Protein 9H8M (pdb70)

InterPro domains:
  IPR002938 FAD-binding domain [PF01494] (10-384)
  IPR036188 FAD/NAD(P)-binding domain superfamily [G3DSA:3.50.50.60] (10-416)
  IPR036188 FAD/NAD(P)-binding domain superfamily [SSF51905] (9-403)
  IPR051104 FAD-dependent monooxygenase-like [PTHR46720] (3-436)

Radius of gyration: 22.07 Å; Cα contacts (8 Å, |Δi|>4): 951; chains: 1; bounding box: 54×58×54 Å

Secondary structure (DSSP, 8-state):
---EEEE--SHHHHHHHHHHHTTT--EEEE-SSSS------EEEE-HHHHHHHHHH-HHHHHHHHTT-B--SSSEEEEEEEEEEES-SSTTT-EEEEEEEEE-TT--EEEEHHHHHHHHHTTS-GGGEESS--EEEEEE-TTT--EEEEETTS-EEEESEEEE---TT-HHHHHHH--STTSS--EEEEEEEEEEEEEHHHHHHHH-TGGGSSEEEEE-TTEEEEEEEEGGGTEEEEEEEEE--SPPPP---S-HHHHHEEEE-THHHHHHTTTS-HHHHHHHHTS-SSEEEEEEEESSSS--S-SEETTEEE-THHHH---SBTB-THHHHHHHHHHHHHHHHHHHHSS---HHHHHHHHHHHHHHHHHHHHHHHHHHHHHHHHHTTSSS-GGG-HHHHHHHHHHHHHHHHT--HHHHHHHHHHHHHH-

Nearest PDB structures (foldseek):
  7lo1-assembly2_B  TM=9.304E-01  e=8.313E-50  Aspergillus nidulans FGSC A4
  6neu-assembly3_B  TM=9.050E-01  e=9.933E-49  Talaromyces stipitatus ATCC 10500
  6nes-assembly2_A  TM=8.946E-01  e=5.266E-49  Talaromyces stipitatus ATCC 10500
  6net-assembly2_A  TM=8.976E-01  e=7.027E-49  Talaromyces stipitatus ATCC 10500
  6nev-assembly2_A  TM=8.951E-01  e=1.325E-48  Talaromyces stipitatus ATCC 10500

Structure (mmCIF, N/CA/C/O backbone):
data_9H8M
#
_entry.id   9H8M
#
_cell.length_a   45.817
_cell.length_b   92.831
_cell.length_c   98.164
_cell.angle_alpha   90.00
_cell.angle_beta   90.00
_cell.angle_gamma   90.00
#
_symmetry.space_group_name_H-M   'P 21 21 21'
#
loop_
_entity.id
_entity.type
_entity.pdbx_description
1 polymer 'FAD-dependent monooxygenase sorC'
2 non-polymer 'FLAVIN-ADENINE DINUCLEOTIDE'
3 non-polymer DI(HYDROXYETHYL)ETHER
4 water water
#
loop_
_atom_site.group_PDB
_atom_site.id
_atom_site.type_symbol
_atom_site.label_atom_id
_atom_site.label_alt_id
_atom_site.label_comp_id
_atom_site.label_asym_id
_atom_site.label_entity_id
_atom_site.label_seq_id
_atom_site.pdbx_PDB_ins_code
_atom_site.Cartn_x
_atom_site.Cartn_y
_atom_site.Cartn_z
_atom_site.occupancy
_atom_site.B_iso_or_equiv
_atom_site.auth_seq_id
_atom_site.auth_comp_id
_atom_site.auth_asym_id
_atom_site.auth_atom_id
_atom_site.pdbx_PDB_model_num
ATOM 1 N N . PRO A 1 8 ? -30.348 9.604 -11.067 1.00 39.53 8 PRO A N 1
ATOM 2 C CA . PRO A 1 8 ? -29.208 8.704 -10.877 1.00 35.22 8 PRO A CA 1
ATOM 3 C C . PRO A 1 8 ? -29.491 7.859 -9.635 1.00 32.30 8 PRO A C 1
ATOM 4 O O . PRO A 1 8 ? -30.249 8.305 -8.774 1.00 43.57 8 PRO A O 1
ATOM 8 N N . PHE A 1 9 ? -28.960 6.638 -9.563 1.00 27.51 9 PHE A N 1
ATOM 9 C CA . PHE A 1 9 ? -29.128 5.806 -8.368 1.00 24.47 9 PHE A CA 1
ATOM 10 C C . PHE A 1 9 ? -27.874 5.946 -7.512 1.00 23.71 9 PHE A C 1
ATOM 11 O O . PHE A 1 9 ? -26.792 5.647 -7.999 1.00 26.08 9 PHE A O 1
ATOM 19 N N . GLU A 1 10 ? -28.030 6.425 -6.259 1.00 23.39 10 GLU A N 1
ATOM 20 C CA . GLU A 1 10 ? -26.902 6.767 -5.420 1.00 21.71 10 GLU A CA 1
ATOM 21 C C . GLU A 1 10 ? -26.951 5.968 -4.108 1.00 19.48 10 GLU A C 1
ATOM 22 O O . GLU A 1 10 ? -27.993 5.923 -3.439 1.00 22.25 10 GLU A O 1
ATOM 28 N N . VAL A 1 11 ? -25.838 5.293 -3.787 1.00 17.96 11 VAL A N 1
ATOM 29 C CA . VAL A 1 11 ? -25.665 4.560 -2.546 1.00 17.66 11 VAL A CA 1
ATOM 30 C C . VAL A 1 11 ? -24.843 5.383 -1.583 1.00 16.97 11 VAL A C 1
ATOM 31 O O . VAL A 1 11 ? -23.711 5.741 -1.902 1.00 18.67 11 VAL A O 1
ATOM 35 N N . ALA A 1 12 ? -25.393 5.655 -0.382 1.00 16.28 12 ALA A N 1
ATOM 36 C CA . ALA A 1 12 ? -24.598 6.260 0.658 1.00 15.42 12 ALA A CA 1
ATOM 37 C C . ALA A 1 12 ? -24.113 5.161 1.608 1.00 16.32 12 ALA A C 1
ATOM 38 O O . ALA A 1 12 ? -24.954 4.502 2.196 1.00 18.27 12 ALA A O 1
ATOM 40 N N . ILE A 1 13 ? -22.807 5.053 1.775 1.00 16.78 13 ILE A N 1
ATOM 41 C CA . ILE A 1 13 ? -22.212 4.134 2.735 1.00 15.82 13 ILE A CA 1
ATOM 42 C C . ILE A 1 13 ? -21.793 4.992 3.920 1.00 17.94 13 ILE A C 1
ATOM 43 O O . ILE A 1 13 ? -20.947 5.868 3.768 1.00 17.68 13 ILE A O 1
ATOM 48 N N . VAL A 1 14 ? -22.380 4.708 5.076 1.00 15.12 14 VAL A N 1
ATOM 49 C CA . VAL A 1 14 ? -22.003 5.452 6.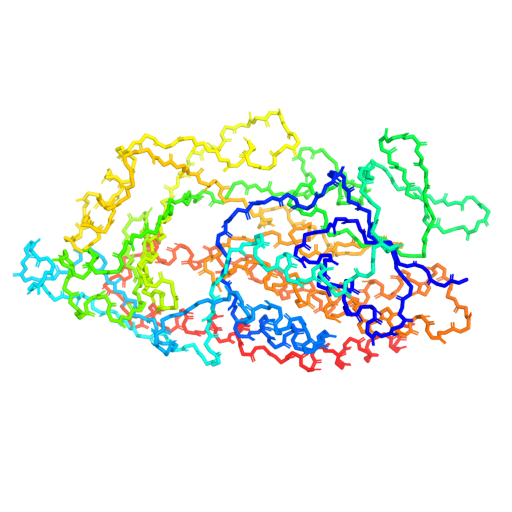309 1.00 16.03 14 VAL A CA 1
ATOM 50 C C . VAL A 1 14 ? -20.968 4.619 7.072 1.00 15.25 14 VAL A C 1
ATOM 51 O O . VAL A 1 14 ? -21.320 3.574 7.594 1.00 16.61 14 VAL A O 1
ATOM 55 N N . GLY A 1 15 ? -19.739 5.098 7.088 1.00 15.60 15 GLY A N 1
ATOM 56 C CA . GLY A 1 15 ? -18.668 4.394 7.801 1.00 15.35 15 GLY A CA 1
ATOM 57 C C . GLY A 1 15 ? -17.696 3.693 6.881 1.00 17.77 15 GLY A C 1
ATOM 58 O O . GLY A 1 15 ? -18.120 2.833 6.113 1.00 18.54 15 GLY A O 1
ATOM 59 N N . GLY A 1 16 ? -16.427 4.024 7.027 1.00 17.45 16 GLY A N 1
ATOM 60 C CA . GLY A 1 16 ? -15.378 3.386 6.220 1.00 17.93 16 GLY A CA 1
ATOM 61 C C . GLY A 1 16 ? -14.556 2.383 6.987 1.00 18.83 16 GLY A C 1
ATOM 62 O O . GLY A 1 16 ? -13.337 2.479 6.961 1.00 19.03 16 GLY A O 1
ATOM 63 N N . GLY A 1 17 ? -15.216 1.489 7.703 1.00 17.20 17 GLY A N 1
ATOM 64 C CA . GLY A 1 17 ? -14.486 0.380 8.314 1.00 17.26 17 GLY A CA 1
ATOM 65 C C . GLY A 1 17 ? -14.336 -0.749 7.309 1.00 16.12 17 GLY A C 1
ATOM 66 O O . GLY A 1 17 ? -14.519 -0.518 6.122 1.00 17.37 17 GLY A O 1
ATOM 67 N N . ILE A 1 18 ? -14.016 -1.937 7.793 1.00 15.57 18 ILE A N 1
ATOM 68 C CA . ILE A 1 18 ? -13.819 -3.040 6.892 1.00 15.48 18 ILE A CA 1
ATOM 69 C C . ILE A 1 18 ? -15.078 -3.290 6.080 1.00 14.87 18 ILE A C 1
ATOM 70 O O . ILE A 1 18 ? -15.009 -3.479 4.881 1.00 16.15 18 ILE A O 1
ATOM 75 N N . THR A 1 19 ? -16.270 -3.267 6.699 1.00 14.65 19 THR A N 1
ATOM 76 C CA . THR A 1 19 ? -17.476 -3.567 5.999 1.00 14.79 19 THR A CA 1
ATOM 77 C C . THR A 1 19 ? -17.716 -2.541 4.888 1.00 15.94 19 THR A C 1
ATOM 78 O O . THR A 1 19 ? -18.031 -2.891 3.761 1.00 15.13 19 THR A O 1
ATOM 82 N N . GLY A 1 20 ? -17.686 -1.257 5.250 1.00 15.63 20 GLY A N 1
ATOM 83 C CA . GLY A 1 20 ? -17.992 -0.219 4.281 1.00 15.15 20 GLY A CA 1
ATOM 84 C C . GLY A 1 20 ? -16.979 -0.154 3.126 1.00 13.69 20 GLY A C 1
ATOM 85 O O . GLY A 1 20 ? -17.385 0.107 2.007 1.00 15.51 20 GLY A O 1
ATOM 86 N N . LEU A 1 21 ? -15.716 -0.340 3.455 1.00 15.03 21 LEU A N 1
ATOM 87 C CA . LEU A 1 21 ? -14.694 -0.312 2.420 1.00 15.68 21 LEU A CA 1
ATOM 88 C C . LEU A 1 21 ? -14.803 -1.496 1.480 1.00 15.45 21 LEU A C 1
ATOM 89 O O . LEU A 1 21 ? -14.654 -1.328 0.262 1.00 16.49 21 LEU A O 1
ATOM 94 N N . ALA A 1 22 ? -15.071 -2.681 2.048 1.00 15.36 22 ALA A N 1
ATOM 95 C CA . ALA A 1 22 ? -15.255 -3.839 1.193 1.00 15.06 22 ALA A CA 1
ATOM 96 C C . ALA A 1 22 ? -16.427 -3.626 0.238 1.00 16.11 22 ALA A C 1
ATOM 97 O O . ALA A 1 22 ? -16.378 -3.973 -0.947 1.00 16.08 22 ALA A O 1
ATOM 99 N N . LEU A 1 23 ? -17.580 -3.163 0.771 1.00 14.53 23 LEU A N 1
ATOM 100 C CA . LEU A 1 23 ? -18.753 -2.872 -0.039 1.00 14.80 23 LEU A CA 1
ATOM 101 C C . LEU A 1 23 ? -18.427 -1.864 -1.137 1.00 14.70 23 LEU A C 1
ATOM 102 O O . LEU A 1 23 ? -18.843 -2.078 -2.250 1.00 16.75 23 LEU A O 1
ATOM 107 N N . ALA A 1 24 ? -17.712 -0.796 -0.757 1.00 15.43 24 ALA A N 1
ATOM 108 C CA . ALA A 1 24 ? -17.358 0.239 -1.730 1.00 16.08 24 ALA A CA 1
ATOM 109 C C . ALA A 1 24 ? -16.596 -0.364 -2.905 1.00 16.47 24 ALA A C 1
ATOM 110 O O . ALA A 1 24 ? -16.935 -0.054 -4.048 1.00 16.45 24 ALA A O 1
ATOM 112 N N . VAL A 1 25 ? -15.611 -1.235 -2.632 1.00 15.50 25 VAL A N 1
ATOM 113 C CA . VAL A 1 25 ? -14.912 -1.839 -3.758 1.00 16.51 25 VAL A CA 1
ATOM 114 C C . VAL A 1 25 ? -15.863 -2.702 -4.586 1.00 16.40 25 VAL A C 1
ATOM 115 O O . VAL A 1 25 ? -15.797 -2.704 -5.809 1.00 17.66 25 VAL A O 1
ATOM 119 N N . GLY A 1 26 ? -16.760 -3.470 -3.941 1.00 17.05 26 GLY A N 1
ATOM 120 C CA . GLY A 1 26 ? -17.716 -4.293 -4.672 1.00 17.39 26 GLY A CA 1
ATOM 121 C C . GLY A 1 26 ? -18.610 -3.470 -5.595 1.00 16.22 26 GLY A C 1
ATOM 122 O O . GLY A 1 26 ? -18.918 -3.850 -6.729 1.00 16.71 26 GLY A O 1
ATOM 123 N N . LEU A 1 27 ? -19.020 -2.285 -5.106 1.00 16.69 27 LEU A N 1
ATOM 124 C CA . LEU A 1 27 ? -19.835 -1.383 -5.902 1.00 17.02 27 LEU A CA 1
ATOM 125 C C . LEU A 1 27 ? -19.041 -0.753 -7.042 1.00 16.92 27 LEU A C 1
ATOM 126 O O . LEU A 1 27 ? -19.580 -0.701 -8.154 1.00 17.57 27 LEU A O 1
ATOM 131 N N . LEU A 1 28 ? -17.829 -0.293 -6.745 1.00 17.92 28 LEU A N 1
ATOM 132 C CA . LEU A 1 28 ? -16.936 0.259 -7.766 1.00 19.26 28 LEU A CA 1
ATOM 133 C C . LEU A 1 28 ? -16.795 -0.709 -8.931 1.00 19.09 28 LEU A C 1
ATOM 134 O O . LEU A 1 28 ? -16.959 -0.352 -10.099 1.00 20.94 28 LEU A O 1
ATOM 139 N N . LYS A 1 29 ? -16.564 -1.974 -8.612 1.00 18.37 29 LYS A N 1
ATOM 140 C CA . LYS A 1 29 ? -16.308 -2.980 -9.671 1.00 19.41 29 LYS A CA 1
ATOM 141 C C . LYS A 1 29 ? -17.587 -3.401 -10.387 1.00 19.77 29 LYS A C 1
ATOM 142 O O . LYS A 1 29 ? -17.454 -4.078 -11.401 1.00 22.99 29 LYS A O 1
ATOM 148 N N . ARG A 1 30 ? -18.750 -2.991 -9.887 1.00 18.03 30 ARG A N 1
ATOM 149 C CA . ARG A 1 30 ? -20.060 -3.303 -10.512 1.00 17.31 30 ARG A CA 1
ATOM 150 C C . ARG A 1 30 ? -20.646 -2.013 -11.110 1.00 16.30 30 ARG A C 1
ATOM 151 O O . ARG A 1 30 ? -21.789 -2.027 -11.542 1.00 18.62 30 ARG A O 1
ATOM 159 N N . ASN A 1 31 ? -19.868 -0.948 -11.080 1.00 18.19 31 ASN A N 1
ATOM 160 C CA . ASN A 1 31 ? -20.293 0.341 -11.706 1.00 19.28 31 ASN A CA 1
ATOM 161 C C . ASN A 1 31 ? -21.537 0.904 -11.024 1.00 19.12 31 ASN A C 1
ATOM 162 O O . ASN A 1 31 ? -22.402 1.444 -11.713 1.00 21.40 31 ASN A O 1
ATOM 167 N N . VAL A 1 32 ? -21.610 0.760 -9.712 1.00 18.20 32 VAL A N 1
ATOM 168 C CA . VAL A 1 32 ? -22.675 1.391 -8.944 1.00 18.58 32 VAL A CA 1
ATOM 169 C C . VAL A 1 32 ? -22.119 2.660 -8.295 1.00 16.67 32 VAL A C 1
ATOM 170 O O . VAL A 1 32 ? -21.091 2.628 -7.654 1.00 19.06 32 VAL A O 1
ATOM 174 N N . SER A 1 33 ? -22.864 3.772 -8.391 1.00 17.19 33 SER A N 1
ATOM 175 C CA . SER A 1 33 ? -22.482 5.023 -7.792 1.00 18.17 33 SER A CA 1
ATOM 176 C C . SER A 1 33 ? -22.651 4.951 -6.282 1.00 17.84 33 SER A C 1
ATOM 177 O O . SER A 1 33 ? -23.749 4.621 -5.836 1.00 19.19 33 SER A O 1
ATOM 180 N N . PHE A 1 34 ? -21.625 5.398 -5.602 1.00 17.34 34 PHE A N 1
ATOM 181 C CA . PHE A 1 34 ? -21.688 5.458 -4.148 1.00 18.21 34 PHE A CA 1
ATOM 182 C C . PHE A 1 34 ? -20.796 6.583 -3.654 1.00 17.46 34 PHE A C 1
ATOM 183 O O . PHE A 1 34 ? -19.903 7.051 -4.374 1.00 17.71 34 PHE A O 1
ATOM 191 N N . THR A 1 35 ? -21.042 6.954 -2.388 1.00 16.78 35 THR A N 1
ATOM 192 C CA . THR A 1 35 ? -20.215 7.865 -1.608 1.00 19.21 35 THR A CA 1
ATOM 193 C C . THR A 1 35 ? -20.057 7.221 -0.228 1.00 17.69 35 THR A C 1
ATOM 194 O O . THR A 1 35 ? -21.068 6.749 0.315 1.00 18.39 35 THR A O 1
ATOM 198 N N . ILE A 1 36 ? -18.834 7.262 0.298 1.00 17.77 36 ILE A N 1
ATOM 199 C CA . ILE A 1 36 ? -18.584 6.836 1.700 1.00 18.24 36 ILE A CA 1
ATOM 200 C C . ILE A 1 36 ? -18.563 8.107 2.555 1.00 18.67 36 ILE A C 1
ATOM 201 O O . ILE A 1 36 ? -17.837 9.036 2.202 1.00 19.26 36 ILE A O 1
ATOM 206 N N . TYR A 1 37 ? -19.365 8.132 3.604 1.00 16.85 37 TYR A N 1
ATOM 207 C CA . TYR A 1 37 ? -19.341 9.265 4.568 1.00 18.37 37 TYR A CA 1
ATOM 208 C C . TYR A 1 37 ? -18.685 8.757 5.839 1.00 16.70 37 TYR A C 1
ATOM 209 O O . TYR A 1 37 ? -19.238 7.856 6.459 1.00 17.89 37 TYR A O 1
ATOM 218 N N . GLU A 1 38 ? -17.527 9.305 6.170 1.00 18.68 38 GLU A N 1
ATOM 219 C CA . GLU A 1 38 ? -16.761 8.857 7.351 1.00 18.15 38 GLU A CA 1
ATOM 220 C C . GLU A 1 38 ? -16.652 10.025 8.346 1.00 21.99 38 GLU A C 1
ATOM 221 O O . GLU A 1 38 ? -16.325 11.128 7.924 1.00 20.47 38 GLU A O 1
ATOM 227 N N . ARG A 1 39 ? -16.927 9.758 9.614 1.00 19.64 39 ARG A N 1
ATOM 228 C CA . ARG A 1 39 ? -16.908 10.843 10.635 1.00 21.51 39 ARG A CA 1
ATOM 229 C C . ARG A 1 39 ? -15.482 11.344 10.892 1.00 22.99 39 ARG A C 1
ATOM 230 O O . ARG A 1 39 ? -15.336 12.532 11.159 1.00 23.80 39 ARG A O 1
ATOM 238 N N . ALA A 1 40 ? -14.492 10.472 10.810 1.00 22.34 40 ALA A N 1
ATOM 239 C CA . ALA A 1 40 ? -13.103 10.846 11.135 1.00 24.48 40 ALA A CA 1
ATOM 240 C C . ALA A 1 40 ? -12.441 11.592 9.980 1.00 23.14 40 ALA A C 1
ATOM 241 O O . ALA A 1 40 ? -13.000 11.620 8.880 1.00 24.34 40 ALA A O 1
ATOM 243 N N . GLU A 1 41 ? -11.276 12.171 10.255 1.00 25.67 41 GLU A N 1
ATOM 244 C CA . GLU A 1 41 ? -10.523 12.943 9.236 1.00 25.67 41 GLU A CA 1
ATOM 245 C C . GLU A 1 41 ? -9.830 11.983 8.275 1.00 24.47 41 GLU A C 1
ATOM 246 O O . GLU A 1 41 ? -9.458 12.424 7.180 1.00 25.19 41 GLU A O 1
ATOM 252 N N . ASN A 1 42 ? -9.665 10.735 8.690 1.00 24.63 42 ASN A N 1
ATOM 253 C CA . ASN A 1 42 ? -9.050 9.690 7.908 1.00 28.73 42 ASN A CA 1
ATOM 254 C C . ASN A 1 42 ? -9.517 8.392 8.571 1.00 34.25 42 ASN A C 1
ATOM 255 O O . ASN A 1 42 ? -10.285 8.412 9.531 1.00 31.44 42 ASN A O 1
ATOM 260 N N . PHE A 1 43 ? -9.078 7.249 8.048 1.00 36.15 43 PHE A N 1
ATOM 261 C CA . PHE A 1 43 ? -9.501 5.969 8.597 1.00 34.05 43 PHE A CA 1
ATOM 262 C C . PHE A 1 43 ? -8.623 5.501 9.756 1.00 42.12 43 PHE A C 1
ATOM 263 O O . PHE A 1 43 ? -8.803 4.393 10.252 1.00 45.79 43 PHE A O 1
ATOM 271 N N . GLY A 1 44 ? -7.684 6.341 10.198 1.00 40.72 44 GLY A N 1
ATOM 272 C CA . GLY A 1 44 ? -6.988 6.124 11.454 1.00 41.32 44 GLY A CA 1
ATOM 273 C C . GLY A 1 44 ? -5.851 5.118 11.315 1.00 40.04 44 GLY A C 1
ATOM 274 O O . GLY A 1 44 ? -5.295 4.952 10.238 1.00 48.55 44 GLY A O 1
ATOM 275 N N . GLU A 1 45 ? -5.496 4.466 12.427 1.00 36.90 45 GLU A N 1
ATOM 276 C CA . GLU A 1 45 ? -4.435 3.485 12.416 1.00 39.94 45 GLU A CA 1
ATOM 277 C C . GLU A 1 45 ? -4.632 2.418 13.496 1.00 37.37 45 GLU A C 1
ATOM 278 O O . GLU A 1 45 ? -3.649 1.901 14.007 1.00 36.81 45 GLU A O 1
ATOM 280 N N . LEU A 1 46 ? -5.873 1.985 13.758 1.00 35.17 46 LEU A N 1
ATOM 281 C CA . LEU A 1 46 ? -6.100 0.949 14.768 1.00 32.01 46 LEU A CA 1
ATOM 282 C C . LEU A 1 46 ? -5.422 -0.382 14.375 1.00 31.89 46 LEU A C 1
ATOM 283 O O . LEU A 1 46 ? -5.572 -0.956 13.305 1.00 23.49 46 LEU A O 1
ATOM 288 N N . GLY A 1 47 ? -4.583 -0.895 15.263 1.00 31.84 47 GLY A N 1
ATOM 289 C CA . GLY A 1 47 ? -3.653 -1.925 14.831 1.00 32.93 47 GLY A CA 1
ATOM 290 C C . GLY A 1 47 ? -4.150 -3.337 15.130 1.00 30.24 47 GLY A C 1
ATOM 291 O O . GLY A 1 47 ? -3.408 -4.314 14.911 1.00 31.31 47 GLY A O 1
ATOM 292 N N . VAL A 1 48 ? -5.376 -3.412 15.689 1.00 26.35 48 VAL A N 1
ATOM 293 C CA . VAL A 1 48 ? -5.870 -4.667 16.221 1.00 27.20 48 VAL A CA 1
ATOM 294 C C . VAL A 1 48 ? -5.822 -5.739 15.153 1.00 25.60 48 VAL A C 1
ATOM 295 O O . VAL A 1 48 ? -5.985 -5.498 13.956 1.00 26.73 48 VAL A O 1
ATOM 299 N N . GLY A 1 49 ? -5.608 -6.961 15.613 1.00 23.46 49 GLY A N 1
ATOM 300 C CA . GLY A 1 49 ? -5.486 -8.092 14.729 1.00 22.10 49 GLY A CA 1
ATOM 301 C C . GLY A 1 49 ? -6.861 -8.698 14.521 1.00 22.56 49 GLY A C 1
ATOM 302 O O . GLY A 1 49 ? -7.634 -8.792 15.476 1.00 26.49 49 GLY A O 1
ATOM 303 N N . ILE A 1 50 ? -7.168 -8.996 13.277 1.00 17.99 50 ILE A N 1
ATOM 304 C CA . ILE A 1 50 ? -8.425 -9.624 12.920 1.00 18.05 50 ILE A CA 1
ATOM 305 C C . ILE A 1 50 ? -8.071 -10.888 12.155 1.00 17.90 50 ILE A C 1
ATOM 306 O O . ILE A 1 50 ? -7.265 -10.847 11.209 1.00 19.46 50 ILE A O 1
ATOM 311 N N . THR A 1 51 ? -8.693 -11.999 12.540 1.00 17.61 51 THR A N 1
ATOM 312 C CA . THR A 1 51 ? -8.525 -13.250 11.845 1.00 18.53 51 THR A CA 1
ATOM 313 C C . THR A 1 51 ? -9.729 -13.474 10.942 1.00 20.25 51 THR A C 1
ATOM 314 O O . THR A 1 51 ? -10.889 -13.453 11.406 1.00 20.07 51 THR A O 1
ATOM 318 N N . PHE A 1 52 ? -9.478 -13.750 9.661 1.00 19.60 52 PHE A N 1
ATOM 319 C CA . PHE A 1 52 ? -10.498 -13.989 8.657 1.00 19.70 52 PHE A CA 1
ATOM 320 C C . PHE A 1 52 ? -10.504 -15.448 8.228 1.00 21.34 52 PHE A C 1
ATOM 321 O O . PHE A 1 52 ? -9.452 -16.040 7.902 1.00 22.43 52 PHE A O 1
ATOM 329 N N . THR A 1 53 ? -11.703 -16.024 8.222 1.00 17.22 53 THR A N 1
ATOM 330 C CA . THR A 1 53 ? -11.900 -17.437 8.006 1.00 17.66 53 THR A CA 1
ATOM 331 C C . THR A 1 53 ? -12.140 -17.710 6.537 1.00 16.52 53 THR A C 1
ATOM 332 O O . THR A 1 53 ? -12.294 -16.807 5.723 1.00 17.24 53 THR A O 1
ATOM 336 N N . PRO A 1 54 ? -12.277 -18.979 6.119 1.00 16.08 54 PRO A N 1
ATOM 337 C CA . PRO A 1 54 ? -12.406 -19.268 4.696 1.00 17.67 54 PRO A CA 1
ATOM 338 C C . PRO A 1 54 ? -13.590 -18.658 3.986 1.00 17.05 54 PRO A C 1
ATOM 339 O O . PRO A 1 54 ? -13.525 -18.216 2.850 1.00 17.60 54 PRO A O 1
ATOM 343 N N . ASN A 1 55 ? -14.733 -18.656 4.686 1.00 17.60 55 ASN A N 1
ATOM 344 C CA . ASN A 1 55 ? -15.966 -18.127 4.157 1.00 17.42 55 ASN A CA 1
ATOM 345 C C . ASN A 1 55 ? -15.812 -16.646 3.879 1.00 16.00 55 ASN A C 1
ATOM 346 O O . ASN A 1 55 ? -16.291 -16.129 2.892 1.00 17.08 55 ASN A O 1
ATOM 351 N N . ALA A 1 56 ? -15.089 -15.966 4.765 1.00 15.79 56 ALA A N 1
ATOM 352 C CA . ALA A 1 56 ? -14.830 -14.549 4.585 1.00 15.39 56 ALA A CA 1
ATOM 353 C C . ALA A 1 56 ? -13.922 -14.279 3.401 1.00 16.41 56 ALA A C 1
ATOM 354 O O . ALA A 1 56 ? -14.166 -13.321 2.649 1.00 16.23 56 ALA A O 1
ATOM 356 N N . GLN A 1 57 ? -12.916 -15.123 3.223 1.00 16.87 57 GLN A N 1
ATOM 357 C CA . GLN A 1 57 ? -11.973 -14.952 2.088 1.00 16.51 57 GLN A CA 1
ATOM 358 C C . GLN A 1 57 ? -12.716 -15.186 0.755 1.00 17.22 57 GLN A C 1
ATOM 359 O O . GLN A 1 57 ? -12.484 -14.446 -0.192 1.00 16.47 57 GLN A O 1
ATOM 365 N N . ARG A 1 58 ? -13.608 -16.177 0.718 1.00 16.48 58 ARG A N 1
ATOM 366 C CA . ARG A 1 58 ? -14.415 -16.410 -0.503 1.00 16.66 58 ARG A CA 1
ATOM 367 C C . ARG A 1 58 ? -15.288 -15.178 -0.804 1.00 16.66 58 ARG A C 1
ATOM 368 O O . ARG A 1 58 ? -15.390 -14.800 -1.957 1.00 18.42 58 ARG A O 1
ATOM 376 N N . ALA A 1 59 ? -15.873 -14.564 0.224 1.00 16.57 59 ALA A N 1
ATOM 377 C CA . ALA A 1 59 ? -16.748 -13.393 -0.004 1.00 16.34 59 ALA A CA 1
ATOM 378 C C . ALA A 1 59 ? -15.907 -12.216 -0.498 1.00 15.87 59 ALA A C 1
ATOM 379 O O . ALA A 1 59 ? -16.381 -11.468 -1.312 1.00 16.13 59 ALA A O 1
ATOM 381 N N . MET A 1 60 ? -14.672 -12.110 -0.006 1.00 15.39 60 MET A N 1
ATOM 382 C CA . MET A 1 60 ? -13.749 -11.041 -0.469 1.00 15.73 60 MET A CA 1
ATOM 383 C C . MET A 1 60 ? -13.518 -11.201 -1.974 1.00 16.88 60 MET A C 1
ATOM 384 O O . MET A 1 60 ? -13.659 -10.223 -2.691 1.00 17.42 60 MET A O 1
ATOM 389 N N . GLU A 1 61 ? -13.181 -12.419 -2.389 1.00 17.37 61 GLU A N 1
ATOM 390 C CA . GLU A 1 61 ? -12.894 -12.678 -3.794 1.00 17.69 61 GLU A CA 1
ATOM 391 C C . GLU A 1 61 ? -14.106 -12.361 -4.660 1.00 19.40 61 GLU A C 1
ATOM 392 O O . GLU A 1 61 ? -13.994 -11.822 -5.776 1.00 18.39 61 GLU A O 1
ATOM 398 N N . ALA A 1 62 ? -15.292 -12.756 -4.184 1.00 16.85 62 ALA A N 1
ATOM 399 C CA . ALA A 1 62 ? -16.540 -12.551 -4.897 1.00 18.05 62 ALA A CA 1
ATOM 400 C C . ALA A 1 62 ? -16.891 -11.069 -5.012 1.00 16.98 62 ALA A C 1
ATOM 401 O O . ALA A 1 62 ? -17.459 -10.680 -6.013 1.00 17.59 62 ALA A O 1
ATOM 403 N N . LEU A 1 63 ? -16.555 -10.270 -3.989 1.00 16.63 63 LEU A N 1
ATOM 404 C CA . LEU A 1 63 ? -16.680 -8.829 -4.150 1.00 16.44 63 LEU A CA 1
ATOM 405 C C . LEU A 1 63 ? -15.828 -8.355 -5.331 1.00 18.55 63 LEU A C 1
ATOM 406 O O . LEU A 1 63 ? -16.339 -7.691 -6.230 1.00 19.94 63 LEU A O 1
ATOM 411 N N . ASP A 1 64 ? -14.540 -8.682 -5.259 1.00 18.23 64 ASP A N 1
ATOM 412 C CA . ASP A 1 64 ? -13.574 -8.500 -6.336 1.00 18.83 64 ASP A CA 1
ATOM 413 C C . ASP A 1 64 ? -12.270 -9.178 -5.958 1.00 19.05 64 ASP A C 1
ATOM 414 O O . ASP A 1 64 ? -11.860 -9.175 -4.812 1.00 18.77 64 ASP A O 1
ATOM 419 N N . PRO A 1 65 ? -11.522 -9.763 -6.919 1.00 19.32 65 PRO A N 1
ATOM 420 C CA . PRO A 1 65 ? -10.209 -10.300 -6.560 1.00 21.15 65 PRO A CA 1
ATOM 421 C C . PRO A 1 65 ? -9.276 -9.315 -5.862 1.00 19.18 65 PRO A C 1
ATOM 422 O O . PRO A 1 65 ? -8.476 -9.745 -5.052 1.00 21.04 65 PRO A O 1
ATOM 426 N N . CYS A 1 66 ? -9.388 -8.001 -6.112 1.00 20.41 66 CYS A N 1
ATOM 427 C CA . CYS A 1 66 ? -8.519 -7.053 -5.448 1.00 22.88 66 CYS A CA 1
ATOM 428 C C . CYS A 1 66 ? -8.807 -6.933 -3.941 1.00 22.17 66 CYS A C 1
ATOM 429 O O . CYS A 1 66 ? -7.945 -6.502 -3.185 1.00 21.35 66 CYS A O 1
ATOM 432 N N . VAL A 1 67 ? -10.001 -7.322 -3.479 1.00 19.36 67 VAL A N 1
ATOM 433 C CA . VAL A 1 67 ? -10.301 -7.307 -2.055 1.00 20.39 67 VAL A CA 1
ATOM 434 C C . VAL A 1 67 ? -9.527 -8.427 -1.374 1.00 18.83 67 VAL A C 1
ATOM 435 O O . VAL A 1 67 ? -8.858 -8.245 -0.371 1.00 19.46 67 VAL A O 1
ATOM 439 N N . LEU A 1 68 ? -9.552 -9.609 -1.975 1.00 19.29 68 LEU A N 1
ATOM 440 C CA . LEU A 1 68 ? -8.820 -10.725 -1.425 1.00 19.90 68 LEU A CA 1
ATOM 441 C C . LEU A 1 68 ? -7.323 -10.441 -1.524 1.00 19.01 68 LEU A C 1
ATOM 442 O O . LEU A 1 68 ? -6.587 -10.759 -0.596 1.00 20.84 68 LEU A O 1
ATOM 447 N N . GLN A 1 69 ? -6.881 -9.858 -2.646 1.00 21.86 69 GLN A N 1
ATOM 448 C CA . GLN A 1 69 ? -5.471 -9.530 -2.771 1.00 23.51 69 GLN A CA 1
ATOM 449 C C . GLN A 1 69 ? -5.022 -8.514 -1.727 1.00 22.19 69 GLN A C 1
ATOM 450 O O . GLN A 1 69 ? -3.936 -8.665 -1.152 1.00 22.51 69 GLN A O 1
ATOM 456 N N . SER A 1 70 ? -5.856 -7.487 -1.460 1.00 21.45 70 SER A N 1
ATOM 457 C CA . SER A 1 70 ? -5.579 -6.516 -0.402 1.00 23.06 70 SER A CA 1
ATOM 458 C C . SER A 1 70 ? -5.306 -7.228 0.926 1.00 23.90 70 SER A C 1
ATOM 459 O O . SER A 1 70 ? -4.359 -6.924 1.651 1.00 24.45 70 SER A O 1
ATOM 462 N N . PHE A 1 71 ? -6.099 -8.263 1.195 1.00 20.37 71 PHE A N 1
ATOM 463 C CA . PHE A 1 71 ? -5.966 -9.039 2.414 1.00 19.46 71 PHE A CA 1
ATOM 464 C C . PHE A 1 71 ? -4.708 -9.911 2.414 1.00 19.44 71 PHE A C 1
ATOM 465 O O . PHE A 1 71 ? -3.920 -9.862 3.379 1.00 19.90 71 PHE A O 1
ATOM 473 N N . THR A 1 72 ? -4.529 -10.699 1.360 1.00 20.67 72 THR A N 1
ATOM 474 C CA . THR A 1 72 ? -3.405 -11.623 1.341 1.00 23.12 72 THR A CA 1
ATOM 475 C C . THR A 1 72 ? -2.072 -10.853 1.350 1.00 23.07 72 THR A C 1
ATOM 476 O O . THR A 1 72 ? -1.100 -11.341 1.907 1.00 23.30 72 THR A O 1
ATOM 480 N N . ASN A 1 73 ? -2.057 -9.622 0.853 1.00 21.55 73 ASN A N 1
ATOM 481 C CA . ASN A 1 73 ? -0.841 -8.802 0.849 1.00 23.01 73 ASN A CA 1
ATOM 482 C C . ASN A 1 73 ? -0.330 -8.459 2.254 1.00 23.90 73 ASN A C 1
ATOM 483 O O . ASN A 1 73 ? 0.848 -8.143 2.474 1.00 23.27 73 ASN A O 1
ATOM 488 N N . VAL A 1 74 ? -1.203 -8.517 3.270 1.00 20.83 74 VAL A N 1
ATOM 489 C CA . VAL A 1 74 ? -0.857 -8.066 4.601 1.00 21.13 74 VAL A CA 1
ATOM 490 C C . VAL A 1 74 ? -1.125 -9.128 5.664 1.00 21.65 74 VAL A C 1
ATOM 491 O O . VAL A 1 74 ? -0.882 -8.865 6.827 1.00 21.93 74 VAL A O 1
ATOM 495 N N . ALA A 1 75 ? -1.607 -10.299 5.261 1.00 21.50 75 ALA A N 1
ATOM 496 C CA . ALA A 1 75 ? -1.998 -11.329 6.215 1.00 22.19 75 ALA A CA 1
ATOM 497 C C . ALA A 1 75 ? -0.884 -12.329 6.475 1.00 20.81 75 ALA A C 1
ATOM 498 O O . ALA A 1 75 ? -0.007 -12.573 5.636 1.00 26.38 75 ALA A O 1
ATOM 500 N N . SER A 1 76 ? -0.936 -12.933 7.656 1.00 19.60 76 SER A N 1
ATOM 501 C CA . SER A 1 76 ? -0.017 -13.963 8.099 1.00 21.24 76 SER A CA 1
ATOM 502 C C . SER A 1 76 ? -0.775 -15.175 8.647 1.00 19.81 76 SER A C 1
ATOM 503 O O . SER A 1 76 ? -1.909 -15.049 9.131 1.00 19.43 76 SER A O 1
ATOM 506 N N . ALA A 1 77 ? -0.076 -16.308 8.757 1.00 22.26 77 ALA A N 1
ATOM 507 C CA . ALA A 1 77 ? -0.690 -17.544 9.214 1.00 21.72 77 ALA A CA 1
ATOM 508 C C . ALA A 1 77 ? 0.348 -18.527 9.707 1.00 22.98 77 ALA A C 1
ATOM 509 O O . ALA A 1 77 ? 1.515 -18.458 9.330 1.00 20.17 77 ALA A O 1
ATOM 511 N N . PRO A 1 78 ? -0.066 -19.552 10.457 1.00 20.66 78 PRO A N 1
ATOM 512 C CA . PRO A 1 78 ? 0.809 -20.676 10.701 1.00 19.64 78 PRO A CA 1
ATOM 513 C C . PRO A 1 78 ? 0.875 -21.519 9.429 1.00 18.88 78 PRO A C 1
ATOM 514 O O . PRO A 1 78 ? 0.213 -21.291 8.429 1.00 19.45 78 PRO A O 1
ATOM 518 N N . SER A 1 79 ? 1.805 -22.430 9.483 1.00 21.38 79 SER A N 1
ATOM 519 C CA . SER A 1 79 ? 1.901 -23.456 8.453 1.00 19.71 79 SER A CA 1
ATOM 520 C C . SER A 1 79 ? 0.684 -24.392 8.515 1.00 18.36 79 SER A C 1
ATOM 521 O O . SER A 1 79 ? 0.437 -25.040 9.537 1.00 23.84 79 SER A O 1
ATOM 524 N N . GLY A 1 80 ? -0.073 -24.461 7.436 1.00 19.16 80 GLY A N 1
ATOM 525 C CA . GLY A 1 80 ? -1.289 -25.263 7.357 1.00 20.76 80 GLY A CA 1
ATOM 526 C C . GLY A 1 80 ? -2.451 -24.770 8.213 1.00 21.68 80 GLY A C 1
ATOM 527 O O . GLY A 1 80 ? -2.339 -23.742 8.903 1.00 23.20 80 GLY A O 1
ATOM 528 N N . GLY A 1 81 ? -3.587 -25.465 8.154 1.00 18.93 81 GLY A N 1
ATOM 529 C CA . GLY A 1 81 ? -4.838 -25.034 8.737 1.00 19.49 81 GLY A CA 1
ATOM 530 C C . GLY A 1 81 ? -5.316 -25.915 9.888 1.00 19.30 81 GLY A C 1
ATOM 531 O O . GLY A 1 81 ? -6.478 -25.822 10.244 1.00 23.57 81 GLY A O 1
ATOM 532 N N . THR A 1 82 ? -4.405 -26.620 10.552 1.00 19.33 82 THR A N 1
ATOM 533 C CA . THR A 1 82 ? -4.820 -27.461 11.677 1.00 20.41 82 THR A CA 1
ATOM 534 C C . THR A 1 82 ? -4.622 -26.678 12.981 1.00 19.94 82 THR A C 1
ATOM 535 O O . THR A 1 82 ? -3.527 -26.219 13.288 1.00 26.25 82 THR A O 1
ATOM 539 N N . ILE A 1 83 ? -5.656 -26.651 13.848 1.00 18.17 83 ILE A N 1
ATOM 540 C CA . ILE A 1 83 ? -5.560 -26.064 15.176 1.00 18.97 83 ILE A CA 1
ATOM 541 C C . ILE A 1 83 ? -5.702 -27.193 16.181 1.00 20.14 83 ILE A C 1
ATOM 542 O O . ILE A 1 83 ? -6.676 -27.936 16.130 1.00 19.81 83 ILE A O 1
ATOM 547 N N . ASN A 1 84 ? -4.765 -27.277 17.118 1.00 18.13 84 ASN A N 1
ATOM 548 C CA . ASN A 1 84 ? -4.836 -28.287 18.172 1.00 18.64 84 ASN A CA 1
ATOM 549 C C . ASN A 1 84 ? -5.624 -27.696 19.343 1.00 16.29 84 ASN A C 1
ATOM 550 O O . ASN A 1 84 ? -5.174 -26.716 19.911 1.00 18.24 84 ASN A O 1
ATOM 555 N N . PHE A 1 85 ? -6.699 -28.344 19.755 1.00 16.96 85 PHE A N 1
ATOM 556 C CA . PHE A 1 85 ? -7.432 -28.020 20.975 1.00 15.93 85 PHE A CA 1
ATOM 557 C C . PHE A 1 85 ? -6.878 -28.875 22.107 1.00 16.69 85 PHE A C 1
ATOM 558 O O . PHE A 1 85 ? -6.880 -30.103 21.958 1.00 18.57 85 PHE A O 1
ATOM 566 N N . VAL A 1 86 ? -6.395 -28.250 23.164 1.00 15.79 86 VAL A N 1
ATOM 567 C CA . VAL A 1 86 ? -5.790 -28.943 24.300 1.00 17.23 86 VAL A CA 1
ATOM 568 C C . VAL A 1 86 ? -6.523 -28.554 25.577 1.00 19.66 86 VAL A C 1
ATOM 569 O O . VAL A 1 86 ? -7.233 -27.550 25.679 1.00 17.48 86 VAL A O 1
ATOM 573 N N . ASP A 1 87 ? -6.272 -29.365 26.612 1.00 20.20 87 ASP A N 1
ATOM 574 C CA . ASP A 1 87 ? -6.656 -29.085 27.988 1.00 17.15 87 ASP A CA 1
ATOM 575 C C . ASP A 1 87 ? -5.509 -28.323 28.634 1.00 19.95 87 ASP A C 1
ATOM 576 O O . ASP A 1 87 ? -4.446 -28.903 28.900 1.00 20.47 87 ASP A O 1
ATOM 581 N N . GLY A 1 88 ? -5.634 -27.013 28.857 1.00 18.38 88 GLY A N 1
ATOM 582 C CA . GLY A 1 88 ? -4.571 -26.159 29.343 1.00 18.75 88 GLY A CA 1
ATOM 583 C C . GLY A 1 88 ? -4.192 -26.452 30.797 1.00 18.81 88 GLY A C 1
ATOM 584 O O . GLY A 1 88 ? -3.161 -25.978 31.261 1.00 20.71 88 GLY A O 1
ATOM 585 N N . VAL A 1 89 ? -5.075 -27.165 31.499 1.00 19.95 89 VAL A N 1
ATOM 586 C CA . VAL A 1 89 ? -4.848 -27.465 32.913 1.00 19.34 89 VAL A CA 1
ATOM 587 C C . VAL A 1 89 ? -4.039 -28.748 33.067 1.00 24.17 89 VAL A C 1
ATOM 588 O O . VAL A 1 89 ? -3.083 -28.736 33.835 1.00 24.59 89 VAL A O 1
ATOM 592 N N . ARG A 1 90 ? -4.416 -29.795 32.341 1.00 22.94 90 ARG A N 1
ATOM 593 C CA . ARG A 1 90 ? -3.876 -31.121 32.585 1.00 24.82 90 ARG A CA 1
ATOM 594 C C . ARG A 1 90 ? -2.757 -31.520 31.636 1.00 23.26 90 ARG A C 1
ATOM 595 O O . ARG A 1 90 ? -2.592 -32.702 31.352 1.00 24.44 90 ARG A O 1
ATOM 603 N N . GLU A 1 91 ? -1.936 -30.540 31.286 1.00 24.49 91 GLU A N 1
ATOM 604 C CA . GLU A 1 91 ? -0.672 -30.838 30.594 1.00 23.46 91 GLU A CA 1
ATOM 605 C C . GLU A 1 91 ? 0.093 -31.742 31.565 1.00 31.77 91 GLU A C 1
ATOM 606 O O . GLU A 1 91 ? 0.005 -31.525 32.780 1.00 31.33 91 GLU A O 1
ATOM 612 N N . GLN A 1 92 ? 0.843 -32.694 31.045 1.00 32.30 92 GLN A N 1
ATOM 613 C CA . GLN A 1 92 ? 1.478 -33.641 31.988 1.00 43.98 92 GLN A CA 1
ATOM 614 C C . GLN A 1 92 ? 2.986 -33.790 31.779 1.00 42.11 92 GLN A C 1
ATOM 615 O O . GLN A 1 92 ? 3.471 -33.446 30.700 1.00 35.85 92 GLN A O 1
ATOM 621 N N . GLY A 1 93 ? 3.692 -34.256 32.818 1.00 44.92 93 GLY A N 1
ATOM 622 C CA . GLY A 1 93 ? 5.110 -34.628 32.634 1.00 44.78 93 GLY A CA 1
ATOM 623 C C . GLY A 1 93 ? 6.150 -33.765 33.301 1.00 52.15 93 GLY A C 1
ATOM 624 O O . GLY A 1 93 ? 7.152 -34.337 33.771 1.00 67.52 93 GLY A O 1
ATOM 625 N N . SER A 1 94 ? 5.979 -32.458 33.331 1.00 43.97 94 SER A N 1
ATOM 626 C CA . SER A 1 94 ? 7.042 -31.578 33.850 1.00 45.66 94 SER A CA 1
ATOM 627 C C . SER A 1 94 ? 6.471 -30.187 34.093 1.00 42.67 94 SER A C 1
ATOM 628 O O . SER A 1 94 ? 5.365 -29.924 33.614 1.00 40.82 94 SER A O 1
ATOM 631 N N . GLU A 1 95 ? 7.209 -29.350 34.800 1.00 37.34 95 GLU A N 1
ATOM 632 C CA . GLU A 1 95 ? 6.780 -27.948 34.960 1.00 39.27 95 GLU A CA 1
ATOM 633 C C . GLU A 1 95 ? 7.474 -27.166 33.854 1.00 33.00 95 GLU A C 1
ATOM 634 O O . GLU A 1 95 ? 7.188 -25.986 33.708 1.00 37.34 95 GLU A O 1
ATOM 640 N N . ASP A 1 96 ? 8.398 -27.816 33.161 1.00 34.09 96 ASP A N 1
ATOM 641 C CA . ASP A 1 96 ? 9.090 -27.189 32.012 1.00 36.82 96 ASP A CA 1
ATOM 642 C C . ASP A 1 96 ? 8.304 -27.552 30.757 1.00 30.63 96 ASP A C 1
ATOM 643 O O . ASP A 1 96 ? 8.250 -28.731 30.385 1.00 29.56 96 ASP A O 1
ATOM 648 N N . PRO A 1 97 ? 7.674 -26.567 30.103 1.00 28.10 97 PRO A N 1
ATOM 649 C CA . PRO A 1 97 ? 6.977 -26.894 28.870 1.00 29.37 97 PRO A CA 1
ATOM 650 C C . PRO A 1 97 ? 7.833 -27.578 27.811 1.00 26.26 97 PRO A C 1
ATOM 651 O O . PRO A 1 97 ? 7.310 -28.294 26.993 1.00 26.52 97 PRO A O 1
ATOM 655 N N . ARG A 1 98 ? 9.156 -27.379 27.819 1.00 25.98 98 ARG A N 1
ATOM 656 C CA . ARG A 1 98 ? 9.980 -27.979 26.786 1.00 28.18 98 ARG A CA 1
ATOM 657 C C . ARG A 1 98 ? 9.966 -29.511 26.839 1.00 29.26 98 ARG A C 1
ATOM 658 O O . ARG A 1 98 ? 10.182 -30.152 25.820 1.00 33.35 98 ARG A O 1
ATOM 666 N N . THR A 1 99 ? 9.642 -30.091 28.002 1.00 30.42 99 THR A N 1
ATOM 667 C CA . THR A 1 99 ? 9.623 -31.547 28.141 1.00 31.97 99 THR A CA 1
ATOM 668 C C . THR A 1 99 ? 8.273 -32.106 28.573 1.00 34.05 99 THR A C 1
ATOM 669 O O . THR A 1 99 ? 8.149 -33.324 28.742 1.00 38.12 99 THR A O 1
ATOM 673 N N . SER A 1 100 ? 7.257 -31.252 28.742 1.00 31.07 100 SER A N 1
ATOM 674 C CA . SER A 1 100 ? 5.919 -31.697 29.109 1.00 29.32 100 SER A CA 1
ATOM 675 C C . SER A 1 100 ? 5.197 -32.276 27.888 1.00 26.97 100 SER A C 1
ATOM 676 O O . SER A 1 100 ? 5.642 -32.089 26.758 1.00 30.06 100 SER A O 1
ATOM 679 N N . THR A 1 101 ? 4.068 -32.943 28.124 1.00 28.53 101 THR A N 1
ATOM 680 C CA . THR A 1 101 ? 3.196 -33.458 27.081 1.00 30.15 101 THR A CA 1
ATOM 681 C C . THR A 1 101 ? 1.902 -32.647 27.095 1.00 26.76 101 THR A C 1
ATOM 682 O O . THR A 1 101 ? 1.236 -32.642 28.107 1.00 27.86 101 THR A O 1
ATOM 686 N N . ALA A 1 102 ? 1.597 -31.929 26.005 1.00 27.68 102 ALA A N 1
ATOM 687 C CA . ALA A 1 102 ? 0.330 -31.218 25.903 1.00 27.05 102 ALA A CA 1
ATOM 688 C C . ALA A 1 102 ? -0.804 -32.223 25.991 1.00 24.74 102 ALA A C 1
ATOM 689 O O . ALA A 1 102 ? -0.710 -33.339 25.484 1.00 28.80 102 ALA A O 1
ATOM 691 N N . ALA A 1 103 ? -1.905 -31.846 26.667 1.00 24.72 103 ALA A N 1
ATOM 692 C CA . ALA A 1 103 ? -3.048 -32.733 26.793 1.00 22.89 103 ALA A CA 1
ATOM 693 C C . ALA A 1 103 ? -4.026 -32.526 25.628 1.00 21.65 103 ALA A C 1
ATOM 694 O O . ALA A 1 103 ? -4.933 -31.712 25.690 1.00 20.85 103 ALA A O 1
ATOM 696 N N . LEU A 1 104 ? -3.818 -33.222 24.528 1.00 21.61 104 LEU A N 1
ATOM 697 C CA . LEU A 1 104 ? -4.533 -32.981 23.289 1.00 22.07 104 LEU A CA 1
ATOM 698 C C . LEU A 1 104 ? -5.960 -33.488 23.412 1.00 22.05 104 LEU A C 1
ATOM 699 O O . LEU A 1 104 ? -6.197 -34.631 23.800 1.00 26.10 104 LEU A O 1
ATOM 704 N N . LEU A 1 105 ? -6.948 -32.657 23.066 1.00 19.77 105 LEU A N 1
ATOM 705 C CA . LEU A 1 105 ? -8.335 -33.074 23.009 1.00 20.01 105 LEU A CA 1
ATOM 706 C C . LEU A 1 105 ? -8.767 -33.497 21.612 1.00 21.30 105 LEU A C 1
ATOM 707 O O . LEU A 1 105 ? -9.240 -34.606 21.392 1.00 21.62 105 LEU A O 1
ATOM 712 N N . PHE A 1 106 ? -8.463 -32.672 20.618 1.00 18.81 106 PHE A N 1
ATOM 713 C CA . PHE A 1 106 ? -8.804 -33.005 19.249 1.00 19.47 106 PHE A CA 1
ATOM 714 C C . PHE A 1 106 ? -8.160 -31.967 18.338 1.00 16.69 106 PHE A C 1
ATOM 715 O O . PHE A 1 106 ? -7.704 -30.940 18.849 1.00 18.49 106 PHE A O 1
ATOM 723 N N . GLN A 1 107 ? -8.155 -32.242 17.027 1.00 17.64 107 GLN A N 1
ATOM 724 C CA . GLN A 1 107 ? -7.622 -31.281 16.058 1.00 17.79 107 GLN A CA 1
ATOM 725 C C . GLN A 1 107 ? -8.756 -30.754 15.202 1.00 16.15 107 GLN A C 1
ATOM 726 O O . GLN A 1 107 ? -9.602 -31.518 14.766 1.00 17.16 107 GLN A O 1
ATOM 732 N N . LEU A 1 108 ? -8.746 -29.439 14.937 1.00 16.68 108 LEU A N 1
ATOM 733 C CA . LEU A 1 108 ? -9.720 -28.781 14.104 1.00 15.48 108 LEU A CA 1
ATOM 734 C C . LEU A 1 108 ? -8.981 -28.417 12.832 1.00 16.21 108 LEU A C 1
ATOM 735 O O . LEU A 1 108 ? -8.095 -27.602 12.867 1.00 17.94 108 LEU A O 1
ATOM 740 N N . HIS A 1 109 ? -9.372 -28.995 11.719 1.00 17.53 109 HIS A N 1
ATOM 741 C CA . HIS A 1 109 ? -8.747 -28.653 10.460 1.00 17.55 109 HIS A CA 1
ATOM 742 C C . HIS A 1 109 ? -9.587 -27.639 9.722 1.00 18.73 109 HIS A C 1
ATOM 743 O O . HIS A 1 109 ? -10.764 -27.871 9.477 1.00 21.05 109 HIS A O 1
ATOM 750 N N . VAL A 1 110 ? -8.980 -26.500 9.345 1.00 21.24 110 VAL A N 1
ATOM 751 C CA . VAL A 1 110 ? -9.716 -25.444 8.692 1.00 19.42 110 VAL A CA 1
ATOM 752 C C . VAL A 1 110 ? -9.516 -25.524 7.193 1.00 20.43 110 VAL A C 1
ATOM 753 O O . VAL A 1 110 ? -8.475 -25.142 6.675 1.00 21.01 110 VAL A O 1
ATOM 757 N N . LYS A 1 111 ? -10.539 -26.015 6.495 1.00 22.57 111 LYS A N 1
ATOM 758 C CA . LYS A 1 111 ? -10.432 -26.157 5.051 1.00 23.05 111 LYS A CA 1
ATOM 759 C C . LYS A 1 111 ? -10.340 -24.786 4.385 1.00 21.59 111 LYS A C 1
ATOM 760 O O . LYS A 1 111 ? -11.196 -23.887 4.541 1.00 21.71 111 LYS A O 1
ATOM 766 N N . GLY A 1 112 ? -9.269 -24.566 3.636 1.00 20.95 112 GLY A N 1
ATOM 767 C CA . GLY A 1 112 ? -9.077 -23.278 2.982 1.00 21.91 112 GLY A CA 1
ATOM 768 C C . GLY A 1 112 ? -8.242 -22.310 3.816 1.00 23.37 112 GLY A C 1
ATOM 769 O O . GLY A 1 112 ? -7.837 -21.265 3.323 1.00 25.94 112 GLY A O 1
ATOM 770 N N . GLY A 1 113 ? -8.024 -22.649 5.092 1.00 21.46 113 GLY A N 1
ATOM 771 C CA . GLY A 1 113 ? -7.137 -21.967 5.993 1.00 22.12 113 GLY A CA 1
ATOM 772 C C . GLY A 1 113 ? -7.740 -20.660 6.513 1.00 22.19 113 GLY A C 1
ATOM 773 O O . GLY A 1 113 ? -8.775 -20.164 6.015 1.00 22.83 113 GLY A O 1
ATOM 774 N N . TYR A 1 114 ? -7.003 -20.085 7.451 1.00 19.78 114 TYR A N 1
ATOM 775 C CA . TYR A 1 114 ? -7.368 -18.797 8.014 1.00 19.83 114 TYR A CA 1
ATOM 776 C C . TYR A 1 114 ? -6.109 -17.947 8.061 1.00 21.81 114 TYR A C 1
ATOM 777 O O . TYR A 1 114 ? -4.990 -18.455 8.085 1.00 22.34 114 TYR A O 1
ATOM 786 N N . LYS A 1 115 ? -6.295 -16.639 8.085 1.00 20.10 115 LYS A N 1
ATOM 787 C CA . LYS A 1 115 ? -5.143 -15.770 8.188 1.00 18.66 115 LYS A CA 1
ATOM 788 C C . LYS A 1 115 ? -5.504 -14.588 9.051 1.00 19.33 115 LYS A C 1
ATOM 789 O O . LYS A 1 115 ? -6.677 -14.240 9.174 1.00 19.42 115 LYS A O 1
ATOM 795 N N . ALA A 1 116 ? -4.497 -13.939 9.626 1.00 18.40 116 ALA A N 1
ATOM 796 C CA . ALA A 1 116 ? -4.760 -12.757 10.415 1.00 20.78 116 ALA A CA 1
ATOM 797 C C . ALA A 1 116 ? -4.009 -11.570 9.855 1.00 22.02 116 ALA A C 1
ATOM 798 O O . ALA A 1 116 ? -2.930 -11.725 9.298 1.00 21.26 116 ALA A O 1
ATOM 800 N N . CYS A 1 117 ? -4.560 -10.390 10.092 1.00 20.24 117 CYS A N 1
ATOM 801 C CA . CYS A 1 117 ? -3.837 -9.167 9.696 1.00 21.87 117 CYS A CA 1
ATOM 802 C C . CYS A 1 117 ? -4.100 -8.051 10.700 1.00 22.26 117 CYS A C 1
ATOM 803 O O . CYS A 1 117 ? -5.006 -8.190 11.524 1.00 23.01 117 CYS A O 1
ATOM 806 N N . ARG A 1 118 ? -3.308 -6.996 10.620 1.00 18.06 118 ARG A N 1
ATOM 807 C CA . ARG A 1 118 ? -3.607 -5.801 11.427 1.00 19.29 118 ARG A CA 1
ATOM 808 C C . ARG A 1 118 ? -4.707 -5.062 10.662 1.00 18.01 118 ARG A C 1
ATOM 809 O O . ARG A 1 118 ? -4.596 -4.923 9.441 1.00 18.32 118 ARG A O 1
ATOM 817 N N . ARG A 1 119 ? -5.724 -4.613 11.377 1.00 16.20 119 ARG A N 1
ATOM 818 C CA . ARG A 1 119 ? -6.855 -3.913 10.721 1.00 17.66 119 ARG A CA 1
ATOM 819 C C . ARG A 1 119 ? -6.376 -2.745 9.836 1.00 18.16 119 ARG A C 1
ATOM 820 O O . ARG A 1 119 ? -6.827 -2.643 8.708 1.00 18.48 119 ARG A O 1
ATOM 828 N N . CYS A 1 120 ? -5.488 -1.902 10.371 1.00 19.44 120 CYS A N 1
ATOM 829 C CA . CYS A 1 120 ? -5.007 -0.722 9.611 1.00 19.46 120 CYS A CA 1
ATOM 830 C C . CYS A 1 120 ? -4.290 -1.137 8.307 1.00 18.63 120 CYS A C 1
ATOM 831 O O . CYS A 1 120 ? -4.393 -0.400 7.335 1.00 21.27 120 CYS A O 1
ATOM 834 N N . ASP A 1 121 ? -3.613 -2.282 8.306 1.00 18.12 121 ASP A N 1
ATOM 835 C CA . ASP A 1 121 ? -2.886 -2.730 7.092 1.00 19.30 121 ASP A CA 1
ATOM 836 C C . ASP A 1 121 ? -3.900 -3.119 6.013 1.00 19.94 121 ASP A C 1
ATOM 837 O O . ASP A 1 121 ? -3.700 -2.788 4.853 1.00 21.17 121 ASP A O 1
ATOM 842 N N . PHE A 1 122 ? -4.942 -3.838 6.420 1.00 17.71 122 PHE A N 1
ATOM 843 C CA . PHE A 1 122 ? -5.969 -4.205 5.448 1.00 19.35 122 PHE A CA 1
ATOM 844 C C . PHE A 1 122 ? -6.687 -2.952 4.956 1.00 19.68 122 PHE A C 1
ATOM 845 O O . PHE A 1 122 ? -6.916 -2.803 3.763 1.00 20.57 122 PHE A O 1
ATOM 853 N N . VAL A 1 123 ? -7.071 -2.056 5.887 1.00 19.28 123 VAL A N 1
ATOM 854 C CA . VAL A 1 123 ? -7.684 -0.801 5.489 1.00 20.60 123 VAL A CA 1
ATOM 855 C C . VAL A 1 123 ? -6.835 -0.048 4.463 1.00 22.75 123 VAL A C 1
ATOM 856 O O . VAL A 1 123 ? -7.322 0.382 3.410 1.00 22.49 123 VAL A O 1
ATOM 860 N N . ASP A 1 124 ? -5.535 0.053 4.742 1.00 21.79 124 ASP A N 1
ATOM 861 C CA . ASP A 1 124 ? -4.632 0.793 3.876 1.00 24.79 124 ASP A CA 1
ATOM 862 C C . ASP A 1 124 ? -4.560 0.142 2.498 1.00 25.42 124 ASP A C 1
ATOM 863 O O . ASP A 1 124 ? -4.494 0.835 1.506 1.00 26.66 124 ASP A O 1
ATOM 868 N N . GLN A 1 125 ? -4.570 -1.191 2.419 1.00 21.73 125 GLN A N 1
ATOM 869 C CA . GLN A 1 125 ? -4.583 -1.809 1.107 1.00 22.33 125 GLN A CA 1
ATOM 870 C C . GLN A 1 125 ? -5.887 -1.548 0.361 1.00 24.51 125 GLN A C 1
ATOM 871 O O . GLN A 1 125 ? -5.860 -1.239 -0.830 1.00 24.27 125 GLN A O 1
ATOM 877 N N . ILE A 1 126 ? -7.044 -1.705 1.033 1.00 21.51 126 ILE A N 1
ATOM 878 C CA . ILE A 1 126 ? -8.330 -1.588 0.371 1.00 23.20 126 ILE A CA 1
ATOM 879 C C . ILE A 1 126 ? -8.520 -0.176 -0.170 1.00 24.39 126 ILE A C 1
ATOM 880 O O . ILE A 1 126 ? -9.116 0.013 -1.228 1.00 20.91 126 ILE A O 1
ATOM 885 N N . VAL A 1 127 ? -8.130 0.820 0.635 1.00 22.44 127 VAL A N 1
ATOM 886 C CA . VAL A 1 127 ? -8.397 2.206 0.294 1.00 23.81 127 VAL A CA 1
ATOM 887 C C . VAL A 1 127 ? -7.675 2.596 -0.988 1.00 25.69 127 VAL A C 1
ATOM 888 O O . VAL A 1 127 ? -8.163 3.497 -1.665 1.00 25.89 127 VAL A O 1
ATOM 892 N N . GLN A 1 128 ? -6.547 1.952 -1.290 1.00 23.46 128 GLN A N 1
ATOM 893 C CA . GLN A 1 128 ? -5.861 2.185 -2.559 1.00 27.43 128 GLN A CA 1
ATOM 894 C C . GLN A 1 128 ? -6.794 1.990 -3.756 1.00 25.34 128 GLN A C 1
ATOM 895 O O . GLN A 1 128 ? -6.635 2.606 -4.797 1.00 28.63 128 GLN A O 1
ATOM 901 N N . HIS A 1 129 ? -7.794 1.130 -3.658 1.00 23.18 129 HIS A N 1
ATOM 902 C CA . HIS A 1 129 ? -8.653 0.786 -4.777 1.00 22.48 129 HIS A CA 1
ATOM 903 C C . HIS A 1 129 ? -9.874 1.696 -4.885 1.00 22.39 129 HIS A C 1
ATOM 904 O O . HIS A 1 129 ? -10.647 1.541 -5.816 1.00 28.75 129 HIS A O 1
ATOM 911 N N . ILE A 1 130 ? -10.069 2.621 -3.937 1.00 19.92 130 ILE A N 1
ATOM 912 C CA . ILE A 1 130 ? -11.228 3.484 -3.945 1.00 21.74 130 ILE A CA 1
ATOM 913 C C . ILE A 1 130 ? -10.804 4.884 -4.386 1.00 21.06 130 ILE A C 1
ATOM 914 O O . ILE A 1 130 ? -9.973 5.504 -3.741 1.00 23.12 130 ILE A O 1
ATOM 919 N N . PRO A 1 131 ? -11.439 5.481 -5.397 1.00 21.24 131 PRO A N 1
ATOM 920 C CA . PRO A 1 131 ? -11.091 6.857 -5.780 1.00 23.30 131 PRO A CA 1
ATOM 921 C C . PRO A 1 131 ? -11.290 7.795 -4.597 1.00 24.92 131 PRO A C 1
ATOM 922 O O . PRO A 1 131 ? -12.259 7.686 -3.845 1.00 22.10 131 PRO A O 1
ATOM 926 N N . LYS A 1 132 ? -10.399 8.778 -4.498 1.00 24.11 132 LYS A N 1
ATOM 927 C CA . LYS A 1 132 ? -10.496 9.803 -3.475 1.00 25.28 132 LYS A CA 1
ATOM 928 C C . LYS A 1 132 ? -11.808 10.580 -3.527 1.00 24.62 132 LYS A C 1
ATOM 929 O O . LYS A 1 132 ? -12.289 10.995 -2.479 1.00 23.20 132 LYS A O 1
ATOM 935 N N . ASP A 1 133 ? -12.388 10.771 -4.722 1.00 22.10 133 ASP A N 1
ATOM 936 C CA . ASP A 1 133 ? -13.596 11.546 -4.883 1.00 22.34 133 ASP A CA 1
ATOM 937 C C . ASP A 1 133 ? -14.854 10.764 -4.501 1.00 21.25 133 ASP A C 1
ATOM 938 O O . ASP A 1 133 ? -15.943 11.302 -4.617 1.00 24.65 133 ASP A O 1
ATOM 943 N N . CYS A 1 134 ? -14.667 9.525 -3.974 1.00 20.04 134 CYS A N 1
ATOM 944 C CA . CYS A 1 134 ? -15.784 8.748 -3.488 1.00 23.15 134 CYS A CA 1
ATOM 945 C C . CYS A 1 134 ? -15.862 8.716 -1.962 1.00 22.98 134 CYS A C 1
ATOM 946 O O . CYS A 1 134 ? -16.788 8.087 -1.424 1.00 23.20 134 CYS A O 1
ATOM 949 N N . VAL A 1 135 ? -14.899 9.367 -1.292 1.00 22.40 135 VAL A N 1
ATOM 950 C CA . VAL A 1 135 ? -14.823 9.342 0.169 1.00 20.84 135 VAL A CA 1
ATOM 951 C C . VAL A 1 135 ? -14.878 10.768 0.694 1.00 23.49 135 VAL A C 1
ATOM 952 O O . VAL A 1 135 ? -14.072 11.608 0.316 1.00 25.09 135 VAL A O 1
ATOM 956 N N . GLN A 1 136 ? -15.827 11.012 1.580 1.00 20.69 136 GLN A N 1
ATOM 957 C CA . GLN A 1 136 ? -15.908 12.298 2.274 1.00 20.51 136 GLN A CA 1
ATOM 958 C C . GLN A 1 136 ? -15.678 12.092 3.756 1.00 19.52 136 GLN A C 1
ATOM 959 O O . GLN A 1 136 ? -16.516 11.476 4.429 1.00 20.24 136 GLN A O 1
ATOM 965 N N . TYR A 1 137 ? -14.550 12.620 4.238 1.00 20.57 137 TYR A N 1
ATOM 966 C CA . 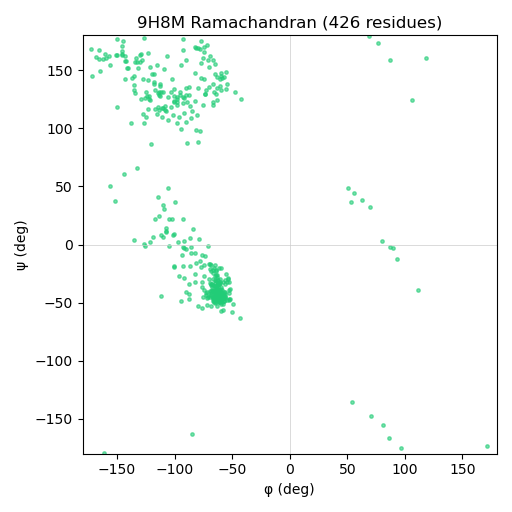TYR A 1 137 ? -14.184 12.629 5.634 1.00 22.32 137 TYR A CA 1
ATOM 967 C C . TYR A 1 137 ? -14.882 13.765 6.372 1.00 23.97 137 TYR A C 1
ATOM 968 O O . TYR A 1 137 ? -15.491 14.661 5.785 1.00 22.24 137 TYR A O 1
ATOM 977 N N . ARG A 1 138 ? -14.772 13.695 7.698 1.00 22.54 138 ARG A N 1
ATOM 978 C CA . ARG A 1 138 ? -15.450 14.671 8.543 1.00 22.23 138 ARG A CA 1
ATOM 979 C C . ARG A 1 138 ? -16.948 14.809 8.282 1.00 22.47 138 ARG A C 1
ATOM 980 O O . ARG A 1 138 ? -17.597 15.865 8.403 1.00 22.93 138 ARG A O 1
ATOM 988 N N . LYS A 1 139 ? -17.601 13.668 7.980 1.00 21.66 139 LYS A N 1
ATOM 989 C CA . LYS A 1 139 ? -19.008 13.562 7.736 1.00 21.82 139 LYS A CA 1
ATOM 990 C C . LYS A 1 139 ? -19.567 12.599 8.763 1.00 21.35 139 LYS A C 1
ATOM 991 O O . LYS A 1 139 ? -19.601 11.367 8.589 1.00 22.20 139 LYS A O 1
ATOM 997 N N . TRP A 1 140 ? -19.901 13.187 9.911 1.00 22.10 140 TRP A N 1
ATOM 998 C CA . TRP A 1 140 ? -20.310 12.443 11.081 1.00 20.70 140 TRP A CA 1
ATOM 999 C C . TRP A 1 140 ? -21.812 12.392 11.042 1.00 19.77 140 TRP A C 1
ATOM 1000 O O . TRP A 1 140 ? -22.487 13.367 11.336 1.00 22.51 140 TRP A O 1
ATOM 1011 N N . LEU A 1 141 ? -22.404 11.283 10.577 1.00 20.38 141 LEU A N 1
ATOM 1012 C CA . LEU A 1 141 ? -23.817 11.186 10.384 1.00 17.83 141 LEU A CA 1
ATOM 1013 C C . LEU A 1 141 ? -24.542 11.315 11.741 1.00 21.78 141 LEU A C 1
ATOM 1014 O O . LEU A 1 141 ? -24.200 10.683 12.727 1.00 21.17 141 LEU A O 1
ATOM 1019 N N . ASP A 1 142 ? -25.530 12.210 11.777 1.00 21.28 142 ASP A N 1
ATOM 1020 C CA . ASP A 1 142 ? -26.294 12.432 12.995 1.00 21.95 142 ASP A CA 1
ATOM 1021 C C . ASP A 1 142 ? -27.722 11.959 12.846 1.00 21.01 142 ASP A C 1
ATOM 1022 O O . ASP A 1 142 ? -28.254 11.360 13.781 1.00 23.46 142 ASP A O 1
ATOM 1027 N N . SER A 1 143 ? -28.373 12.272 11.726 1.00 20.69 143 SER A N 1
ATOM 1028 C CA . SER A 1 143 ? -29.721 11.837 11.445 1.00 19.20 143 SER A CA 1
ATOM 1029 C C . SER A 1 143 ? -29.975 11.556 9.961 1.00 23.44 143 SER A C 1
ATOM 1030 O O . SER A 1 143 ? -29.190 11.960 9.113 1.00 21.40 143 SER A O 1
ATOM 1033 N N . ILE A 1 144 ? -31.055 10.842 9.731 1.00 22.20 144 ILE A N 1
ATOM 1034 C CA . ILE A 1 144 ? -31.587 10.496 8.420 1.00 21.67 144 ILE A CA 1
ATOM 1035 C C . ILE A 1 144 ? -33.058 10.840 8.365 1.00 26.14 144 ILE A C 1
ATOM 1036 O O . ILE A 1 144 ? -33.881 10.355 9.149 1.00 24.41 144 ILE A O 1
ATOM 1041 N N . GLU A 1 145 ? -33.389 11.642 7.361 1.00 26.32 145 GLU A N 1
ATOM 1042 C CA . GLU A 1 145 ? -34.752 12.058 7.167 1.00 26.86 145 GLU A CA 1
ATOM 1043 C C . GLU A 1 145 ? -35.123 11.727 5.733 1.00 28.95 145 GLU A C 1
ATOM 1044 O O . GLU A 1 145 ? -34.317 11.236 4.930 1.00 30.66 145 GLU A O 1
ATOM 1050 N N . THR A 1 146 ? -36.368 12.001 5.397 1.00 33.69 146 THR A N 1
ATOM 1051 C CA . THR A 1 146 ? -36.911 11.726 4.085 1.00 30.02 146 THR A CA 1
ATOM 1052 C C . THR A 1 146 ? -37.230 13.055 3.390 1.00 33.43 146 THR A C 1
ATOM 1053 O O . THR A 1 146 ? -37.857 13.918 4.003 1.00 36.16 146 THR A O 1
ATOM 1057 N N . ASP A 1 147 ? -36.798 13.222 2.134 1.00 31.82 147 ASP A N 1
ATOM 1058 C CA . ASP A 1 147 ? -37.006 14.472 1.408 1.00 34.26 147 ASP A CA 1
ATOM 1059 C C . ASP A 1 147 ? -38.476 14.588 0.989 1.00 36.44 147 ASP A C 1
ATOM 1060 O O . ASP A 1 147 ? -39.041 13.664 0.400 1.00 40.22 147 ASP A O 1
ATOM 1065 N N . HIS A 1 148 ? -39.081 15.750 1.299 1.00 39.84 148 HIS A N 1
ATOM 1066 C CA . HIS A 1 148 ? -40.502 15.995 1.091 1.00 43.20 148 HIS A CA 1
ATOM 1067 C C . HIS A 1 148 ? -40.861 15.876 -0.388 1.00 40.02 148 HIS A C 1
ATOM 1068 O O . HIS A 1 148 ? -41.881 15.282 -0.697 1.00 47.99 148 HIS A O 1
ATOM 1070 N N . GLU A 1 149 ? -40.015 16.408 -1.282 1.00 40.83 149 GLU A N 1
ATOM 1071 C CA . GLU A 1 149 ? -40.294 16.423 -2.712 1.00 42.66 149 GLU A CA 1
ATOM 1072 C C . GLU A 1 149 ? -40.054 15.035 -3.317 1.00 44.70 149 GLU A C 1
ATOM 1073 O O . GLU A 1 149 ? -40.972 14.465 -3.898 1.00 42.96 149 GLU A O 1
ATOM 1075 N N . SER A 1 150 ? -38.852 14.464 -3.121 1.00 39.55 150 SER A N 1
ATOM 1076 C CA . SER A 1 150 ? -38.400 13.283 -3.853 1.00 39.06 150 SER A CA 1
ATOM 1077 C C . SER A 1 150 ? -38.722 11.962 -3.142 1.00 35.64 150 SER A C 1
ATOM 1078 O O . SER A 1 150 ? -38.809 10.915 -3.784 1.00 35.51 150 SER A O 1
ATOM 1081 N N . GLY A 1 151 ? -38.794 11.992 -1.805 1.00 33.55 151 GLY A N 1
ATOM 1082 C CA . GLY A 1 151 ? -38.908 10.788 -0.986 1.00 30.79 151 GLY A CA 1
ATOM 1083 C C . GLY A 1 151 ? -37.567 10.081 -0.775 1.00 28.43 151 GLY A C 1
ATOM 1084 O O . GLY A 1 151 ? -37.507 9.038 -0.131 1.00 29.57 151 GLY A O 1
ATOM 1085 N N . ARG A 1 152 ? -36.492 10.666 -1.302 1.00 28.98 152 ARG A N 1
ATOM 1086 C CA . ARG A 1 152 ? -35.169 10.077 -1.126 1.00 28.04 152 ARG A CA 1
ATOM 1087 C C . ARG A 1 152 ? -34.662 10.313 0.293 1.00 26.93 152 ARG A C 1
ATOM 1088 O O . ARG A 1 152 ? -35.172 11.120 1.064 1.00 26.16 152 ARG A O 1
ATOM 1096 N N . ALA A 1 153 ? -33.677 9.519 0.716 1.00 22.96 153 ALA A N 1
ATOM 1097 C CA . ALA A 1 153 ? -33.029 9.750 1.988 1.00 23.48 153 ALA A CA 1
ATOM 1098 C C . ALA A 1 153 ? -32.241 11.041 1.966 1.00 23.68 153 ALA A C 1
ATOM 1099 O O . ALA A 1 153 ? -31.513 11.300 1.002 1.00 24.40 153 ALA A O 1
ATOM 1101 N N . VAL A 1 154 ? -32.356 11.783 3.084 1.00 23.51 154 VAL A N 1
ATOM 1102 C CA . VAL A 1 154 ? -31.496 12.900 3.396 1.00 22.50 154 VAL A CA 1
ATOM 1103 C C . VAL A 1 154 ? -30.658 12.583 4.623 1.00 23.47 154 VAL A C 1
ATOM 1104 O O . VAL A 1 154 ? -31.205 12.362 5.696 1.00 25.66 154 VAL A O 1
ATOM 1108 N N . LEU A 1 155 ? -29.336 12.557 4.442 1.00 21.26 155 LEU A N 1
ATOM 1109 C CA . LEU A 1 155 ? -28.357 12.388 5.492 1.00 22.09 155 LEU A CA 1
ATOM 1110 C C . LEU A 1 155 ? -28.025 13.764 6.051 1.00 22.69 155 LEU A C 1
ATOM 1111 O O . LEU A 1 155 ? -27.747 14.685 5.283 1.00 24.47 155 LEU A O 1
ATOM 1116 N N . LYS A 1 156 ? -27.958 13.878 7.380 1.00 22.18 156 LYS A N 1
ATOM 1117 C CA . LYS A 1 156 ? -27.553 15.116 8.048 1.00 22.53 156 LYS A CA 1
ATOM 1118 C C . LYS A 1 156 ? -26.404 14.864 9.002 1.00 22.11 156 LYS A C 1
ATOM 1119 O O . LYS A 1 156 ? -26.434 13.984 9.880 1.00 22.72 156 LYS A O 1
ATOM 1125 N N . PHE A 1 157 ? -25.361 15.623 8.821 1.00 19.48 157 PHE A N 1
ATOM 1126 C CA . PHE A 1 157 ? -24.101 15.416 9.483 1.00 21.74 157 PHE A CA 1
ATOM 1127 C C . PHE A 1 157 ? -23.950 16.498 10.553 1.00 24.18 157 PHE A C 1
ATOM 1128 O O . PHE A 1 157 ? -24.531 17.580 10.439 1.00 28.09 157 PHE A O 1
ATOM 1136 N N . ARG A 1 158 ? -23.052 16.252 11.476 1.00 26.72 158 ARG A N 1
ATOM 1137 C CA . ARG A 1 158 ? -22.846 17.160 12.591 1.00 28.01 158 ARG A CA 1
ATOM 1138 C C . ARG A 1 158 ? -22.239 18.472 12.091 1.00 31.97 158 ARG A C 1
ATOM 1139 O O . ARG A 1 158 ? -22.317 19.460 12.826 1.00 37.05 158 ARG A O 1
ATOM 1147 N N . ASP A 1 159 ? -21.559 18.485 10.925 1.00 29.49 159 ASP A N 1
ATOM 1148 C CA . ASP A 1 159 ? -20.994 19.723 10.385 1.00 28.90 159 ASP A CA 1
ATOM 1149 C C . ASP A 1 159 ? -22.084 20.662 9.873 1.00 30.75 159 ASP A C 1
ATOM 1150 O O . ASP A 1 159 ? -21.760 21.728 9.342 1.00 31.49 159 ASP A O 1
ATOM 1155 N N . GLY A 1 160 ? -23.355 20.258 9.947 1.00 27.04 160 GLY A N 1
ATOM 1156 C CA . GLY A 1 160 ? -24.476 21.071 9.503 1.00 31.61 160 GLY A CA 1
ATOM 1157 C C . GLY A 1 160 ? -24.850 20.873 8.027 1.00 33.76 160 GLY A C 1
ATOM 1158 O O . GLY A 1 160 ? -25.819 21.460 7.550 1.00 31.99 160 GLY A O 1
ATOM 1159 N N . GLU A 1 161 ? -24.090 20.045 7.287 1.00 28.65 161 GLU A N 1
ATOM 1160 C CA . GLU A 1 161 ? -24.386 19.806 5.872 1.00 29.89 161 GLU A CA 1
ATOM 1161 C C . GLU A 1 161 ? -25.274 18.576 5.703 1.00 28.42 161 GLU A C 1
ATOM 1162 O O . GLU A 1 161 ? -25.456 17.803 6.649 1.00 25.20 161 GLU A O 1
ATOM 1168 N N . ILE A 1 162 ? -25.825 18.413 4.488 1.00 26.53 162 ILE A N 1
ATOM 1169 C CA . ILE A 1 162 ? -26.675 17.293 4.138 1.00 24.82 162 ILE A CA 1
ATOM 1170 C C . ILE A 1 162 ? -26.190 16.632 2.850 1.00 26.76 162 ILE A C 1
ATOM 1171 O O . ILE A 1 162 ? -25.403 17.182 2.086 1.00 25.53 162 ILE A O 1
ATOM 1176 N N . ALA A 1 163 ? -26.681 15.411 2.631 1.00 23.38 163 ALA A N 1
ATOM 1177 C CA . ALA A 1 163 ? -26.481 14.694 1.377 1.00 22.96 163 ALA A CA 1
ATOM 1178 C C . ALA A 1 163 ? -27.754 13.924 1.082 1.00 22.23 163 ALA A C 1
ATOM 1179 O O . ALA A 1 163 ? -28.564 13.672 1.967 1.00 23.85 163 ALA A O 1
ATOM 1181 N N . HIS A 1 164 ? -27.924 13.509 -0.173 1.00 22.34 164 HIS A N 1
ATOM 1182 C CA . HIS A 1 164 ? -29.057 12.769 -0.671 1.00 21.76 164 HIS A CA 1
ATOM 1183 C C . HIS A 1 164 ? -28.606 11.396 -1.191 1.00 20.94 164 HIS A C 1
ATOM 1184 O O . HIS A 1 164 ? -27.503 11.269 -1.717 1.00 21.60 164 HIS A O 1
ATOM 1191 N N . ALA A 1 165 ? -29.471 10.406 -1.033 1.00 21.40 165 ALA A N 1
ATOM 1192 C CA . ALA A 1 165 ? -29.193 9.059 -1.528 1.00 20.04 165 ALA A CA 1
ATOM 1193 C C . ALA A 1 165 ? -30.479 8.277 -1.737 1.00 21.48 165 ALA A C 1
ATOM 1194 O O . ALA A 1 165 ? -31.522 8.576 -1.132 1.00 21.34 165 ALA A O 1
ATOM 1196 N N . ASP A 1 166 ? -30.400 7.197 -2.520 1.00 18.87 166 ASP A N 1
ATOM 1197 C CA . ASP A 1 166 ? -31.508 6.306 -2.742 1.00 19.64 166 ASP A CA 1
ATOM 1198 C C . ASP A 1 166 ? -31.569 5.227 -1.672 1.00 17.96 166 ASP A C 1
ATOM 1199 O O . ASP A 1 166 ? -32.655 4.782 -1.318 1.00 20.26 166 ASP A O 1
ATOM 1204 N N . VAL A 1 167 ? -30.373 4.815 -1.203 1.00 18.93 167 VAL A N 1
ATOM 1205 C CA . VAL A 1 167 ? -30.297 3.878 -0.077 1.00 17.18 167 VAL A CA 1
ATOM 1206 C C . VAL A 1 167 ? -29.143 4.311 0.820 1.00 15.89 167 VAL A C 1
ATOM 1207 O O . VAL A 1 167 ? -28.155 4.916 0.357 1.00 17.72 167 VAL A O 1
ATOM 1211 N N . VAL A 1 168 ? -29.265 3.985 2.121 1.00 16.77 168 VAL A N 1
ATOM 1212 C CA . VAL A 1 168 ? -28.271 4.316 3.115 1.00 17.01 168 VAL A CA 1
ATOM 1213 C C . VAL A 1 168 ? -27.808 3.011 3.749 1.00 16.10 168 VAL A C 1
ATOM 1214 O O . VAL A 1 168 ? -28.661 2.296 4.295 1.00 16.41 168 VAL A O 1
ATOM 1218 N N . ILE A 1 169 ? -26.501 2.746 3.724 1.00 15.14 169 ILE A N 1
ATOM 1219 C CA . ILE A 1 169 ? -25.973 1.507 4.272 1.00 16.35 169 ILE A CA 1
ATOM 1220 C C . ILE A 1 169 ? -25.175 1.862 5.515 1.00 15.34 169 ILE A C 1
ATOM 1221 O O . ILE A 1 169 ? -24.136 2.503 5.426 1.00 16.46 169 ILE A O 1
ATOM 1226 N N . GLY A 1 170 ? -25.707 1.483 6.671 1.00 15.27 170 GLY A N 1
ATOM 1227 C CA . GLY A 1 170 ? -25.054 1.721 7.918 1.00 14.86 170 GLY A CA 1
ATOM 1228 C C . GLY A 1 170 ? -23.928 0.716 8.159 1.00 14.99 170 GLY A C 1
ATOM 1229 O O . GLY A 1 170 ? -24.200 -0.414 8.558 1.00 15.29 170 GLY A O 1
ATOM 1230 N N . CYS A 1 171 ? -22.710 1.118 7.852 1.00 15.42 171 CYS A N 1
ATOM 1231 C CA . CYS A 1 171 ? -21.502 0.340 8.080 1.00 15.39 171 CYS A CA 1
ATOM 1232 C C . CYS A 1 171 ? -20.706 1.029 9.194 1.00 14.71 171 CYS A C 1
ATOM 1233 O O . CYS A 1 171 ? -19.473 1.059 9.208 1.00 14.52 171 CYS A O 1
ATOM 1236 N N . ASP A 1 172 ? -21.431 1.636 10.151 1.00 15.01 172 ASP A N 1
ATOM 1237 C CA . ASP A 1 172 ? -20.842 2.573 11.098 1.00 16.87 172 ASP A CA 1
ATOM 1238 C C . ASP A 1 172 ? -20.622 1.931 12.463 1.00 16.69 172 ASP A C 1
ATOM 1239 O O . ASP A 1 172 ? -20.366 2.594 13.481 1.00 17.67 172 ASP A O 1
ATOM 1244 N N . GLY A 1 173 ? -20.550 0.602 12.488 1.00 15.27 173 GLY A N 1
ATOM 1245 C CA . GLY A 1 173 ? -19.919 -0.140 13.576 1.00 15.45 173 GLY A CA 1
ATOM 1246 C C . GLY A 1 173 ? -20.824 -0.450 14.781 1.00 17.01 173 GLY A C 1
ATOM 1247 O O . GLY A 1 173 ? -22.017 -0.196 14.786 1.00 14.59 173 GLY A O 1
ATOM 1248 N N . ILE A 1 174 ? -20.171 -0.863 15.870 1.00 16.43 174 ILE A N 1
ATOM 1249 C CA . ILE A 1 174 ? -20.850 -1.442 17.011 1.00 15.87 174 ILE A CA 1
ATOM 1250 C C . ILE A 1 174 ? -21.734 -0.419 17.715 1.00 16.36 174 ILE A C 1
ATOM 1251 O O . ILE A 1 174 ? -22.702 -0.851 18.330 1.00 16.75 174 ILE A O 1
ATOM 1256 N N . ARG A 1 175 ? -21.432 0.884 17.590 1.00 16.21 175 ARG A N 1
ATOM 1257 C CA . ARG A 1 175 ? -22.255 1.957 18.177 1.00 18.26 175 ARG A CA 1
ATOM 1258 C C . ARG A 1 175 ? -22.885 2.794 17.068 1.00 18.72 175 ARG A C 1
ATOM 1259 O O . ARG A 1 175 ? -22.929 4.027 17.095 1.00 20.07 175 ARG A O 1
ATOM 1267 N N . SER A 1 176 ? -23.334 2.113 16.033 1.00 16.49 176 SER A N 1
ATOM 1268 C CA . SER A 1 176 ? -23.990 2.666 14.866 1.00 16.51 176 SER A CA 1
ATOM 1269 C C . SER A 1 176 ? -25.021 3.754 15.176 1.00 16.36 176 SER A C 1
ATOM 1270 O O . SER A 1 176 ? -26.053 3.492 15.812 1.00 18.09 176 SER A O 1
ATOM 1273 N N . GLN A 1 177 ? -24.839 4.914 14.540 1.00 16.35 177 GLN A N 1
ATOM 1274 C CA . GLN A 1 177 ? -25.868 5.935 14.563 1.00 19.01 177 GLN A CA 1
ATOM 1275 C C . GLN A 1 177 ? -27.002 5.559 13.604 1.00 19.68 177 GLN A C 1
ATOM 1276 O O . GLN A 1 177 ? -28.163 5.903 13.797 1.00 18.70 177 GLN A O 1
ATOM 1282 N N . VAL A 1 178 ? -26.674 4.886 12.512 1.00 17.07 178 VAL A N 1
ATOM 1283 C CA . VAL A 1 178 ? -27.746 4.447 11.577 1.00 17.84 178 VAL A CA 1
ATOM 1284 C C . VAL A 1 178 ? -28.716 3.510 12.319 1.00 17.36 178 VAL A C 1
ATOM 1285 O O . VAL A 1 178 ? -29.914 3.652 12.159 1.00 18.29 178 VAL A O 1
ATOM 1289 N N . ARG A 1 179 ? -28.180 2.626 13.157 1.00 16.71 179 ARG A N 1
ATOM 1290 C CA . ARG A 1 179 ? -29.046 1.710 13.939 1.00 16.23 179 ARG A CA 1
ATOM 1291 C C . ARG A 1 179 ? -29.956 2.530 14.868 1.00 17.82 179 ARG A C 1
ATOM 1292 O O . ARG A 1 179 ? -31.131 2.222 14.952 1.00 17.65 179 ARG A O 1
ATOM 1300 N N . ALA A 1 180 ? -29.383 3.526 15.538 1.00 17.29 180 ALA A N 1
ATOM 1301 C CA . ALA A 1 180 ? -30.180 4.414 16.414 1.00 18.60 180 ALA A CA 1
ATOM 1302 C C . ALA A 1 180 ? -31.298 5.082 15.617 1.00 18.88 180 ALA A C 1
ATOM 1303 O O . ALA A 1 180 ? -32.408 5.168 16.114 1.00 20.11 180 ALA A O 1
ATOM 1305 N N . SER A 1 181 ? -30.980 5.533 14.414 1.00 18.53 181 SER A N 1
ATOM 1306 C CA . SER A 1 181 ? -32.000 6.153 13.534 1.00 20.00 181 SER A CA 1
ATOM 1307 C C . SER A 1 181 ? -33.150 5.174 13.266 1.00 22.16 181 SER A C 1
ATOM 1308 O O . SER A 1 181 ? -34.296 5.590 13.334 1.00 21.53 181 SER A O 1
ATOM 1311 N N . MET A 1 182 ? -32.830 3.906 13.003 1.00 19.18 182 MET A N 1
ATOM 1312 C CA . MET A 1 182 ? -33.828 2.937 12.654 1.00 18.36 182 MET A CA 1
ATOM 1313 C C . MET A 1 182 ? -34.627 2.494 13.884 1.00 19.03 182 MET A C 1
ATOM 1314 O O . MET A 1 182 ? -35.822 2.287 13.788 1.00 20.09 182 MET A O 1
ATOM 1319 N N . PHE A 1 183 ? -33.939 2.210 15.000 1.00 17.40 183 PHE A N 1
ATOM 1320 C CA . PHE A 1 183 ? -34.577 1.447 16.060 1.00 18.04 183 PHE A CA 1
ATOM 1321 C C . PHE A 1 183 ? -34.532 2.125 17.438 1.00 19.26 183 PHE A C 1
ATOM 1322 O O . PHE A 1 183 ? -35.014 1.530 18.393 1.00 22.69 183 PHE A O 1
ATOM 1330 N N . GLY A 1 184 ? -33.909 3.308 17.530 1.00 19.96 184 GLY A N 1
ATOM 1331 C CA . GLY A 1 184 ? -33.986 4.116 18.744 1.00 20.29 184 GLY A CA 1
ATOM 1332 C C . GLY A 1 184 ? -32.791 3.941 19.679 1.00 21.84 184 GLY A C 1
ATOM 1333 O O . GLY A 1 184 ? -31.803 3.299 19.330 1.00 20.50 184 GLY A O 1
ATOM 1334 N N . THR A 1 185 ? -32.887 4.606 20.856 1.00 20.14 185 THR A N 1
ATOM 1335 C CA . THR A 1 185 ? -31.766 4.833 21.764 1.00 21.21 185 THR A CA 1
ATOM 1336 C C . THR A 1 185 ? -32.170 4.554 23.213 1.00 22.95 185 THR A C 1
ATOM 1337 O O . THR A 1 185 ? -31.373 4.781 24.110 1.00 26.32 185 THR A O 1
ATOM 1341 N N . ASP A 1 186 ? -33.387 4.085 23.470 1.00 23.74 186 ASP A N 1
ATOM 1342 C CA . ASP A 1 186 ? -33.838 3.943 24.850 1.00 31.46 186 ASP A CA 1
ATOM 1343 C C . ASP A 1 186 ? -33.197 2.700 25.453 1.00 32.50 186 ASP A C 1
ATOM 1344 O O . ASP A 1 186 ? -32.535 1.910 24.754 1.00 24.87 186 ASP A O 1
ATOM 1349 N N . GLU A 1 187 ? -33.446 2.491 26.754 1.00 32.59 187 GLU A N 1
ATOM 1350 C CA . GLU A 1 187 ? -32.628 1.561 27.514 1.00 36.13 187 GLU A CA 1
ATOM 1351 C C . GLU A 1 187 ? -32.780 0.153 26.958 1.00 32.42 187 GLU A C 1
ATOM 1352 O O . GLU A 1 187 ? -31.851 -0.619 27.155 1.00 37.58 187 GLU A O 1
ATOM 1358 N N . LEU A 1 188 ? -33.921 -0.146 26.313 1.00 26.33 188 LEU A N 1
ATOM 1359 C CA . LEU A 1 188 ? -34.276 -1.459 25.789 1.00 32.77 188 LEU A CA 1
ATOM 1360 C C . LEU A 1 188 ? -34.078 -1.592 24.267 1.00 30.14 188 LEU A C 1
ATOM 1361 O O . LEU A 1 188 ? -34.525 -2.581 23.663 1.00 32.53 188 LEU A O 1
ATOM 1366 N N . CYS A 1 189 ? -33.469 -0.586 23.637 1.00 25.89 189 CYS A N 1
ATOM 1367 C CA . CYS A 1 189 ? -33.263 -0.552 22.196 1.00 25.05 189 CYS A CA 1
ATOM 1368 C C . CYS A 1 189 ? -32.279 -1.647 21.789 1.00 20.39 189 CYS A C 1
ATOM 1369 O O . CYS A 1 189 ? -31.473 -2.116 22.593 1.00 21.55 189 CYS A O 1
ATOM 1372 N N . PRO A 1 190 ? -32.289 -2.074 20.498 1.00 17.55 190 PRO A N 1
ATOM 1373 C CA . PRO A 1 190 ? -31.197 -2.952 20.038 1.00 17.84 190 PRO A CA 1
ATOM 1374 C C . PRO A 1 190 ? -29.877 -2.271 20.341 1.00 18.34 190 PRO A C 1
ATOM 1375 O O . PRO A 1 190 ? -29.703 -1.088 20.049 1.00 19.83 190 PRO A O 1
ATOM 1379 N N . ARG A 1 191 ? -28.907 -3.041 20.831 1.00 18.47 191 ARG A N 1
ATOM 1380 C CA . ARG A 1 191 ? -27.624 -2.464 21.186 1.00 19.09 191 ARG A CA 1
ATOM 1381 C C . ARG A 1 191 ? -26.635 -3.586 21.432 1.00 17.36 191 ARG A C 1
ATOM 1382 O O . ARG A 1 191 ? -27.055 -4.715 21.715 1.00 18.30 191 ARG A O 1
ATOM 1390 N N . ALA A 1 192 ? -25.350 -3.275 21.398 1.00 17.41 192 ALA A N 1
ATOM 1391 C CA . ALA A 1 192 ? -24.388 -4.227 21.905 1.00 17.42 192 ALA A CA 1
ATOM 1392 C C . ALA A 1 192 ? -24.288 -4.117 23.428 1.00 16.71 192 ALA A C 1
ATOM 1393 O O . ALA A 1 192 ? -24.403 -3.028 23.985 1.00 19.68 192 ALA A O 1
ATOM 1395 N N . GLN A 1 193 ? -24.034 -5.245 24.059 1.00 16.65 193 GLN A N 1
ATOM 1396 C CA . GLN A 1 193 ? -23.831 -5.335 25.505 1.00 15.75 193 GLN A CA 1
ATOM 1397 C C . GLN A 1 193 ? -22.623 -6.180 25.777 1.00 16.80 193 GLN A C 1
ATOM 1398 O O . GLN A 1 193 ? -22.184 -6.982 24.936 1.00 16.18 193 GLN A O 1
ATOM 1404 N N . TYR A 1 194 ? -22.076 -6.041 26.969 1.00 16.84 194 TYR A N 1
ATOM 1405 C CA . TYR A 1 194 ? -20.880 -6.814 27.299 1.00 16.70 194 TYR A CA 1
ATOM 1406 C C . TYR A 1 194 ? -21.160 -8.306 27.200 1.00 16.67 194 TYR A C 1
ATOM 1407 O O . TYR A 1 194 ? -22.142 -8.828 27.732 1.00 18.09 194 TYR A O 1
ATOM 1416 N N . SER A 1 195 ? -20.244 -9.026 26.526 1.00 15.94 195 SER A N 1
ATOM 1417 C CA . SER A 1 195 ? -20.308 -10.469 26.441 1.00 15.47 195 SER A CA 1
ATOM 1418 C C . SER A 1 195 ? -19.655 -11.174 27.629 1.00 14.88 195 SER A C 1
ATOM 1419 O O . SER A 1 195 ? -19.613 -12.402 27.679 1.00 16.67 195 SER A O 1
ATOM 1422 N N . HIS A 1 196 ? -19.069 -10.405 28.563 1.00 15.78 196 HIS A N 1
ATOM 1423 C CA . HIS A 1 196 ? -18.447 -10.977 29.747 1.00 18.07 196 HIS A CA 1
ATOM 1424 C C . HIS A 1 196 ? -17.174 -11.726 29.399 1.00 17.93 196 HIS A C 1
ATOM 1425 O O . HIS A 1 196 ? -16.778 -12.639 30.112 1.00 20.22 196 HIS A O 1
ATOM 1432 N N . GLN A 1 197 ? -16.486 -11.243 28.369 1.00 18.38 197 GLN A N 1
ATOM 1433 C CA . GLN A 1 197 ? -15.176 -11.770 27.993 1.00 16.00 197 GLN A CA 1
ATOM 1434 C C . GLN A 1 197 ? -14.245 -10.605 27.713 1.00 16.47 197 GLN A C 1
ATOM 1435 O O . GLN A 1 197 ? -14.605 -9.626 27.064 1.00 16.63 197 GLN A O 1
ATOM 1441 N N . LEU A 1 198 ? -13.037 -10.703 28.304 1.00 16.78 198 LEU A N 1
ATOM 1442 C CA . LEU A 1 198 ? -11.987 -9.712 28.164 1.00 18.40 198 LEU A CA 1
ATOM 1443 C C . LEU A 1 198 ? -10.849 -10.323 27.366 1.00 17.55 198 LEU A C 1
ATOM 1444 O O . LEU A 1 198 ? -10.375 -11.395 27.765 1.00 18.79 198 LEU A O 1
ATOM 1449 N N . GLY A 1 199 ? -10.394 -9.597 26.361 1.00 17.71 199 GLY A N 1
ATOM 1450 C CA . GLY A 1 199 ? -9.263 -9.966 25.539 1.00 17.77 199 GLY A CA 1
ATOM 1451 C C . GLY A 1 199 ? -7.935 -9.346 25.994 1.00 18.93 199 GLY A C 1
ATOM 1452 O O . GLY A 1 199 ? -7.865 -8.131 26.204 1.00 19.44 199 GLY A O 1
ATOM 1453 N N . TYR A 1 200 ? -6.919 -10.203 26.155 1.00 17.75 200 TYR A N 1
ATOM 1454 C CA . TYR A 1 200 ? -5.551 -9.785 26.463 1.00 19.09 200 TYR A CA 1
ATOM 1455 C C . TYR A 1 200 ? -4.701 -10.372 25.352 1.00 20.12 200 TYR A C 1
ATOM 1456 O O . TYR A 1 200 ? -4.697 -11.577 25.159 1.00 21.56 200 TYR A O 1
ATOM 1465 N N . ARG A 1 201 ? -4.083 -9.521 24.581 1.00 21.15 201 ARG A N 1
ATOM 1466 C CA A ARG A 1 201 ? -3.218 -10.151 23.544 0.50 22.30 201 ARG A CA 1
ATOM 1467 C CA B ARG A 1 201 ? -3.279 -10.009 23.427 0.50 22.30 201 ARG A CA 1
ATOM 1468 C C . ARG A 1 201 ? -1.835 -9.401 23.324 1.00 24.07 201 ARG A C 1
ATOM 1469 O O . ARG A 1 201 ? -1.432 -8.247 23.796 1.00 24.08 201 ARG A O 1
ATOM 1484 N N . GLY A 1 202 ? -0.971 -10.220 22.744 1.00 22.38 202 GLY A N 1
ATOM 1485 C CA . GLY A 1 202 ? 0.401 -9.742 22.552 1.00 23.40 202 GLY A CA 1
ATOM 1486 C C . GLY A 1 202 ? 1.079 -10.565 21.460 1.00 23.15 202 GLY A C 1
ATOM 1487 O O . GLY A 1 202 ? 0.619 -11.632 21.116 1.00 23.07 202 GLY A O 1
ATOM 1488 N N . MET A 1 203 ? 2.152 -10.011 20.900 1.00 23.80 203 MET A N 1
ATOM 1489 C CA . MET A 1 203 ? 3.014 -10.686 19.942 1.00 23.97 203 MET A CA 1
ATOM 1490 C C . MET A 1 203 ? 4.386 -10.761 20.590 1.00 25.42 203 MET A C 1
ATOM 1491 O O . MET A 1 203 ? 4.814 -9.784 21.210 1.00 30.35 203 MET A O 1
ATOM 1496 N N . VAL A 1 204 ? 5.053 -11.901 20.445 1.00 20.80 204 VAL A N 1
ATOM 1497 C CA . VAL A 1 204 ? 6.408 -12.021 20.957 1.00 22.88 204 VAL A CA 1
ATOM 1498 C C . VAL A 1 204 ? 7.268 -12.619 19.857 1.00 20.78 204 VAL A C 1
ATOM 1499 O O . VAL A 1 204 ? 6.793 -13.341 18.991 1.00 20.43 204 VAL A O 1
ATOM 1503 N N . PRO A 1 205 ? 8.583 -12.324 19.839 1.00 19.45 205 PRO A N 1
ATOM 1504 C CA . PRO A 1 205 ? 9.411 -12.940 18.828 1.00 17.23 205 PRO A CA 1
ATOM 1505 C C . PRO A 1 205 ? 9.296 -14.441 18.856 1.00 16.46 205 PRO A C 1
ATOM 1506 O O . PRO A 1 205 ? 9.356 -15.066 19.941 1.00 16.74 205 PRO A O 1
ATOM 1510 N N . LEU A 1 206 ? 9.126 -15.046 17.686 1.00 16.71 206 LEU A N 1
ATOM 1511 C CA . LEU A 1 206 ? 8.871 -16.462 17.625 1.00 17.41 206 LEU A CA 1
ATOM 1512 C C . LEU A 1 206 ? 10.002 -17.287 18.237 1.00 18.05 206 LEU A C 1
ATOM 1513 O O . LEU A 1 206 ? 9.756 -18.272 18.929 1.00 19.30 206 LEU A O 1
ATOM 1518 N N . ALA A 1 207 ? 11.267 -16.863 18.015 1.00 16.75 207 ALA A N 1
ATOM 1519 C CA . ALA A 1 207 ? 12.363 -17.604 18.626 1.00 17.86 207 ALA A CA 1
ATOM 1520 C C . ALA A 1 207 ? 12.359 -17.547 20.148 1.00 17.96 207 ALA A C 1
ATOM 1521 O O . ALA A 1 207 ? 12.795 -18.506 20.798 1.00 21.88 207 ALA A O 1
ATOM 1523 N N . GLN A 1 208 ? 11.874 -16.451 20.730 1.00 18.32 208 GLN A N 1
ATOM 1524 C CA . GLN A 1 208 ? 11.776 -16.385 22.170 1.00 19.39 208 GLN A CA 1
ATOM 1525 C C . GLN A 1 208 ? 10.704 -17.344 22.679 1.00 19.86 208 GLN A C 1
ATOM 1526 O O . GLN A 1 208 ? 10.867 -18.017 23.693 1.00 20.45 208 GLN A O 1
ATOM 1532 N N . ALA A 1 209 ? 9.587 -17.426 21.960 1.00 19.06 209 ALA A N 1
ATOM 1533 C CA . ALA A 1 209 ? 8.546 -18.349 22.380 1.00 18.90 209 ALA A CA 1
ATOM 1534 C C . ALA A 1 209 ? 9.055 -19.770 22.284 1.00 20.28 209 ALA A C 1
ATOM 1535 O O . ALA A 1 209 ? 8.803 -20.573 23.156 1.00 20.83 209 ALA A O 1
ATOM 1537 N N . THR A 1 210 ? 9.763 -20.106 21.209 1.00 19.30 210 THR A N 1
ATOM 1538 C CA . THR A 1 210 ? 10.322 -21.440 21.066 1.00 21.23 210 THR A CA 1
ATOM 1539 C C . THR A 1 210 ? 11.333 -21.755 22.175 1.00 21.38 210 THR A C 1
ATOM 1540 O O . THR A 1 210 ? 11.394 -22.888 22.623 1.00 21.82 210 THR A O 1
ATOM 1544 N N . ALA A 1 211 ? 12.126 -20.779 22.602 1.00 21.19 211 ALA A N 1
ATOM 1545 C CA . ALA A 1 211 ? 13.095 -21.022 23.654 1.00 23.62 211 ALA A CA 1
ATOM 1546 C C . ALA A 1 211 ? 12.431 -21.416 24.969 1.00 26.83 211 ALA A C 1
ATOM 1547 O O . ALA A 1 211 ? 13.036 -22.171 25.735 1.00 27.08 211 ALA A O 1
ATOM 1549 N N . VAL A 1 212 ? 11.227 -20.870 25.242 1.00 22.03 212 VAL A N 1
ATOM 1550 C CA . VAL A 1 212 ? 10.521 -21.110 26.488 1.00 24.21 212 VAL A CA 1
ATOM 1551 C C . VAL A 1 212 ? 9.665 -22.368 26.362 1.00 22.51 212 VAL A C 1
ATOM 1552 O O . VAL A 1 212 ? 9.613 -23.189 27.290 1.00 26.51 212 VAL A O 1
ATOM 1556 N N . LEU A 1 213 ? 8.978 -22.548 25.215 1.00 21.13 213 LEU A N 1
ATOM 1557 C CA . LEU A 1 213 ? 7.954 -23.569 25.102 1.00 21.15 213 LEU A CA 1
ATOM 1558 C C . LEU A 1 213 ? 8.466 -24.820 24.386 1.00 24.67 213 LEU A C 1
ATOM 1559 O O . LEU A 1 213 ? 7.886 -25.907 24.503 1.00 26.06 213 LEU A O 1
ATOM 1564 N N . GLY A 1 214 ? 9.558 -24.655 23.644 1.00 23.34 214 GLY A N 1
ATOM 1565 C CA . GLY A 1 214 ? 10.078 -25.696 22.787 1.00 23.98 214 GLY A CA 1
ATOM 1566 C C . GLY A 1 214 ? 9.441 -25.683 21.407 1.00 27.18 214 GLY A C 1
ATOM 1567 O O . GLY A 1 214 ? 8.361 -25.152 21.178 1.00 25.16 214 GLY A O 1
ATOM 1568 N N . PRO A 1 215 ? 10.102 -26.278 20.407 1.00 24.08 215 PRO A N 1
ATOM 1569 C CA . PRO A 1 215 ? 9.603 -26.275 19.038 1.00 25.17 215 PRO A CA 1
ATOM 1570 C C . PRO A 1 215 ? 8.300 -27.007 18.784 1.00 23.85 215 PRO A C 1
ATOM 1571 O O . PRO A 1 215 ? 7.517 -26.574 17.937 1.00 24.24 215 PRO A O 1
ATOM 1575 N N . GLU A 1 216 ? 8.026 -28.103 19.517 1.00 25.88 216 GLU A N 1
ATOM 1576 C CA . GLU A 1 216 ? 6.816 -28.853 19.216 1.00 27.02 216 GLU A CA 1
ATOM 1577 C C . GLU A 1 216 ? 5.589 -27.979 19.517 1.00 25.41 216 GLU A C 1
ATOM 1578 O O . GLU A 1 216 ? 4.634 -27.871 18.724 1.00 26.86 216 GLU A O 1
ATOM 1584 N N . LYS A 1 217 ? 5.684 -27.231 20.611 1.00 23.88 217 LYS A N 1
ATOM 1585 C CA . LYS A 1 217 ? 4.525 -26.452 21.033 1.00 23.82 217 LYS A CA 1
ATOM 1586 C C . LYS A 1 217 ? 4.444 -25.095 20.338 1.00 23.27 217 LYS A C 1
ATOM 1587 O O . LYS A 1 217 ? 3.472 -24.372 20.577 1.00 23.17 217 LYS A O 1
ATOM 1593 N N . THR A 1 218 ? 5.462 -24.698 19.572 1.00 21.56 218 THR A N 1
ATOM 1594 C CA . THR A 1 218 ? 5.370 -23.487 18.757 1.00 21.12 218 THR A CA 1
ATOM 1595 C C . THR A 1 218 ? 5.251 -23.808 17.265 1.00 22.12 218 THR A C 1
ATOM 1596 O O . THR A 1 218 ? 5.340 -22.894 16.441 1.00 23.17 218 THR A O 1
ATOM 1600 N N . SER A 1 219 ? 5.030 -25.078 16.914 1.00 21.75 219 SER A N 1
ATOM 1601 C CA . SER A 1 219 ? 5.030 -25.497 15.516 1.00 25.72 219 SER A CA 1
ATOM 1602 C C . SER A 1 219 ? 3.653 -25.321 14.880 1.00 26.17 219 SER A C 1
ATOM 1603 O O . SER A 1 219 ? 3.517 -25.289 13.652 1.00 29.29 219 SER A O 1
ATOM 1606 N N . SER A 1 220 ? 2.621 -25.198 15.727 1.00 23.35 220 SER A N 1
ATOM 1607 C CA . SER A 1 220 ? 1.259 -25.189 15.229 1.00 24.35 220 SER A CA 1
ATOM 1608 C C . SER A 1 220 ? 0.420 -24.256 16.087 1.00 20.49 220 SER A C 1
ATOM 1609 O O . SER A 1 220 ? 0.832 -23.913 17.183 1.00 19.52 220 SER A O 1
ATOM 1612 N N . ALA A 1 221 ? -0.759 -23.876 15.581 1.00 20.87 221 ALA A N 1
ATOM 1613 C CA . ALA A 1 221 ? -1.743 -23.155 16.355 1.00 20.27 221 ALA A CA 1
ATOM 1614 C C . ALA A 1 221 ? -2.337 -24.085 17.408 1.00 17.35 221 ALA A C 1
ATOM 1615 O O . ALA A 1 221 ? -2.678 -25.223 17.104 1.00 17.55 221 ALA A O 1
ATOM 1617 N N . VAL A 1 222 ? -2.457 -23.552 18.621 1.00 16.39 222 VAL A N 1
ATOM 1618 C CA . VAL A 1 222 ? -2.992 -24.293 19.754 1.00 16.68 222 VAL A CA 1
ATOM 1619 C C . VAL A 1 222 ? -3.988 -23.420 20.503 1.00 15.16 222 VAL A C 1
ATOM 1620 O O . VAL A 1 222 ? -3.697 -22.276 20.873 1.00 16.66 222 VAL A O 1
ATOM 1624 N N . LEU A 1 223 ? -5.176 -24.004 20.759 1.00 15.67 223 LEU A N 1
ATOM 1625 C CA . LEU A 1 223 ? -6.140 -23.345 21.634 1.00 14.93 223 LEU A CA 1
ATOM 1626 C C . LEU A 1 223 ? -6.188 -24.125 22.947 1.00 15.20 223 LEU A C 1
ATOM 1627 O O . LEU A 1 223 ? -6.554 -25.299 22.920 1.00 15.47 223 LEU A O 1
ATOM 1632 N N . HIS A 1 224 ? -5.846 -23.443 24.042 1.00 15.13 224 HIS A N 1
ATOM 1633 C CA . HIS A 1 224 ? -5.716 -24.060 25.360 1.00 16.44 224 HIS A CA 1
ATOM 1634 C C . HIS A 1 224 ? -6.987 -23.708 26.123 1.00 17.02 224 HIS A C 1
ATOM 1635 O O . HIS A 1 224 ? -7.165 -22.562 26.520 1.00 17.56 224 HIS A O 1
ATOM 1642 N N . THR A 1 225 ? -7.796 -24.720 26.375 1.00 16.39 225 THR A N 1
ATOM 1643 C CA . THR A 1 225 ? -9.077 -24.579 27.058 1.00 17.16 225 THR A CA 1
ATOM 1644 C C . THR A 1 225 ? -8.814 -24.747 28.554 1.00 17.77 225 THR A C 1
ATOM 1645 O O . THR A 1 225 ? -7.817 -25.312 28.987 1.00 18.39 225 THR A O 1
ATOM 1649 N N . GLY A 1 226 ? -9.744 -24.231 29.361 1.00 17.25 226 GLY A N 1
ATOM 1650 C CA . GLY A 1 226 ? -9.669 -24.445 30.794 1.00 18.28 226 GLY A CA 1
ATOM 1651 C C . GLY A 1 226 ? -10.695 -23.596 31.507 1.00 18.68 226 GLY A C 1
ATOM 1652 O O . GLY A 1 226 ? -11.629 -23.102 30.890 1.00 18.54 226 GLY A O 1
ATOM 1653 N N . PRO A 1 227 ? -10.659 -23.571 32.852 1.00 17.56 227 PRO A N 1
ATOM 1654 C CA . PRO A 1 227 ? -11.804 -23.051 33.587 1.00 18.56 227 PRO A CA 1
ATOM 1655 C C . PRO A 1 227 ? -11.812 -21.541 33.648 1.00 16.93 227 PRO A C 1
ATOM 1656 O O . PRO A 1 227 ? -10.971 -20.896 34.260 1.00 20.87 227 PRO A O 1
ATOM 1660 N N . GLY A 1 228 ? -12.795 -20.933 32.954 1.00 17.23 228 GLY A N 1
ATOM 1661 C CA . GLY A 1 228 ? -13.035 -19.508 33.062 1.00 18.57 228 GLY A CA 1
ATOM 1662 C C . GLY A 1 228 ? -12.211 -18.643 32.120 1.00 17.52 228 GLY A C 1
ATOM 1663 O O . GLY A 1 228 ? -12.328 -17.436 32.165 1.00 18.16 228 GLY A O 1
ATOM 1664 N N . ALA A 1 229 ? -11.331 -19.264 31.331 1.00 17.62 229 ALA A N 1
ATOM 1665 C CA . ALA A 1 229 ? -10.436 -18.536 30.453 1.00 17.22 229 ALA A CA 1
ATOM 1666 C C . ALA A 1 229 ? -9.899 -19.502 29.406 1.00 18.91 229 ALA A C 1
ATOM 1667 O O . ALA A 1 229 ? -9.865 -20.695 29.644 1.00 18.22 229 ALA A O 1
ATOM 1669 N N . PHE A 1 230 ? -9.414 -18.957 28.305 1.00 17.13 230 PHE A N 1
ATOM 1670 C CA . PHE A 1 230 ? -8.701 -19.768 27.330 1.00 16.88 230 PHE A CA 1
ATOM 1671 C C . PHE A 1 230 ? -7.669 -18.887 26.642 1.00 16.35 230 PHE A C 1
ATOM 1672 O O . PHE A 1 230 ? -7.739 -17.668 26.685 1.00 17.06 230 PHE A O 1
ATOM 1680 N N . VAL A 1 231 ? -6.715 -19.551 25.996 1.00 16.22 231 VAL A N 1
ATOM 1681 C CA . VAL A 1 231 ? -5.692 -18.816 25.269 1.00 18.52 231 VAL A CA 1
ATOM 1682 C C . VAL A 1 231 ? -5.337 -19.556 23.980 1.00 16.47 231 VAL A C 1
ATOM 1683 O O . VAL A 1 231 ? -5.314 -20.780 23.931 1.00 17.67 231 VAL A O 1
ATOM 1687 N N . LEU A 1 232 ? -5.101 -18.777 22.923 1.00 17.44 232 LEU A N 1
ATOM 1688 C CA . LEU A 1 232 ? -4.559 -19.225 21.651 1.00 17.88 232 LEU A CA 1
ATOM 1689 C C . LEU A 1 232 ? -3.094 -18.819 21.579 1.00 17.29 232 LEU A C 1
ATOM 1690 O O . LEU A 1 232 ? -2.738 -17.664 21.863 1.00 20.10 232 LEU A O 1
ATOM 1695 N N . THR A 1 233 ? -2.262 -19.780 21.212 1.00 16.52 233 THR A N 1
ATOM 1696 C CA . THR A 1 233 ? -0.882 -19.525 20.788 1.00 16.35 233 THR A CA 1
ATOM 1697 C C . THR A 1 233 ? -0.812 -19.889 19.317 1.00 17.17 233 THR A C 1
ATOM 1698 O O . THR A 1 233 ? -1.066 -21.011 18.927 1.00 17.32 233 THR A O 1
ATOM 1702 N N . ILE A 1 234 ? -0.543 -18.867 18.491 1.00 18.84 234 ILE A N 1
ATOM 1703 C CA . ILE A 1 234 ? -0.528 -19.026 17.048 1.00 20.12 234 ILE A CA 1
ATOM 1704 C C . ILE A 1 234 ? 0.787 -18.503 16.485 1.00 18.55 234 ILE A C 1
ATOM 1705 O O . ILE A 1 234 ? 1.075 -17.315 16.562 1.00 19.64 234 ILE A O 1
ATOM 1710 N N . PRO A 1 235 ? 1.627 -19.409 15.955 1.00 18.79 235 PRO A N 1
ATOM 1711 C CA . PRO A 1 235 ? 2.885 -18.975 15.325 1.00 20.72 235 PRO A CA 1
ATOM 1712 C C . PRO A 1 235 ? 2.568 -18.374 13.972 1.00 23.80 235 PRO A C 1
ATOM 1713 O O . PRO A 1 235 ? 2.024 -19.102 13.148 1.00 28.29 235 PRO A O 1
ATOM 1717 N N . LEU A 1 236 ? 2.915 -17.109 13.760 1.00 19.42 236 LEU A N 1
ATOM 1718 C CA . LEU A 1 236 ? 2.627 -16.440 12.495 1.00 21.74 236 LEU A CA 1
ATOM 1719 C C . LEU A 1 236 ? 3.916 -16.292 11.699 1.00 21.57 236 LEU A C 1
ATOM 1720 O O . LEU A 1 236 ? 4.802 -15.480 11.994 1.00 20.25 236 LEU A O 1
ATOM 1725 N N . ALA A 1 237 ? 4.004 -17.109 10.655 1.00 22.68 237 ALA A N 1
ATOM 1726 C CA . ALA A 1 237 ? 5.284 -17.363 10.015 1.00 24.44 237 ALA A CA 1
ATOM 1727 C C . ALA A 1 237 ? 5.869 -16.106 9.393 1.00 21.31 237 ALA A C 1
ATOM 1728 O O . ALA A 1 237 ? 7.063 -15.788 9.615 1.00 24.81 237 ALA A O 1
ATOM 1730 N N . GLU A 1 238 ? 5.014 -15.341 8.695 1.00 22.87 238 GLU A N 1
ATOM 1731 C CA . GLU A 1 238 ? 5.513 -14.290 7.831 1.00 25.66 238 GLU A CA 1
ATOM 1732 C C . GLU A 1 238 ? 5.989 -13.099 8.636 1.00 26.91 238 GLU A C 1
ATOM 1733 O O . GLU A 1 238 ? 6.671 -12.250 8.069 1.00 27.20 238 GLU A O 1
ATOM 1739 N N . VAL A 1 239 ? 5.586 -13.001 9.901 1.00 21.62 239 VAL A N 1
ATOM 1740 C CA . VAL A 1 239 ? 6.024 -11.908 10.760 1.00 20.92 239 VAL A CA 1
ATOM 1741 C C . VAL A 1 239 ? 6.955 -12.432 11.867 1.00 17.94 239 VAL A C 1
ATOM 1742 O O . VAL A 1 239 ? 7.270 -11.693 12.774 1.00 21.44 239 VAL A O 1
ATOM 1746 N N . HIS A 1 240 ? 7.372 -13.711 11.828 1.00 18.37 240 HIS A N 1
ATOM 1747 C CA . HIS A 1 240 ? 8.336 -14.275 12.758 1.00 17.91 240 HIS A CA 1
ATOM 1748 C C . HIS A 1 240 ? 7.942 -13.982 14.197 1.00 17.74 240 HIS A C 1
ATOM 1749 O O . HIS A 1 240 ? 8.732 -13.591 15.055 1.00 18.17 240 HIS A O 1
ATOM 1756 N N . ALA A 1 241 ? 6.670 -14.253 14.509 1.00 19.19 241 ALA A N 1
ATOM 1757 C CA . ALA A 1 241 ? 6.154 -13.873 15.809 1.00 17.27 241 ALA A CA 1
ATOM 1758 C C . ALA A 1 241 ? 5.230 -14.968 16.305 1.00 20.03 241 ALA A C 1
ATOM 1759 O O . ALA A 1 241 ? 4.561 -15.583 15.493 1.00 21.11 241 ALA A O 1
ATOM 1761 N N . MET A 1 242 ? 5.124 -15.113 17.612 1.00 18.37 242 MET A N 1
ATOM 1762 C CA . MET A 1 242 ? 4.051 -15.876 18.223 1.00 19.56 242 MET A CA 1
ATOM 1763 C C . MET A 1 242 ? 2.968 -14.922 18.740 1.00 17.73 242 MET A C 1
ATOM 1764 O O . MET A 1 242 ? 3.296 -13.992 19.476 1.00 18.12 242 MET A O 1
ATOM 1769 N N . HIS A 1 243 ? 1.727 -15.108 18.253 1.00 18.10 243 HIS A N 1
ATOM 1770 C CA . HIS A 1 243 ? 0.605 -14.324 18.747 1.00 17.90 243 HIS A CA 1
ATOM 1771 C C . HIS A 1 243 ? -0.001 -15.083 19.922 1.00 17.33 243 HIS A C 1
ATOM 1772 O O . HIS A 1 243 ? -0.240 -16.290 19.812 1.00 19.02 243 HIS A O 1
ATOM 1779 N N . ILE A 1 244 ? -0.167 -14.395 21.046 1.00 17.82 244 ILE A N 1
ATOM 1780 C CA . ILE A 1 244 ? -0.775 -14.950 22.224 1.00 17.34 244 ILE A CA 1
ATOM 1781 C C . ILE A 1 244 ? -2.039 -14.152 22.477 1.00 19.13 244 ILE A C 1
ATOM 1782 O O . ILE A 1 244 ? -1.966 -12.953 22.693 1.00 20.38 244 ILE A O 1
ATOM 1787 N N . GLU A 1 245 ? -3.176 -14.825 22.391 1.00 19.64 245 GLU A N 1
ATOM 1788 C CA . GLU A 1 245 ? -4.486 -14.177 22.508 1.00 21.45 245 GLU A CA 1
ATOM 1789 C C . GLU A 1 245 ? -5.282 -14.902 23.595 1.00 21.47 245 GLU A C 1
ATOM 1790 O O . GLU A 1 245 ? -5.732 -16.038 23.363 1.00 22.52 245 GLU A O 1
ATOM 1796 N N . ALA A 1 246 ? -5.395 -14.262 24.771 1.00 20.70 246 ALA A N 1
ATOM 1797 C CA . ALA A 1 246 ? -6.140 -14.799 25.903 1.00 20.95 246 ALA A CA 1
ATOM 1798 C C . ALA A 1 246 ? -7.503 -14.126 26.030 1.00 21.15 246 ALA A C 1
ATOM 1799 O O . ALA A 1 246 ? -7.654 -12.924 25.839 1.00 22.30 246 ALA A O 1
ATOM 1801 N N . PHE A 1 247 ? -8.486 -14.934 26.407 1.00 18.35 247 PHE A N 1
ATOM 1802 C CA . PHE A 1 247 ? -9.781 -14.401 26.781 1.00 17.81 247 PHE A CA 1
ATOM 1803 C C . PHE A 1 247 ? -10.119 -14.877 28.184 1.00 17.59 247 PHE A C 1
ATOM 1804 O O . PHE A 1 247 ? -10.059 -16.059 28.440 1.00 18.51 247 PHE A O 1
ATOM 1812 N N . ILE A 1 248 ? -10.478 -13.956 29.084 1.00 17.36 248 ILE A N 1
ATOM 1813 C CA . ILE A 1 248 ? -10.844 -14.238 30.455 1.00 18.32 248 ILE A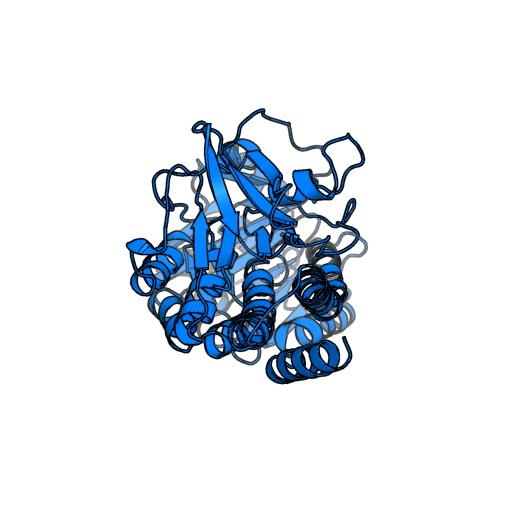 CA 1
ATOM 1814 C C . ILE A 1 248 ? -12.321 -13.879 30.649 1.00 18.53 248 ILE A C 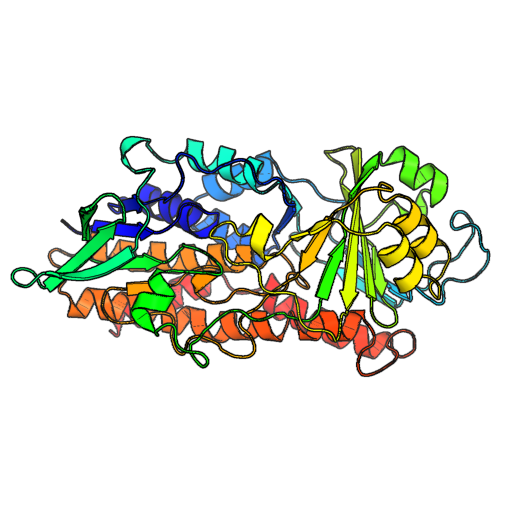1
ATOM 1815 O O . ILE A 1 248 ? -12.706 -12.763 30.311 1.00 18.84 248 ILE A O 1
ATOM 1820 N N . MET A 1 249 ? -13.092 -14.783 31.215 1.00 19.23 249 MET A N 1
ATOM 1821 C CA . MET A 1 249 ? -14.493 -14.482 31.482 1.00 20.37 249 MET A CA 1
ATOM 1822 C C . MET A 1 249 ? -14.589 -13.580 32.716 1.00 21.27 249 MET A C 1
ATOM 1823 O O . MET A 1 249 ? -13.813 -13.706 33.660 1.00 24.32 249 MET A O 1
ATOM 1828 N N . ASP A 1 250 ? -15.536 -12.641 32.691 1.00 20.01 250 ASP A N 1
ATOM 1829 C CA . ASP A 1 250 ? -15.687 -11.613 33.706 1.00 20.63 250 ASP A CA 1
ATOM 1830 C C . ASP A 1 250 ? -17.179 -11.486 33.980 1.00 21.00 250 ASP A C 1
ATOM 1831 O O . ASP A 1 250 ? -17.873 -10.911 33.155 1.00 22.60 250 ASP A O 1
ATOM 1836 N N . LYS A 1 251 ? -17.639 -12.024 35.116 1.00 25.65 251 LYS A N 1
ATOM 1837 C CA . LYS A 1 251 ? -19.043 -11.937 35.489 1.00 27.74 251 LYS A CA 1
ATOM 1838 C C . LYS A 1 251 ? -19.508 -10.503 35.773 1.00 28.03 251 LYS A C 1
ATOM 1839 O O . LYS A 1 251 ? -20.699 -10.267 35.724 1.00 29.23 251 LYS A O 1
ATOM 1845 N N . GLU A 1 252 ? -18.610 -9.568 36.064 1.00 24.29 252 GLU A N 1
ATOM 1846 C CA . GLU A 1 252 ? -18.946 -8.202 36.429 1.00 24.85 252 GLU A CA 1
ATOM 1847 C C . GLU A 1 252 ? -19.395 -7.389 35.215 1.00 24.21 252 GLU A C 1
ATOM 1848 O O . GLU A 1 252 ? -19.250 -7.801 34.067 1.00 23.70 252 GLU A O 1
ATOM 1854 N N . GLU A 1 253 ? -20.002 -6.235 35.433 1.00 25.99 253 GLU A N 1
ATOM 1855 C CA . GLU A 1 253 ? -20.333 -5.326 34.345 1.00 24.87 253 GLU A CA 1
ATOM 1856 C C . GLU A 1 253 ? -19.084 -4.580 33.894 1.00 22.32 253 GLU A C 1
ATOM 1857 O O . GLU A 1 253 ? -18.118 -4.393 34.631 1.00 24.36 253 GLU A O 1
ATOM 1863 N N . TRP A 1 254 ? -19.108 -4.112 32.648 1.00 20.40 254 TRP A N 1
ATOM 1864 C CA . TRP A 1 254 ? -18.031 -3.272 32.142 1.00 20.24 254 TRP A CA 1
ATOM 1865 C C . TRP A 1 254 ? -18.322 -1.812 32.470 1.00 21.23 254 TRP A C 1
ATOM 1866 O O . TRP A 1 254 ? -19.405 -1.324 32.169 1.00 23.18 254 TRP A O 1
ATOM 1877 N N . PRO A 1 255 ? -17.378 -1.072 33.085 1.00 22.03 255 PRO A N 1
ATOM 1878 C CA . PRO A 1 255 ? -17.659 0.315 33.466 1.00 24.45 255 PRO A CA 1
ATOM 1879 C C . PRO A 1 255 ? -17.994 1.142 32.231 1.00 26.71 255 PRO A C 1
ATOM 1880 O O . PRO A 1 255 ? -17.302 1.050 31.241 1.00 25.58 255 PRO A O 1
ATOM 1884 N N . GLU A 1 256 ? -19.020 1.985 32.314 1.00 29.41 256 GLU A N 1
ATOM 1885 C CA . GLU A 1 256 ? -19.428 2.765 31.164 1.00 32.22 256 GLU A CA 1
ATOM 1886 C C . GLU A 1 256 ? -18.740 4.128 31.181 1.00 32.17 256 GLU A C 1
ATOM 1887 O O . GLU A 1 256 ? -18.789 4.824 32.192 1.00 35.81 256 GLU A O 1
A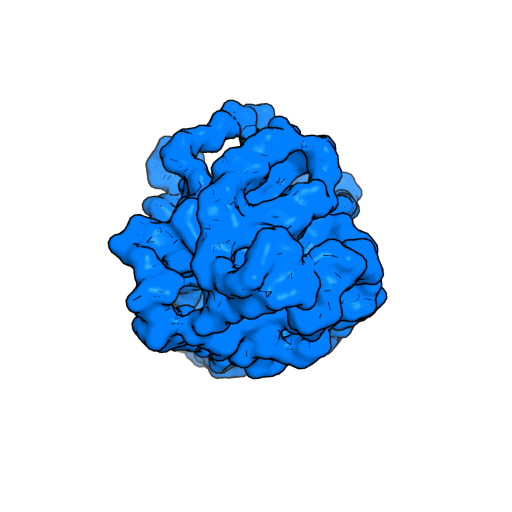TOM 1893 N N . VAL A 1 257 ? -18.080 4.476 30.072 1.00 27.57 257 VAL A N 1
ATOM 1894 C CA . VAL A 1 257 ? -17.392 5.734 29.840 1.00 32.06 257 VAL A CA 1
ATOM 1895 C C . VAL A 1 257 ? -18.164 6.468 28.745 1.00 34.81 257 VAL A C 1
ATOM 1896 O O . VAL A 1 257 ? -18.569 5.841 27.761 1.00 32.11 257 VAL A O 1
ATOM 1900 N N . GLN A 1 258 ? -18.376 7.790 28.917 1.00 35.55 258 GLN A N 1
ATOM 1901 C CA . GLN A 1 258 ? -19.001 8.617 27.896 1.00 36.52 258 GLN A CA 1
ATOM 1902 C C . GLN A 1 258 ? -17.927 9.102 26.926 1.00 37.49 258 GLN A C 1
ATOM 1903 O O . GLN A 1 258 ? -17.087 9.940 27.258 1.00 36.81 258 GLN A O 1
ATOM 1909 N N . THR A 1 259 ? -17.954 8.547 25.708 1.00 33.54 259 THR A N 1
ATOM 1910 C CA . THR A 1 259 ? -16.956 8.849 24.702 1.00 32.01 259 THR A CA 1
ATOM 1911 C C . THR A 1 259 ? -17.474 8.380 23.339 1.00 30.04 259 THR A C 1
ATOM 1912 O O . THR A 1 259 ? -18.207 7.406 23.230 1.00 32.98 259 THR A O 1
ATOM 1916 N N . SER A 1 260 ? -17.063 9.074 22.291 1.00 31.46 260 SER A N 1
ATOM 1917 C CA . SER A 1 260 ? -17.379 8.625 20.945 1.00 31.60 260 SER A CA 1
ATOM 1918 C C . SER A 1 260 ? -16.250 7.747 20.399 1.00 31.92 260 SER A C 1
ATOM 1919 O O . SER A 1 260 ? -16.365 7.206 19.299 1.00 33.96 260 SER A O 1
ATOM 1922 N N . SER A 1 261 ? -15.173 7.564 21.173 1.00 28.01 261 SER A N 1
ATOM 1923 C CA . SER A 1 261 ? -14.054 6.699 20.820 1.00 29.05 261 SER A CA 1
ATOM 1924 C C . SER A 1 261 ? -14.358 5.267 21.261 1.00 27.13 261 SER A C 1
ATOM 1925 O O . SER A 1 261 ? -14.596 5.014 22.429 1.00 26.26 261 SER A O 1
ATOM 1928 N N . ASP A 1 262 ? -14.411 4.314 20.315 1.00 28.11 262 ASP A N 1
ATOM 1929 C CA . ASP A 1 262 ? -14.592 2.927 20.737 1.00 26.25 262 ASP A CA 1
ATOM 1930 C C . ASP A 1 262 ? -13.388 2.398 21.520 1.00 24.31 262 ASP A C 1
ATOM 1931 O O . ASP A 1 262 ? -13.545 1.532 22.383 1.00 24.91 262 ASP A O 1
ATOM 1936 N N . SER A 1 263 ? -12.165 2.872 21.270 1.00 26.15 263 SER A N 1
ATOM 1937 C CA . SER A 1 263 ? -11.074 2.424 22.117 1.00 29.09 263 SER A CA 1
ATOM 1938 C C . SER A 1 263 ? -11.338 2.847 23.562 1.00 26.45 263 SER A C 1
ATOM 1939 O O . SER A 1 263 ? -11.166 2.078 24.507 1.00 25.73 263 SER A O 1
ATOM 1942 N N . LYS A 1 264 ? -11.672 4.126 23.762 1.00 26.57 264 LYS A N 1
ATOM 1943 C CA . LYS A 1 264 ? -11.901 4.564 25.128 1.00 28.61 264 LYS A CA 1
ATOM 1944 C C . LYS A 1 264 ? -13.117 3.870 25.748 1.00 25.61 264 LYS A C 1
ATOM 1945 O O . LYS A 1 264 ? -13.190 3.730 26.964 1.00 27.90 264 LYS A O 1
ATOM 1951 N N . ARG A 1 265 ? -14.102 3.451 24.925 1.00 19.99 265 ARG A N 1
ATOM 1952 C CA . ARG A 1 265 ? -15.292 2.808 25.444 1.00 20.94 265 ARG A CA 1
ATOM 1953 C C . ARG A 1 265 ? -15.012 1.369 25.881 1.00 18.14 265 ARG A C 1
ATOM 1954 O O . ARG A 1 265 ? -15.581 0.917 26.845 1.00 20.00 265 ARG A O 1
ATOM 1962 N N . TYR A 1 266 ? -14.177 0.638 25.121 1.00 19.00 266 TYR A N 1
ATOM 1963 C CA . TYR A 1 266 ? -14.087 -0.810 25.278 1.00 18.28 266 TYR A CA 1
ATOM 1964 C C . TYR A 1 266 ? -12.698 -1.309 25.686 1.00 19.20 266 TYR A C 1
ATOM 1965 O O . TYR A 1 266 ? -12.476 -2.518 25.736 1.00 20.19 266 TYR A O 1
ATOM 1974 N N . VAL A 1 267 ? -11.759 -0.404 25.979 1.00 20.75 267 VAL A N 1
ATOM 1975 C CA . VAL A 1 267 ? -10.425 -0.792 26.391 1.00 20.65 267 VAL A CA 1
ATOM 1976 C C . VAL A 1 267 ? -10.056 -0.097 27.705 1.00 21.46 267 VAL A C 1
ATOM 1977 O O . VAL A 1 267 ? -10.397 1.071 27.886 1.00 22.62 267 VAL A O 1
ATOM 1981 N N . LEU A 1 268 ? -9.362 -0.832 28.550 1.00 20.96 268 LEU A N 1
ATOM 1982 C CA . LEU A 1 268 ? -8.732 -0.289 29.748 1.00 20.76 268 LEU A CA 1
ATOM 1983 C C . LEU A 1 268 ? -7.308 -0.786 29.839 1.00 23.78 268 LEU A C 1
ATOM 1984 O O . LEU A 1 268 ? -6.944 -1.861 29.346 1.00 22.57 268 LEU A O 1
ATOM 1989 N N . PRO A 1 269 ? -6.460 -0.048 30.567 1.00 21.60 269 PRO A N 1
ATOM 1990 C CA . PRO A 1 269 ? -5.160 -0.594 30.950 1.00 22.36 269 PRO A CA 1
ATOM 1991 C C . PRO A 1 269 ? -5.377 -1.790 31.852 1.00 20.87 269 PRO A C 1
ATOM 1992 O O . PRO A 1 269 ? -6.331 -1.838 32.616 1.00 26.44 269 PRO A O 1
ATOM 1996 N N . ALA A 1 270 ? -4.508 -2.778 31.696 1.00 23.75 270 ALA A N 1
ATOM 1997 C CA . ALA A 1 270 ? -4.662 -3.978 32.470 1.00 25.84 270 ALA A CA 1
ATOM 1998 C C . ALA A 1 270 ? -3.502 -4.054 33.424 1.00 29.87 270 ALA A C 1
ATOM 1999 O O . ALA A 1 270 ? -2.333 -4.044 32.972 1.00 31.39 270 ALA A O 1
ATOM 2001 N N . THR A 1 271 ? -3.912 -4.232 34.685 1.00 28.27 271 THR A N 1
ATOM 2002 C CA . THR A 1 271 ? -2.987 -4.498 35.769 1.00 27.50 271 THR A CA 1
ATOM 2003 C C . THR A 1 271 ? -2.386 -5.868 35.462 1.00 28.14 271 THR A C 1
ATOM 2004 O O . THR A 1 271 ? -3.125 -6.784 35.075 1.00 27.17 271 THR A O 1
ATOM 2008 N N . ARG A 1 272 ? -1.057 -5.978 35.519 1.00 24.56 272 ARG A N 1
ATOM 2009 C CA . ARG A 1 272 ? -0.356 -7.202 35.038 1.00 29.45 272 ARG A CA 1
ATOM 2010 C C . ARG A 1 272 ? -0.836 -8.497 35.713 1.00 28.40 272 ARG A C 1
ATOM 2011 O O . ARG A 1 272 ? -0.783 -9.564 35.079 1.00 26.89 272 ARG A O 1
ATOM 2019 N N . ASN A 1 273 ? -1.277 -8.399 36.956 1.00 27.13 273 ASN A N 1
ATOM 2020 C CA . ASN A 1 273 ? -1.633 -9.604 37.701 1.00 26.43 273 ASN A CA 1
ATOM 2021 C C . ASN A 1 273 ? -2.959 -10.212 37.217 1.00 27.39 273 ASN A C 1
ATOM 2022 O O . ASN A 1 273 ? -3.301 -11.328 37.619 1.00 24.29 273 ASN A O 1
ATOM 2027 N N . GLU A 1 274 ? -3.707 -9.516 36.368 1.00 25.07 274 GLU A N 1
ATOM 2028 C CA . GLU A 1 274 ? -5.035 -10.002 36.017 1.00 25.48 274 GLU A CA 1
ATOM 2029 C C . GLU A 1 274 ? -4.903 -11.309 35.246 1.00 23.83 274 GLU A C 1
ATOM 2030 O O . GLU A 1 274 ? -5.582 -12.308 35.522 1.00 22.80 274 GLU A O 1
ATOM 2036 N N . ALA A 1 275 ? -4.034 -11.318 34.236 1.00 24.30 275 ALA A N 1
ATOM 2037 C CA . ALA A 1 275 ? -3.854 -12.527 33.450 1.00 23.89 275 ALA A CA 1
ATOM 2038 C C . ALA A 1 275 ? -3.200 -13.616 34.298 1.00 25.37 275 ALA A C 1
ATOM 2039 O O . ALA A 1 275 ? -3.543 -14.779 34.212 1.00 23.25 275 ALA A O 1
ATOM 2041 N N . THR A 1 276 ? -2.236 -13.238 35.143 1.00 25.03 276 THR A N 1
ATOM 2042 C CA . THR A 1 276 ? -1.537 -14.192 35.990 1.00 26.97 276 THR A CA 1
ATOM 2043 C C . THR A 1 276 ? -2.570 -14.922 36.850 1.00 24.22 276 THR A C 1
ATOM 2044 O O . THR A 1 276 ? -2.572 -16.128 36.892 1.00 23.74 276 THR A O 1
ATOM 2048 N N . LYS A 1 277 ? -3.464 -14.187 37.483 1.00 23.87 277 LYS A N 1
ATOM 2049 C CA . LYS A 1 277 ? -4.419 -14.807 38.387 1.00 25.63 277 LYS A CA 1
ATOM 2050 C C . LYS A 1 277 ? -5.375 -15.713 37.624 1.00 25.25 277 LYS A C 1
ATOM 2051 O O . LYS A 1 277 ? -5.725 -16.802 38.086 1.00 25.31 277 LYS A O 1
ATOM 2057 N N . ALA A 1 278 ? -5.810 -15.264 36.444 1.00 21.27 278 ALA A N 1
ATOM 2058 C CA . ALA A 1 278 ? -6.805 -16.015 35.718 1.00 22.26 278 ALA A CA 1
ATOM 2059 C C . ALA A 1 278 ? -6.279 -17.391 35.339 1.00 22.35 278 ALA A C 1
ATOM 2060 O O . ALA A 1 278 ? -7.008 -18.364 35.268 1.00 24.15 278 ALA A O 1
ATOM 2062 N N . PHE A 1 279 ? -4.980 -17.472 35.055 1.00 22.01 279 PHE A N 1
ATOM 2063 C CA . PHE A 1 279 ? -4.435 -18.711 34.566 1.00 22.39 279 PHE A CA 1
ATOM 2064 C C . PHE A 1 279 ? -3.570 -19.427 35.599 1.00 23.00 279 PHE A C 1
ATOM 2065 O O . PHE A 1 279 ? -2.872 -20.379 35.247 1.00 22.53 279 PHE A O 1
ATOM 2073 N N . ALA A 1 280 ? -3.639 -19.021 36.867 1.00 24.78 280 ALA A N 1
ATOM 2074 C CA . ALA A 1 280 ? -2.755 -19.598 37.874 1.00 24.86 280 ALA A CA 1
ATOM 2075 C C . ALA A 1 280 ? -2.948 -21.107 38.038 1.00 25.27 280 ALA A C 1
ATOM 2076 O O . ALA A 1 280 ? -1.972 -21.793 38.385 1.00 30.15 280 ALA A O 1
ATOM 2078 N N . GLU A 1 281 ? -4.157 -21.634 37.789 1.00 27.07 281 GLU A N 1
ATOM 2079 C CA . GLU A 1 281 ? -4.425 -23.053 37.976 1.00 28.42 281 GLU A CA 1
ATOM 2080 C C . GLU A 1 281 ? -4.194 -23.868 36.690 1.00 28.66 281 GLU A C 1
ATOM 2081 O O . GLU A 1 281 ? -4.380 -25.081 36.656 1.00 27.82 281 GLU A O 1
ATOM 2087 N N . PHE A 1 282 ? -3.727 -23.213 35.618 1.00 23.67 282 PHE A N 1
ATOM 2088 C CA . PHE A 1 282 ? -3.403 -23.883 34.384 1.00 24.36 282 PHE A CA 1
ATOM 2089 C C . PHE A 1 282 ? -2.011 -24.495 34.452 1.00 24.12 282 PHE A C 1
ATOM 2090 O O . PHE A 1 282 ? -1.229 -24.153 35.326 1.00 24.03 282 PHE A O 1
ATOM 2098 N N . GLY A 1 283 ? -1.704 -25.315 33.448 1.00 24.28 283 GLY A N 1
ATOM 2099 C CA . GLY A 1 283 ? -0.415 -25.950 33.278 1.00 23.03 283 GLY A CA 1
ATOM 2100 C C . GLY A 1 283 ? 0.682 -24.975 32.852 1.00 22.58 283 GLY A C 1
ATOM 2101 O O . GLY A 1 283 ? 0.497 -23.785 32.620 1.00 22.22 283 GLY A O 1
ATOM 2102 N N . PRO A 1 284 ? 1.953 -25.446 32.834 1.00 23.10 284 PRO A N 1
ATOM 2103 C CA . PRO A 1 284 ? 3.095 -24.583 32.565 1.00 24.78 284 PRO A CA 1
ATOM 2104 C C . PRO A 1 284 ? 3.146 -23.912 31.207 1.00 19.47 284 PRO A C 1
ATOM 2105 O O . PRO A 1 284 ? 3.658 -22.824 31.109 1.00 22.36 284 PRO A O 1
ATOM 2109 N N . THR A 1 285 ? 2.592 -24.567 30.180 1.00 23.70 285 THR A N 1
ATOM 2110 C CA . THR A 1 285 ? 2.599 -23.956 28.857 1.00 21.19 285 THR A CA 1
ATOM 2111 C C . THR A 1 285 ? 1.774 -22.672 28.888 1.00 19.90 285 THR A C 1
ATOM 2112 O O . THR A 1 285 ? 2.264 -21.629 28.492 1.00 22.44 285 THR A O 1
ATOM 2116 N N . VAL A 1 286 ? 0.554 -22.740 29.471 1.00 20.53 286 VAL A N 1
ATOM 2117 C CA . VAL A 1 286 ? -0.290 -21.554 29.519 1.00 19.61 286 VAL A CA 1
ATOM 2118 C C . VAL A 1 286 ? 0.318 -20.492 30.417 1.00 18.74 286 VAL A C 1
ATOM 2119 O O . VAL A 1 286 ? 0.376 -19.326 30.050 1.00 20.11 286 VAL A O 1
ATOM 2123 N N . ARG A 1 287 ? 0.802 -20.876 31.622 1.00 21.30 287 ARG A N 1
ATOM 2124 C CA . ARG A 1 287 ? 1.361 -19.876 32.523 1.00 22.58 287 ARG A CA 1
ATOM 2125 C C . ARG A 1 287 ? 2.606 -19.231 31.921 1.00 20.02 287 ARG A C 1
ATOM 2126 O O . ARG A 1 287 ? 2.801 -18.029 32.053 1.00 23.56 287 ARG A O 1
ATOM 2134 N N . SER A 1 288 ? 3.398 -20.035 31.209 1.00 21.73 288 SER A N 1
ATOM 2135 C CA . SER A 1 288 ? 4.569 -19.523 30.519 1.00 25.22 288 SER A CA 1
ATOM 2136 C C . SER A 1 288 ? 4.209 -18.547 29.412 1.00 20.88 288 SER A C 1
ATOM 2137 O O . SER A 1 288 ? 4.786 -17.458 29.308 1.00 25.56 288 SER A O 1
ATOM 2140 N N . ALA A 1 289 ? 3.216 -18.908 28.572 1.00 21.27 289 ALA A N 1
ATOM 2141 C CA . ALA A 1 289 ? 2.764 -18.025 27.507 1.00 20.84 289 ALA A CA 1
ATOM 2142 C C . ALA A 1 289 ? 2.263 -16.684 28.032 1.00 20.27 289 ALA A C 1
ATOM 2143 O O . ALA A 1 289 ? 2.616 -15.620 27.519 1.00 21.61 289 ALA A O 1
ATOM 2145 N N . VAL A 1 290 ? 1.389 -16.756 29.039 1.00 21.53 290 VAL A N 1
ATOM 2146 C CA . VAL A 1 290 ? 0.807 -15.568 29.631 1.00 24.45 290 VAL A CA 1
ATOM 2147 C C . VAL A 1 290 ? 1.882 -14.674 30.255 1.00 19.76 290 VAL A C 1
ATOM 2148 O O . VAL A 1 290 ? 1.751 -13.455 30.185 1.00 23.52 290 VAL A O 1
ATOM 2152 N N . SER A 1 291 ? 2.927 -15.284 30.805 1.00 24.39 291 SER A N 1
ATOM 2153 C CA . SER A 1 291 ? 4.066 -14.528 31.390 1.00 27.83 291 SER A CA 1
ATOM 2154 C C . SER A 1 291 ? 4.824 -13.744 30.308 1.00 26.65 291 SER A C 1
ATOM 2155 O O . SER A 1 291 ? 5.535 -12.800 30.660 1.00 27.00 291 SER A O 1
ATOM 2158 N N . MET A 1 292 ? 4.621 -14.102 29.045 1.00 26.78 292 MET A N 1
ATOM 2159 C CA . MET A 1 292 ? 5.341 -13.414 27.940 1.00 27.10 292 MET A CA 1
ATOM 2160 C C . MET A 1 292 ? 4.632 -12.096 27.570 1.00 27.30 292 MET A C 1
ATOM 2161 O O . MET A 1 292 ? 5.199 -11.313 26.800 1.00 29.02 292 MET A O 1
ATOM 2166 N N . PHE A 1 293 ? 3.462 -11.835 28.146 1.00 24.08 293 PHE A N 1
ATOM 2167 C CA . PHE A 1 293 ? 2.808 -10.526 27.922 1.00 24.99 293 PHE A CA 1
ATOM 2168 C C . PHE A 1 293 ? 3.669 -9.416 28.523 1.00 24.12 293 PHE A C 1
ATOM 2169 O O . PHE A 1 293 ? 4.285 -9.623 29.558 1.00 30.43 293 PHE A O 1
ATOM 2177 N N . PRO A 1 294 ? 3.702 -8.212 27.927 1.00 29.01 294 PRO A N 1
ATOM 2178 C CA . PRO A 1 294 ? 4.400 -7.086 28.534 1.00 29.41 294 PRO A CA 1
ATOM 2179 C C . PRO A 1 294 ? 3.767 -6.805 29.898 1.00 39.70 294 PRO A C 1
ATOM 2180 O O . PRO A 1 294 ? 2.584 -7.058 30.101 1.00 39.23 294 PRO A O 1
ATOM 2184 N N . GLU A 1 295 ? 4.574 -6.341 30.855 1.00 45.05 295 GLU A N 1
ATOM 2185 C CA . GLU A 1 295 ? 4.047 -6.017 32.171 1.00 45.05 295 GLU A CA 1
ATOM 2186 C C . GLU A 1 295 ? 2.917 -4.995 31.990 1.00 38.75 295 GLU A C 1
ATOM 2187 O O . GLU A 1 295 ? 1.891 -5.096 32.655 1.00 52.94 295 GLU A O 1
ATOM 2189 N N . LYS A 1 296 ? 3.086 -4.015 31.098 1.00 32.67 296 LYS A N 1
ATOM 2190 C CA . LYS A 1 296 ? 1.990 -3.117 30.752 1.00 38.91 296 LYS A CA 1
ATOM 2191 C C . LYS A 1 296 ? 1.222 -3.661 29.541 1.00 44.20 296 LYS A C 1
ATOM 2192 O O . LYS A 1 296 ? 1.821 -3.914 28.495 1.00 42.45 296 LYS A O 1
ATOM 2194 N N . LEU A 1 297 ? -0.107 -3.820 29.668 1.00 38.53 297 LEU A N 1
ATOM 2195 C CA . LEU A 1 297 ? -0.923 -4.188 28.515 1.00 33.45 297 LEU A CA 1
ATOM 2196 C C . LEU A 1 297 ? -2.325 -3.609 28.680 1.00 27.66 297 LEU A C 1
ATOM 2197 O O . LEU A 1 297 ? -2.631 -2.958 29.684 1.00 24.65 297 LEU A O 1
ATOM 2202 N N . GLU A 1 298 ? -3.155 -3.818 27.642 1.00 26.49 298 GLU A N 1
ATOM 2203 C CA . GLU A 1 298 ? -4.535 -3.368 27.643 1.00 25.55 298 GLU A CA 1
ATOM 2204 C C . GLU A 1 298 ? -5.457 -4.579 27.609 1.00 24.46 298 GLU A C 1
ATOM 2205 O O . GLU A 1 298 ? -5.057 -5.683 27.229 1.00 29.60 298 GLU A O 1
ATOM 2211 N N . LYS A 1 299 ? -6.664 -4.390 28.119 1.00 21.09 299 LYS A N 1
ATOM 2212 C CA . LYS A 1 299 ? -7.710 -5.403 28.006 1.00 19.68 299 LYS A CA 1
ATOM 2213 C C . LYS A 1 299 ? -8.873 -4.828 27.203 1.00 20.18 299 LYS A C 1
ATOM 2214 O O . LYS A 1 299 ? -9.230 -3.661 27.298 1.00 20.93 299 LYS A O 1
ATOM 2220 N N . TRP A 1 300 ? -9.434 -5.664 26.341 1.00 18.06 300 TRP A N 1
ATOM 2221 C CA . TRP A 1 300 ? -10.502 -5.332 25.413 1.00 17.98 300 TRP A CA 1
ATOM 2222 C C . TRP A 1 300 ? -11.781 -6.033 25.879 1.00 17.73 300 TRP A C 1
ATOM 2223 O O . TRP A 1 300 ? -11.845 -7.271 25.972 1.00 18.28 300 TRP A O 1
ATOM 2234 N N . ALA A 1 301 ? -12.786 -5.236 26.226 1.00 17.54 301 ALA A N 1
ATOM 2235 C CA . ALA A 1 301 ? -14.073 -5.763 26.622 1.00 17.09 301 ALA A CA 1
ATOM 2236 C C . ALA A 1 301 ? -14.902 -6.008 25.379 1.00 15.15 301 ALA A C 1
ATOM 2237 O O . ALA A 1 301 ? -15.229 -5.087 24.623 1.00 18.78 301 ALA A O 1
ATOM 2239 N N . VAL A 1 302 ? -15.180 -7.302 25.157 1.00 13.59 302 VAL A N 1
ATOM 2240 C CA . VAL A 1 302 ? -15.902 -7.728 23.966 1.00 15.72 302 VAL A CA 1
ATOM 2241 C C . VAL A 1 302 ? -17.389 -7.547 24.200 1.00 15.15 302 VAL A C 1
ATOM 2242 O O . VAL A 1 302 ? -17.958 -8.127 25.111 1.00 15.51 302 VAL A O 1
ATOM 2246 N N . PHE A 1 303 ? -18.009 -6.768 23.303 1.00 15.27 303 PHE A N 1
ATOM 2247 C CA . PHE A 1 303 ? -19.442 -6.589 23.318 1.00 15.90 303 PHE A CA 1
ATOM 2248 C C . PHE A 1 303 ? -20.062 -7.297 22.136 1.00 17.14 303 PHE A C 1
ATOM 2249 O O . PHE A 1 303 ? -19.427 -7.467 21.107 1.00 16.88 303 PHE A O 1
ATOM 2257 N N . ASP A 1 304 ? -21.322 -7.742 22.291 1.00 14.47 304 ASP A N 1
ATOM 2258 C CA . ASP A 1 304 ? -22.004 -8.380 21.178 1.00 13.95 304 ASP A CA 1
ATOM 2259 C C . ASP A 1 304 ? -23.487 -8.033 21.209 1.00 14.53 304 ASP A C 1
ATOM 2260 O O . ASP A 1 304 ? -23.978 -7.373 22.130 1.00 15.29 304 ASP A O 1
ATOM 2265 N N . MET A 1 305 ? -24.225 -8.464 20.190 1.00 14.41 305 MET A N 1
ATOM 2266 C CA . MET A 1 305 ? -25.632 -8.100 20.064 1.00 14.81 305 MET A CA 1
ATOM 2267 C C . MET A 1 305 ? -26.500 -9.304 20.328 1.00 14.34 305 MET A C 1
ATOM 2268 O O . MET A 1 305 ? -27.603 -9.427 19.791 1.00 16.56 305 MET A O 1
ATOM 2273 N N . LEU A 1 306 ? -26.060 -10.227 21.164 1.00 15.40 306 LEU A N 1
ATOM 2274 C CA . LEU A 1 306 ? -26.826 -11.437 21.437 1.00 15.44 306 LEU A CA 1
ATOM 2275 C C . LEU A 1 306 ? -28.145 -11.106 22.148 1.00 16.46 306 LEU A C 1
ATOM 2276 O O . LEU A 1 306 ? -29.168 -11.679 21.799 1.00 16.94 306 LEU A O 1
ATOM 2281 N N . GLU A 1 307 ? -28.083 -10.243 23.182 1.00 16.84 307 GLU A N 1
ATOM 2282 C CA . GLU A 1 307 ? -29.225 -10.085 24.075 1.00 16.29 307 GLU A CA 1
ATOM 2283 C C . GLU A 1 307 ? -30.266 -9.148 23.510 1.00 16.49 307 GLU A C 1
ATOM 2284 O O . GLU A 1 307 ? -31.453 -9.345 23.816 1.00 19.17 307 GLU A O 1
ATOM 2290 N N . ALA A 1 308 ? -29.860 -8.152 22.749 1.00 15.47 308 ALA A N 1
ATOM 2291 C CA . ALA A 1 308 ? -30.725 -7.093 22.262 1.00 15.09 308 ALA A CA 1
ATOM 2292 C C . ALA A 1 308 ? -30.450 -6.925 20.766 1.00 15.08 308 ALA A C 1
ATOM 2293 O O . ALA A 1 308 ? -29.947 -5.914 20.290 1.00 15.84 308 ALA A O 1
ATOM 2295 N N . PRO A 1 309 ? -30.780 -7.951 19.973 1.00 14.50 309 PRO A N 1
ATOM 2296 C CA . PRO A 1 309 ? -30.527 -7.877 18.545 1.00 15.01 309 PRO A CA 1
ATOM 2297 C C . PRO A 1 309 ? -31.446 -6.907 17.838 1.00 15.25 309 PRO A C 1
ATOM 2298 O O . PRO A 1 309 ? -32.541 -6.593 18.318 1.00 17.54 309 PRO A O 1
ATOM 2302 N N . VAL A 1 310 ? -31.038 -6.434 16.659 1.00 15.22 310 VAL A N 1
ATOM 2303 C CA . VAL A 1 310 ? -31.981 -5.702 15.834 1.00 15.20 310 VAL A CA 1
ATOM 2304 C C . VAL A 1 310 ? -33.016 -6.690 15.302 1.00 15.66 310 VAL A C 1
ATOM 2305 O O . VAL A 1 310 ? -32.716 -7.868 15.092 1.00 16.39 310 VAL A O 1
ATOM 2309 N N . PRO A 1 311 ? -34.245 -6.223 14.998 1.00 16.17 311 PRO A N 1
ATOM 2310 C CA . PRO A 1 311 ? -35.263 -7.145 14.545 1.00 16.57 311 PRO A CA 1
ATOM 2311 C C . PRO A 1 311 ? -35.202 -7.509 13.076 1.00 16.79 311 PRO A C 1
ATOM 2312 O O . PRO A 1 311 ? -35.806 -8.481 12.645 1.00 18.30 311 PRO A O 1
ATOM 2316 N N . THR A 1 312 ? -34.447 -6.704 12.340 1.00 16.59 312 THR A N 1
ATOM 2317 C CA . THR A 1 312 ? -34.260 -6.806 10.902 1.00 17.64 312 THR A CA 1
ATOM 2318 C C . THR A 1 312 ? -33.058 -5.913 10.599 1.00 15.48 312 THR A C 1
ATOM 2319 O O . THR A 1 312 ? -32.697 -5.042 11.402 1.00 15.23 312 THR A O 1
ATOM 2323 N N . PHE A 1 313 ? -32.429 -6.158 9.461 1.00 14.48 313 PHE A N 1
ATOM 2324 C CA . PHE A 1 313 ? -31.348 -5.315 8.989 1.00 13.84 313 PHE A CA 1
ATOM 2325 C C . PHE A 1 313 ? -31.807 -4.184 8.074 1.00 17.31 313 PHE A C 1
ATOM 2326 O O . PHE A 1 313 ? -30.947 -3.431 7.630 1.00 16.63 313 PHE A O 1
ATOM 2334 N N . ALA A 1 314 ? -33.096 -4.087 7.745 1.00 16.48 314 ALA A N 1
ATOM 2335 C CA . ALA A 1 314 ? -33.529 -3.069 6.791 1.00 17.05 314 ALA A CA 1
ATOM 2336 C C . ALA A 1 314 ? -34.824 -2.407 7.274 1.00 18.27 314 ALA A C 1
ATOM 2337 O O . ALA A 1 314 ? -35.675 -3.073 7.837 1.00 18.37 314 ALA A O 1
ATOM 2339 N N . LYS A 1 315 ? -34.932 -1.112 7.025 1.00 16.75 315 LYS A N 1
ATOM 2340 C CA . LYS A 1 315 ? -36.168 -0.339 7.238 1.00 18.55 315 LYS A CA 1
ATOM 2341 C C . LYS A 1 315 ? -36.188 0.788 6.217 1.00 17.95 315 LYS A C 1
ATOM 2342 O O . LYS A 1 315 ? -35.357 1.692 6.240 1.00 17.63 315 LYS A O 1
ATOM 2348 N N . GLY A 1 316 ? -37.216 0.764 5.364 1.00 21.12 316 GLY A N 1
ATOM 2349 C CA . GLY A 1 316 ? -37.275 1.747 4.306 1.00 19.53 316 GLY A CA 1
ATOM 2350 C C . GLY A 1 316 ? -35.994 1.727 3.490 1.00 18.57 316 GLY A C 1
ATOM 2351 O O . GLY A 1 316 ? -35.467 0.662 3.126 1.00 18.20 316 GLY A O 1
ATOM 2352 N N . ARG A 1 317 ? -35.485 2.919 3.212 1.00 19.10 317 ARG A N 1
ATOM 2353 C CA . ARG A 1 317 ? -34.300 3.088 2.387 1.00 18.81 317 ARG A CA 1
ATOM 2354 C C . ARG A 1 317 ? -32.993 2.930 3.175 1.00 17.46 317 ARG A C 1
ATOM 2355 O O . ARG A 1 317 ? -31.940 3.254 2.661 1.00 16.97 317 ARG A O 1
ATOM 2363 N N . VAL A 1 318 ? -33.065 2.405 4.393 1.00 17.64 318 VAL A N 1
ATOM 2364 C CA . VAL A 1 318 ? -31.918 2.326 5.301 1.00 16.08 318 VAL A CA 1
ATOM 2365 C C . VAL A 1 318 ? -31.694 0.869 5.711 1.00 15.97 318 VAL A C 1
ATOM 2366 O O . VAL A 1 318 ? -32.624 0.116 5.978 1.00 16.95 318 VAL A O 1
ATOM 2370 N N . CYS A 1 319 ? -30.404 0.501 5.803 1.00 14.91 319 CYS A N 1
ATOM 2371 C CA . CYS A 1 319 ? -30.054 -0.806 6.302 1.00 15.73 319 CYS A CA 1
ATOM 2372 C C . CYS A 1 319 ? -28.750 -0.762 7.084 1.00 15.66 319 CYS A C 1
ATOM 2373 O O . CYS A 1 319 ? -28.092 0.262 7.151 1.00 15.99 319 CYS A O 1
ATOM 2376 N N . LEU A 1 320 ? -28.448 -1.900 7.739 1.00 15.03 320 LEU A N 1
ATOM 2377 C CA . LEU A 1 320 ? -27.256 -2.112 8.554 1.00 14.05 320 LEU A CA 1
ATOM 2378 C C . LEU A 1 320 ? -26.439 -3.255 7.973 1.00 14.29 320 LEU A C 1
ATOM 2379 O O . LEU A 1 320 ? -27.028 -4.257 7.550 1.00 14.50 320 LEU A O 1
ATOM 2384 N N . ALA A 1 321 ? -25.122 -3.140 8.116 1.00 13.56 321 ALA A N 1
ATOM 2385 C CA . ALA A 1 321 ? -24.182 -4.193 7.738 1.00 13.57 321 ALA A CA 1
ATOM 2386 C C . ALA A 1 321 ? -23.078 -4.221 8.748 1.00 13.24 321 ALA A C 1
ATOM 2387 O O . ALA A 1 321 ? -22.782 -3.207 9.387 1.00 15.28 321 ALA A O 1
ATOM 2389 N N . GLY A 1 322 ? -22.406 -5.361 8.844 1.00 13.04 322 GLY A N 1
ATOM 2390 C CA . GLY A 1 322 ? -21.240 -5.430 9.699 1.00 13.57 322 GLY A CA 1
ATOM 2391 C C . GLY A 1 322 ? -21.611 -5.369 11.175 1.00 13.99 322 GLY A C 1
ATOM 2392 O O . GLY A 1 322 ? -22.667 -5.853 11.606 1.00 13.36 322 GLY A O 1
ATOM 2393 N N . ASP A 1 323 ? -20.731 -4.775 11.989 1.00 13.95 323 ASP A N 1
ATOM 2394 C CA . ASP A 1 323 ? -20.933 -4.748 13.430 1.00 14.40 323 ASP A CA 1
ATOM 2395 C C . ASP A 1 323 ? -22.142 -3.895 13.812 1.00 13.95 323 ASP A C 1
ATOM 2396 O O . ASP A 1 323 ? -22.729 -4.139 14.869 1.00 15.36 323 ASP A O 1
ATOM 2401 N N . ALA A 1 324 ? -22.563 -2.973 12.943 1.00 14.30 324 ALA A N 1
ATOM 2402 C CA . ALA A 1 324 ? -23.797 -2.245 13.210 1.00 14.47 324 ALA A CA 1
ATOM 2403 C C . ALA A 1 324 ? -25.002 -3.181 13.267 1.00 14.91 324 ALA A C 1
ATOM 2404 O O . ALA A 1 324 ? -25.959 -2.921 13.996 1.00 15.38 324 ALA A O 1
ATOM 2406 N N . ALA A 1 325 ? -25.000 -4.241 12.468 1.00 13.52 325 ALA A N 1
ATOM 2407 C CA . ALA A 1 325 ? -26.067 -5.201 12.324 1.00 15.24 325 ALA A CA 1
ATOM 2408 C C . ALA A 1 325 ? -25.934 -6.353 13.296 1.00 13.94 325 ALA A C 1
ATOM 2409 O O . ALA A 1 325 ? -26.959 -6.861 13.793 1.00 14.25 325 ALA A O 1
ATOM 2411 N N . HIS A 1 326 ? -24.712 -6.847 13.513 1.00 14.03 326 HIS A N 1
ATOM 2412 C CA . HIS A 1 326 ? -24.555 -8.118 14.268 1.00 14.31 326 HIS A CA 1
ATOM 2413 C C . HIS A 1 326 ? -23.193 -8.278 14.942 1.00 14.52 326 HIS A C 1
ATOM 2414 O O . HIS A 1 326 ? -22.557 -9.315 14.802 1.00 16.03 326 HIS A O 1
ATOM 2421 N N . ALA A 1 327 ? -22.772 -7.271 15.676 1.00 13.55 327 ALA A N 1
ATOM 2422 C CA . ALA A 1 327 ? -21.527 -7.332 16.417 1.00 12.97 327 ALA A CA 1
ATOM 2423 C C . ALA A 1 327 ? -21.474 -8.645 17.183 1.00 13.60 327 ALA A C 1
ATOM 2424 O O . ALA A 1 327 ? -22.403 -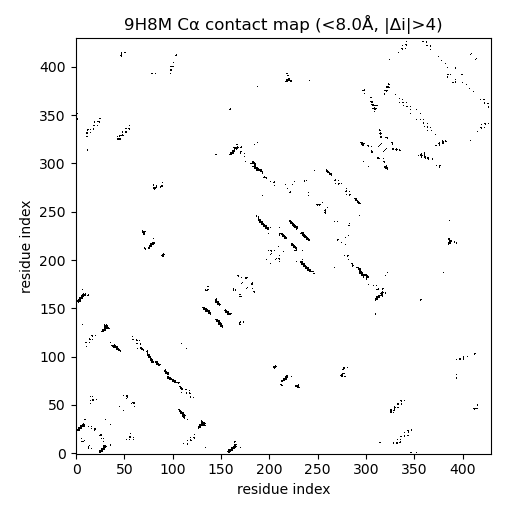9.010 17.885 1.00 14.59 327 ALA A O 1
ATOM 2426 N N . SER A 1 328 ? -20.328 -9.352 17.063 1.00 14.68 328 SER A N 1
ATOM 2427 C CA . SER A 1 328 ? -20.175 -10.701 17.588 1.00 15.39 328 SER A CA 1
ATOM 2428 C C . SER A 1 328 ? -18.893 -10.823 18.418 1.00 14.22 328 SER A C 1
ATOM 2429 O O . SER A 1 328 ? -17.944 -10.075 18.206 1.00 15.29 328 SER A O 1
ATOM 2432 N N . THR A 1 329 ? -18.829 -11.795 19.314 1.00 14.49 329 THR A N 1
ATOM 2433 C CA . THR A 1 329 ? -17.553 -12.195 19.904 1.00 14.94 329 THR A CA 1
ATOM 2434 C C . THR A 1 329 ? -16.716 -12.774 18.766 1.00 15.31 329 THR A C 1
ATOM 2435 O O . THR A 1 329 ? -17.215 -13.259 17.770 1.00 15.41 329 THR A O 1
ATOM 2439 N N . PRO A 1 330 ? -15.387 -12.745 18.914 1.00 15.58 330 PRO A N 1
ATOM 2440 C CA . PRO A 1 330 ? -14.492 -13.276 17.883 1.00 15.95 330 PRO A CA 1
ATOM 2441 C C . PRO A 1 330 ? -14.069 -14.735 18.035 1.00 16.69 330 PRO A C 1
ATOM 2442 O O . PRO A 1 330 ? -13.054 -15.148 17.505 1.00 17.62 330 PRO A O 1
ATOM 2446 N N . ASN A 1 331 ? -14.849 -15.515 18.771 1.00 14.63 331 ASN A N 1
ATOM 2447 C CA . ASN A 1 331 ? -14.447 -16.859 19.171 1.00 14.83 331 ASN A CA 1
ATOM 2448 C C . ASN A 1 331 ? -14.419 -17.843 18.018 1.00 13.81 331 ASN A C 1
ATOM 2449 O O . ASN A 1 331 ? -13.785 -18.890 18.176 1.00 16.96 331 ASN A O 1
ATOM 2454 N N . GLN A 1 332 ? -15.057 -17.542 16.886 1.00 14.18 332 GLN A N 1
ATOM 2455 C CA . GLN A 1 332 ? -14.946 -18.358 15.701 1.00 14.79 332 GLN A CA 1
ATOM 2456 C C . GLN A 1 332 ? -14.307 -17.626 14.536 1.00 18.27 332 GLN A C 1
ATOM 2457 O O . GLN A 1 332 ? -14.489 -18.012 13.399 1.00 19.98 332 GLN A O 1
ATOM 2463 N N . GLY A 1 333 ? -13.563 -16.581 14.833 1.00 16.76 333 GLY A N 1
ATOM 2464 C CA . GLY A 1 333 ? -13.023 -15.752 13.786 1.00 18.17 333 GLY A CA 1
ATOM 2465 C C . GLY A 1 333 ? -13.576 -14.354 13.942 1.00 18.86 333 GLY A C 1
ATOM 2466 O O . GLY A 1 333 ? -14.594 -14.146 14.618 1.00 19.36 333 GLY A O 1
ATOM 2467 N N . GLY A 1 334 ? -12.924 -13.388 13.343 1.00 16.32 334 GLY A N 1
ATOM 2468 C CA . GLY A 1 334 ? -13.400 -12.032 13.488 1.00 17.44 334 GLY A CA 1
ATOM 2469 C C . GLY A 1 334 ? -14.796 -11.896 12.869 1.00 19.32 334 GLY A C 1
ATOM 2470 O O . GLY A 1 334 ? -15.048 -12.326 11.737 1.00 19.27 334 GLY A O 1
ATOM 2471 N N . GLY A 1 335 ? -15.686 -11.237 13.614 1.00 18.73 335 GLY A N 1
ATOM 2472 C CA . GLY A 1 335 ? -17.013 -10.918 13.109 1.00 20.27 335 GLY A CA 1
ATOM 2473 C C . GLY A 1 335 ? -16.989 -10.045 11.858 1.00 18.62 335 GLY A C 1
ATOM 2474 O O . GLY A 1 335 ? -17.932 -9.958 11.065 1.00 18.59 335 GLY A O 1
ATOM 2475 N N . ALA A 1 336 ? -15.868 -9.372 11.638 1.00 16.94 336 ALA A N 1
ATOM 2476 C CA . ALA A 1 336 ? -15.684 -8.628 10.408 1.00 16.69 336 ALA A CA 1
ATOM 2477 C C . ALA A 1 336 ? -15.932 -9.509 9.177 1.00 15.08 336 ALA A C 1
ATOM 2478 O O . ALA A 1 336 ? -16.310 -9.028 8.124 1.00 15.44 336 ALA A O 1
ATOM 2480 N N . GLY A 1 337 ? -15.621 -10.815 9.241 1.00 15.76 337 GLY A N 1
ATOM 2481 C CA . GLY A 1 337 ? -15.858 -11.713 8.119 1.00 15.87 337 GLY A CA 1
ATOM 2482 C C . GLY A 1 337 ? -17.306 -11.658 7.606 1.00 14.52 337 GLY A C 1
ATOM 2483 O O . GLY A 1 337 ? -17.608 -11.784 6.425 1.00 16.05 337 GLY A O 1
ATOM 2484 N N . PHE A 1 338 ? -18.241 -11.544 8.554 1.00 14.30 338 PHE A N 1
ATOM 2485 C CA . PHE A 1 338 ? -19.660 -11.466 8.193 1.00 14.41 338 PHE A CA 1
ATOM 2486 C C . PHE A 1 338 ? -20.036 -10.107 7.624 1.00 13.79 338 PHE A C 1
ATOM 2487 O O . PHE A 1 338 ? -20.978 -10.001 6.852 1.00 14.83 338 PHE A O 1
ATOM 2495 N N . GLY A 1 339 ? -19.315 -9.044 7.993 1.00 14.29 339 GLY A N 1
ATOM 2496 C CA . GLY A 1 339 ? -19.453 -7.773 7.285 1.00 14.20 339 GLY A CA 1
ATOM 2497 C C . GLY A 1 339 ? -19.079 -7.906 5.800 1.00 16.00 339 GLY A C 1
ATOM 2498 O O . GLY A 1 339 ? -19.740 -7.303 4.953 1.00 14.40 339 GLY A O 1
ATOM 2499 N N . ILE A 1 340 ? -18.113 -8.776 5.494 1.00 15.20 340 ILE A N 1
ATOM 2500 C CA . ILE A 1 340 ? -17.733 -8.996 4.104 1.00 15.84 340 ILE A CA 1
ATOM 2501 C C . ILE A 1 340 ? -18.822 -9.792 3.380 1.00 14.28 340 ILE A C 1
ATOM 2502 O O . ILE A 1 340 ? -19.229 -9.478 2.279 1.00 14.46 340 ILE A O 1
ATOM 2507 N N . GLU A 1 341 ? -19.379 -10.833 4.055 1.00 14.18 341 GLU A N 1
ATOM 2508 C CA . GLU A 1 341 ? -20.528 -11.540 3.491 1.00 13.62 341 GLU A CA 1
ATOM 2509 C C . GLU A 1 341 ? -21.705 -10.586 3.240 1.00 13.60 341 GLU A C 1
ATOM 2510 O O . GLU A 1 341 ? -22.389 -10.646 2.201 1.00 14.74 341 GLU A O 1
ATOM 2516 N N . ASP A 1 342 ? -21.980 -9.680 4.209 1.00 13.23 342 ASP A N 1
ATOM 2517 C CA . ASP A 1 342 ? -23.049 -8.702 4.057 1.00 13.43 342 ASP A CA 1
ATOM 2518 C C . ASP A 1 342 ? -22.788 -7.832 2.820 1.00 12.23 342 ASP A C 1
ATOM 2519 O O . ASP A 1 342 ? -23.687 -7.594 2.022 1.00 14.52 342 ASP A O 1
ATOM 2524 N N . ALA A 1 343 ? -21.563 -7.358 2.719 1.00 12.91 343 ALA A N 1
ATOM 2525 C CA . ALA A 1 343 ? -21.127 -6.497 1.627 1.00 13.70 343 ALA A CA 1
ATOM 2526 C C . ALA A 1 343 ? -21.342 -7.152 0.270 1.00 14.16 343 ALA A C 1
ATOM 2527 O O . ALA A 1 343 ? -21.796 -6.522 -0.684 1.00 15.13 343 ALA A O 1
ATOM 2529 N N . LEU A 1 344 ? -21.057 -8.440 0.186 1.00 14.07 344 LEU A N 1
ATOM 2530 C CA . LEU A 1 344 ? -21.234 -9.176 -1.076 1.00 15.25 344 LEU A CA 1
ATOM 2531 C C . LEU A 1 344 ? -22.695 -9.163 -1.500 1.00 15.26 344 LEU A C 1
ATOM 2532 O O . LEU A 1 344 ? -23.022 -8.911 -2.658 1.00 15.69 344 LEU A O 1
ATOM 2537 N N . VAL A 1 345 ? -23.604 -9.508 -0.578 1.00 14.55 345 VAL A N 1
ATOM 2538 C CA . VAL A 1 345 ? -25.018 -9.550 -0.898 1.00 13.93 345 VAL A CA 1
ATOM 2539 C C . VAL A 1 345 ? -25.469 -8.159 -1.327 1.00 14.25 345 VAL A C 1
ATOM 2540 O O . VAL A 1 345 ? -26.203 -8.017 -2.301 1.00 15.31 345 VAL A O 1
ATOM 2544 N N . LEU A 1 346 ? -25.103 -7.119 -0.548 1.00 14.90 346 LEU A N 1
ATOM 2545 C CA . LEU A 1 346 ? -25.497 -5.777 -0.930 1.00 14.55 346 LEU A CA 1
ATOM 2546 C C . LEU A 1 346 ? -24.955 -5.372 -2.303 1.00 16.05 346 LEU A C 1
ATOM 2547 O O . LEU A 1 346 ? -25.672 -4.769 -3.085 1.00 18.40 346 LEU A O 1
ATOM 2552 N N . ALA A 1 347 ? -23.709 -5.712 -2.587 1.00 14.23 347 ALA A N 1
ATOM 2553 C CA . ALA A 1 347 ? -23.116 -5.328 -3.866 1.00 14.93 347 ALA A CA 1
ATOM 2554 C C . ALA A 1 347 ? -23.929 -5.939 -5.007 1.00 15.82 347 ALA A C 1
ATOM 2555 O O . ALA A 1 347 ? -24.260 -5.272 -6.018 1.00 17.25 347 ALA A O 1
ATOM 2557 N N . GLU A 1 348 ? -24.295 -7.216 -4.871 1.00 15.36 348 GLU A N 1
ATOM 2558 C CA . GLU A 1 348 ? -25.007 -7.910 -5.936 1.00 16.12 348 GLU A CA 1
ATOM 2559 C C . GLU A 1 348 ? -26.433 -7.374 -6.120 1.00 17.67 348 GLU A C 1
ATOM 2560 O O . GLU A 1 348 ? -26.911 -7.191 -7.257 1.00 18.02 348 GLU A O 1
ATOM 2566 N N . VAL A 1 349 ? -27.172 -7.162 -5.023 1.00 16.41 349 VAL A N 1
ATOM 2567 C CA . VAL A 1 349 ? -28.517 -6.637 -5.115 1.00 17.92 349 VAL A CA 1
ATOM 2568 C C . VAL A 1 349 ? -28.489 -5.195 -5.627 1.00 18.17 349 VAL A C 1
ATOM 2569 O O . VAL A 1 349 ? -29.321 -4.837 -6.460 1.00 21.03 349 VAL A O 1
ATOM 2573 N N . LEU A 1 350 ? -27.625 -4.337 -5.083 1.00 17.89 350 LEU A N 1
ATOM 2574 C CA . LEU A 1 350 ? -27.600 -2.948 -5.494 1.00 19.16 350 LEU A CA 1
ATOM 2575 C C . LEU A 1 350 ? -27.200 -2.817 -6.964 1.00 20.64 350 LEU A C 1
ATOM 2576 O O . LEU A 1 350 ? -27.625 -1.859 -7.615 1.00 21.17 350 LEU A O 1
ATOM 2581 N N . ALA A 1 351 ? -26.361 -3.726 -7.488 1.00 18.94 351 ALA A N 1
ATOM 2582 C CA . ALA A 1 351 ? -26.033 -3.713 -8.925 1.00 18.86 351 ALA A CA 1
ATOM 2583 C C . ALA A 1 351 ? -27.280 -3.885 -9.774 1.00 21.27 351 ALA A C 1
ATOM 2584 O O . ALA A 1 351 ? -27.364 -3.259 -10.831 1.00 23.09 351 ALA A O 1
ATOM 2586 N N . VAL A 1 352 ? -28.231 -4.699 -9.333 1.00 19.10 352 VAL A N 1
ATOM 2587 C CA . VAL A 1 352 ? -29.481 -4.889 -10.059 1.00 21.60 352 VAL A CA 1
ATOM 2588 C C . VAL A 1 352 ? -30.247 -3.569 -10.082 1.00 25.92 352 VAL A C 1
ATOM 2589 O O . VAL A 1 352 ? -30.705 -3.141 -11.137 1.00 26.14 352 VAL A O 1
ATOM 2593 N N . LEU A 1 353 ? -30.327 -2.860 -8.955 1.00 27.15 353 LEU A N 1
ATOM 2594 C CA . LEU A 1 353 ? -31.037 -1.580 -8.943 1.00 27.97 353 LEU A CA 1
ATOM 2595 C C . LEU A 1 353 ? -30.337 -0.524 -9.792 1.00 30.51 353 LEU A C 1
ATOM 2596 O O . LEU A 1 353 ? -31.021 0.275 -10.443 1.00 31.87 353 LEU A O 1
ATOM 2601 N N . ALA A 1 354 ? -29.008 -0.471 -9.756 1.00 27.83 354 ALA A N 1
ATOM 2602 C CA . ALA A 1 354 ? -28.233 0.539 -10.460 1.00 29.40 354 ALA A CA 1
ATOM 2603 C C . ALA A 1 354 ? -28.444 0.456 -11.974 1.00 35.85 354 ALA A C 1
ATOM 2604 O O . ALA A 1 354 ? -28.161 1.425 -12.677 1.00 35.49 354 ALA A O 1
ATOM 2606 N N . GLU A 1 355 ? -28.918 -0.695 -12.447 1.00 33.71 355 GLU A N 1
ATOM 2607 C CA . GLU A 1 355 ? -29.100 -0.935 -13.871 1.00 39.92 355 GLU A CA 1
ATOM 2608 C C . GLU A 1 355 ? -30.502 -0.588 -14.343 1.00 41.78 355 GLU A C 1
ATOM 2609 O O . GLU A 1 355 ? -30.700 -0.503 -15.553 1.00 41.77 355 GLU A O 1
ATOM 2615 N N . ALA A 1 356 ? -31.457 -0.500 -13.406 1.00 40.29 356 ALA A N 1
ATOM 2616 C CA . ALA A 1 356 ? -32.867 -0.324 -13.716 1.00 41.30 356 ALA A CA 1
ATOM 2617 C C . ALA A 1 356 ? -33.094 1.119 -14.155 1.00 41.98 356 ALA A C 1
ATOM 2618 O O . ALA A 1 356 ? -32.445 2.017 -13.615 1.00 33.83 356 ALA A O 1
ATOM 2620 N N . PRO A 1 357 ? -33.985 1.395 -15.147 1.00 43.68 357 PRO A N 1
ATOM 2621 C CA . PRO A 1 357 ? -34.249 2.776 -15.581 1.00 48.32 357 PRO A CA 1
ATOM 2622 C C . PRO A 1 357 ? -34.654 3.702 -14.438 1.00 48.04 357 PRO A C 1
ATOM 2623 O O . PRO A 1 357 ? -34.128 4.802 -14.316 1.00 55.91 357 PRO A O 1
ATOM 2627 N N . ASN A 1 358 ? -35.604 3.242 -13.618 1.00 46.37 358 ASN A N 1
ATOM 2628 C CA . ASN A 1 358 ? -36.041 3.985 -12.448 1.00 51.18 358 ASN A CA 1
ATOM 2629 C C . ASN A 1 358 ? -36.139 3.030 -11.266 1.00 45.52 358 ASN A C 1
ATOM 2630 O O . ASN A 1 358 ? -36.479 1.849 -11.403 1.00 44.95 358 ASN A O 1
ATOM 2635 N N . VAL A 1 359 ? -35.804 3.569 -10.095 1.00 34.90 359 VAL A N 1
ATOM 2636 C CA . VAL A 1 359 ? -35.954 2.838 -8.859 1.00 32.71 359 VAL A CA 1
ATOM 2637 C C . VAL A 1 359 ? -36.809 3.682 -7.925 1.00 27.23 359 VAL A C 1
ATOM 2638 O O . VAL A 1 359 ? -36.336 4.728 -7.475 1.00 30.62 359 VAL A O 1
ATOM 2642 N N . SER A 1 360 ? -38.047 3.221 -7.678 1.00 27.35 360 SER A N 1
ATOM 2643 C CA . SER A 1 360 ? -38.936 3.842 -6.708 1.00 28.40 360 SER A CA 1
ATOM 2644 C C . SER A 1 360 ? -38.401 3.610 -5.293 1.00 29.06 360 SER A C 1
ATOM 2645 O O . SER A 1 360 ? -37.583 2.717 -5.073 1.00 26.54 360 SER A O 1
ATOM 2648 N N . GLY A 1 361 ? -38.872 4.403 -4.324 1.00 29.61 361 GLY A N 1
ATOM 2649 C CA . GLY A 1 361 ? -38.608 4.144 -2.926 1.00 27.52 361 GLY A CA 1
ATOM 2650 C C . GLY A 1 361 ? -39.063 2.744 -2.536 1.00 28.86 361 GLY A C 1
ATOM 2651 O O . GLY A 1 361 ? -38.413 2.106 -1.695 1.00 24.81 361 GLY A O 1
ATOM 2652 N N . ILE A 1 362 ? -40.161 2.257 -3.144 1.00 28.48 362 ILE A N 1
ATOM 2653 C CA . ILE A 1 362 ? -40.680 0.945 -2.814 1.00 29.56 362 ILE A CA 1
ATOM 2654 C C . ILE A 1 362 ? -39.675 -0.113 -3.252 1.00 27.57 362 ILE A C 1
ATOM 2655 O O . ILE A 1 362 ? -39.428 -1.049 -2.483 1.00 26.64 362 ILE A O 1
ATOM 2660 N N . VAL A 1 363 ? -39.100 0.040 -4.448 1.00 25.93 363 VAL A N 1
ATOM 2661 C CA . VAL A 1 363 ? -38.221 -0.959 -5.016 1.00 26.30 363 VAL A CA 1
ATOM 2662 C C . VAL A 1 363 ? -36.903 -0.927 -4.237 1.00 21.36 363 VAL A C 1
ATOM 2663 O O . VAL A 1 363 ? -36.356 -1.997 -3.905 1.00 23.85 363 VAL A O 1
ATOM 2667 N N . ALA A 1 364 ? -36.405 0.264 -3.896 1.00 22.75 364 ALA A N 1
ATOM 2668 C CA . ALA A 1 364 ? -35.214 0.408 -3.080 1.00 22.52 364 ALA A CA 1
ATOM 2669 C C . ALA A 1 364 ? -35.434 -0.309 -1.744 1.00 23.52 364 ALA A C 1
ATOM 2670 O O . ALA A 1 364 ? -34.572 -1.073 -1.253 1.00 22.78 364 ALA A O 1
ATOM 2672 N N . SER A 1 365 ? -36.535 -0.026 -1.073 1.00 20.45 365 SER A N 1
ATOM 2673 C CA . SER A 1 365 ? -36.813 -0.599 0.235 1.00 20.12 365 SER A CA 1
ATOM 2674 C C . SER A 1 365 ? -36.923 -2.113 0.137 1.00 20.96 365 SER A C 1
ATOM 2675 O O . SER A 1 365 ? -36.467 -2.855 1.011 1.00 22.16 365 SER A O 1
ATOM 2678 N N . GLU A 1 366 ? -37.574 -2.596 -0.907 1.00 21.42 366 GLU A N 1
ATOM 2679 C CA . GLU A 1 366 ? -37.729 -4.037 -1.052 1.00 22.65 366 GLU A CA 1
ATOM 2680 C C . GLU A 1 366 ? -36.353 -4.655 -1.274 1.00 20.57 366 GLU A C 1
ATOM 2681 O O . GLU A 1 366 ? -36.114 -5.753 -0.746 1.00 23.11 366 GLU A O 1
ATOM 2687 N N . ALA A 1 367 ? -35.455 -3.985 -1.991 1.00 20.26 367 ALA A N 1
ATOM 2688 C CA . ALA A 1 367 ? -34.126 -4.521 -2.227 1.00 20.30 367 ALA A CA 1
ATOM 2689 C C . ALA A 1 367 ? -33.401 -4.747 -0.907 1.00 19.14 367 ALA A C 1
ATOM 2690 O O . ALA A 1 367 ? -32.732 -5.786 -0.711 1.00 18.85 367 ALA A O 1
ATOM 2692 N N . LEU A 1 368 ? -33.476 -3.770 -0.019 1.00 18.48 368 LEU A N 1
ATOM 2693 C CA . LEU A 1 368 ? -32.763 -3.857 1.238 1.00 16.88 368 LEU A CA 1
ATOM 2694 C C . LEU A 1 368 ? -33.359 -4.940 2.115 1.00 17.88 368 LEU A C 1
ATOM 2695 O O . LEU A 1 368 ? -32.667 -5.661 2.853 1.00 17.02 368 LEU A O 1
ATOM 2700 N N . ALA A 1 369 ? -34.671 -5.116 2.027 1.00 16.47 369 ALA A N 1
ATOM 2701 C CA . ALA A 1 369 ? -35.390 -6.150 2.734 1.00 18.42 369 ALA A CA 1
ATOM 2702 C C . ALA A 1 369 ? -34.957 -7.534 2.271 1.00 17.03 369 ALA A C 1
ATOM 2703 O O . ALA A 1 369 ? -34.874 -8.456 3.073 1.00 18.40 369 ALA A O 1
ATOM 2705 N N . VAL A 1 370 ? -34.685 -7.678 0.974 1.00 18.22 370 VAL A N 1
ATOM 2706 C CA . VAL A 1 370 ? -34.160 -8.921 0.435 1.00 16.40 370 VAL A CA 1
ATOM 2707 C C . VAL A 1 370 ? -32.766 -9.190 1.049 1.00 16.00 370 VAL A C 1
ATOM 2708 O O . VAL A 1 370 ? -32.507 -10.334 1.475 1.00 17.15 370 VAL A O 1
ATOM 2712 N N . TYR A 1 371 ? -31.904 -8.182 1.061 1.00 15.76 371 TYR A N 1
ATOM 2713 C CA . TYR A 1 371 ? -30.608 -8.307 1.713 1.00 16.25 371 TYR A CA 1
ATOM 2714 C C . TYR A 1 371 ? -30.817 -8.869 3.107 1.00 14.83 371 TYR A C 1
ATOM 2715 O O . TYR A 1 371 ? -30.122 -9.808 3.539 1.00 14.85 371 TYR A O 1
ATOM 2724 N N . SER A 1 372 ? -31.715 -8.273 3.883 1.00 16.16 372 SER A N 1
ATOM 2725 C CA . SER A 1 372 ? -31.928 -8.730 5.247 1.00 16.72 372 SER A CA 1
ATOM 2726 C C . SER A 1 372 ? -32.430 -10.160 5.272 1.00 15.70 372 SER A C 1
ATOM 2727 O O . SER A 1 372 ? -31.964 -10.985 6.076 1.00 16.27 372 SER A O 1
ATOM 2730 N N . GLU A 1 373 ? -33.437 -10.494 4.445 1.00 17.46 373 GLU A N 1
ATOM 2731 C CA . GLU A 1 373 ? -33.933 -11.862 4.388 1.00 18.61 373 GLU A CA 1
ATOM 2732 C C . GLU A 1 373 ? -32.804 -12.866 4.158 1.00 17.91 373 GLU A C 1
ATOM 2733 O O . GLU A 1 373 ? -32.829 -13.956 4.707 1.00 19.20 373 GLU A O 1
ATOM 2739 N N . VAL A 1 374 ? -31.842 -12.520 3.330 1.00 16.40 374 VAL A N 1
ATOM 2740 C CA . VAL A 1 374 ? -30.753 -13.492 3.011 1.00 17.35 374 VAL A CA 1
ATOM 2741 C C . VAL A 1 374 ? -29.740 -13.596 4.163 1.00 15.98 374 VAL A C 1
ATOM 2742 O O . VAL A 1 374 ? -29.264 -14.692 4.416 1.00 17.78 374 VAL A O 1
ATOM 2746 N N . ARG A 1 375 ? -29.453 -12.491 4.836 1.00 14.99 375 ARG A N 1
ATOM 2747 C CA . ARG A 1 375 ? -28.353 -12.470 5.836 1.00 14.11 375 ARG A CA 1
ATOM 2748 C C . ARG A 1 375 ? -28.777 -12.576 7.310 1.00 15.19 375 ARG A C 1
ATOM 2749 O O . ARG A 1 375 ? -27.932 -12.954 8.117 1.00 15.33 375 ARG A O 1
ATOM 2757 N N . TYR A 1 376 ? -30.043 -12.310 7.627 1.00 14.93 376 TYR A N 1
ATOM 2758 C CA . TYR A 1 376 ? -30.438 -12.188 9.058 1.00 14.65 376 TYR A CA 1
ATOM 2759 C C . TYR A 1 376 ? -30.181 -13.451 9.880 1.00 14.17 376 TYR A C 1
ATOM 2760 O O . TYR A 1 376 ? -29.474 -13.382 10.875 1.00 14.36 376 TYR A O 1
ATOM 2769 N N . GLU A 1 377 ? -30.754 -14.565 9.470 1.00 15.15 377 GLU A N 1
ATOM 2770 C CA . GLU A 1 377 ? -30.665 -15.770 10.280 1.00 15.24 377 GLU A CA 1
ATOM 2771 C C . GLU A 1 377 ? -29.227 -16.253 10.509 1.00 14.31 377 GLU A C 1
ATOM 2772 O O . GLU A 1 377 ? -28.843 -16.605 11.607 1.00 14.47 377 GLU A O 1
ATOM 2778 N N . ARG A 1 378 ? -28.470 -16.312 9.416 1.00 13.62 378 ARG A N 1
ATOM 2779 C CA . ARG A 1 378 ? -27.070 -16.693 9.528 1.00 13.53 378 ARG A CA 1
ATOM 2780 C C . ARG A 1 378 ? -26.322 -15.742 10.435 1.00 12.52 378 ARG A C 1
ATOM 2781 O O . ARG A 1 378 ? -25.470 -16.207 11.203 1.00 13.33 378 ARG A O 1
ATOM 2789 N N . SER A 1 379 ? -26.561 -14.451 10.305 1.00 13.20 379 SER A N 1
ATOM 2790 C CA . SER A 1 379 ? -25.859 -13.451 11.101 1.00 13.82 379 SER A CA 1
ATOM 2791 C C . SER A 1 379 ? -26.173 -13.644 12.584 1.00 13.87 379 SER A C 1
ATOM 2792 O O . SER A 1 379 ? -25.298 -13.646 13.453 1.00 14.64 379 SER A O 1
ATOM 2795 N N . GLN A 1 380 ? -27.449 -13.840 12.917 1.00 14.21 380 GLN A N 1
ATOM 2796 C CA . GLN A 1 380 ? -27.822 -14.114 14.298 1.00 13.48 380 GLN A CA 1
ATOM 2797 C C . GLN A 1 380 ? -27.228 -15.410 14.832 1.00 13.89 380 GLN A C 1
ATOM 2798 O O . GLN A 1 380 ? -26.830 -15.505 15.990 1.00 14.93 380 GLN A O 1
ATOM 2804 N N . TRP A 1 381 ? -27.121 -16.402 13.946 1.00 13.73 381 TRP A N 1
ATOM 2805 C CA . TRP A 1 381 ? -26.537 -17.656 14.325 1.00 15.05 381 TRP A CA 1
ATOM 2806 C C . TRP A 1 381 ? -25.086 -17.465 14.747 1.00 13.88 381 TRP A C 1
ATOM 2807 O O . TRP A 1 381 ? -24.659 -18.059 15.721 1.00 13.70 381 TRP A O 1
ATOM 2818 N N . LEU A 1 382 ? -24.302 -16.703 13.980 1.00 12.92 382 LEU A N 1
ATOM 2819 C CA . LEU A 1 382 ? -22.906 -16.480 14.327 1.00 14.97 382 LEU A CA 1
ATOM 2820 C C . LEU A 1 382 ? -22.781 -15.835 15.696 1.00 14.29 382 LEU A C 1
ATOM 2821 O O . LEU A 1 382 ? -21.945 -16.219 16.520 1.00 14.39 382 LEU A O 1
ATOM 2826 N N . VAL A 1 383 ? -23.609 -14.819 15.952 1.00 12.66 383 VAL A N 1
ATOM 2827 C CA . VAL A 1 383 ? -23.471 -14.129 17.241 1.00 14.44 383 VAL A CA 1
ATOM 2828 C C . VAL A 1 383 ? -23.657 -15.144 18.374 1.00 14.07 383 VAL A C 1
ATOM 2829 O O . VAL A 1 383 ? -22.891 -15.217 19.347 1.00 14.05 383 VAL A O 1
ATOM 2833 N N . ARG A 1 384 ? -24.682 -16.008 18.249 1.00 13.94 384 ARG A N 1
ATOM 2834 C CA . ARG A 1 384 ? -24.964 -17.003 19.277 1.00 14.24 384 ARG A CA 1
ATOM 2835 C C . ARG A 1 384 ? -23.941 -18.139 19.305 1.00 13.40 384 ARG A C 1
ATOM 2836 O O . ARG A 1 384 ? -23.497 -18.540 20.384 1.00 14.28 384 ARG A O 1
ATOM 2844 N N . SER A 1 385 ? -23.575 -18.619 18.108 1.00 13.12 385 SER A N 1
ATOM 2845 C CA . SER A 1 385 ? -22.619 -19.728 18.056 1.00 13.43 385 SER A CA 1
ATOM 2846 C C . SER A 1 385 ? -21.273 -19.288 18.624 1.00 13.99 385 SER A C 1
ATOM 2847 O O . SER A 1 385 ? -20.581 -20.046 19.301 1.00 14.49 385 SER A O 1
ATOM 2850 N N . SER A 1 386 ? -20.842 -18.096 18.260 1.00 13.32 386 SER A N 1
ATOM 2851 C CA A SER A 1 386 ? -19.540 -17.585 18.781 0.50 13.85 386 SER A CA 1
ATOM 2852 C CA B SER A 1 386 ? -19.536 -17.592 18.780 0.50 14.68 386 SER A CA 1
ATOM 2853 C C . SER A 1 386 ? -19.476 -17.446 20.335 1.00 14.31 386 SER A C 1
ATOM 2854 O O . SER A 1 386 ? -18.522 -17.771 21.209 1.00 13.97 386 SER A O 1
ATOM 2859 N N . ARG A 1 387 ? -20.619 -16.982 20.857 1.00 13.78 387 ARG A N 1
ATOM 2860 C CA . ARG A 1 387 ? -20.722 -16.878 22.333 1.00 13.85 387 ARG A CA 1
ATOM 2861 C C . ARG A 1 387 ? -20.658 -18.290 22.938 1.00 14.36 387 ARG A C 1
ATOM 2862 O O . ARG A 1 387 ? -19.960 -18.486 23.907 1.00 15.34 387 ARG A O 1
ATOM 2870 N N . ARG A 1 388 ? -21.363 -19.228 22.325 1.00 15.17 388 ARG A N 1
ATOM 2871 C CA . ARG A 1 388 ? -21.334 -20.625 22.811 1.00 16.15 388 ARG A CA 1
ATOM 2872 C C . ARG A 1 388 ? -19.902 -21.177 22.733 1.00 16.60 388 ARG A C 1
ATOM 2873 O O . ARG A 1 388 ? -19.480 -21.854 23.655 1.00 16.35 388 ARG A O 1
ATOM 2881 N N . THR A 1 389 ? -19.199 -20.870 21.645 1.00 14.15 389 THR A N 1
ATOM 2882 C CA . THR A 1 389 ? -17.854 -21.360 21.507 1.00 15.29 389 THR A CA 1
ATOM 2883 C C . THR A 1 389 ? -17.030 -20.905 22.711 1.00 14.96 389 THR A C 1
ATOM 2884 O O . THR A 1 389 ? -16.202 -21.637 23.250 1.00 15.53 389 THR A O 1
ATOM 2888 N N . GLY A 1 390 ? -17.187 -19.654 23.137 1.00 14.56 390 GLY A N 1
ATOM 2889 C CA . GLY A 1 390 ? -16.457 -19.144 24.279 1.00 16.20 390 GLY A CA 1
ATOM 2890 C C . GLY A 1 390 ? -16.765 -19.954 25.546 1.00 15.71 390 GLY A C 1
ATOM 2891 O O . GLY A 1 390 ? -15.910 -20.183 26.414 1.00 15.92 390 GLY A O 1
ATOM 2892 N N . GLU A 1 391 ? -18.060 -20.271 25.695 1.00 16.50 391 GLU A N 1
ATOM 2893 C CA . GLU A 1 391 ? -18.535 -21.073 26.829 1.00 18.03 391 GLU A CA 1
ATOM 2894 C C . GLU A 1 391 ? -17.909 -22.464 26.837 1.00 18.33 391 GLU A C 1
ATOM 2895 O O . GLU A 1 391 ? -17.450 -22.911 27.887 1.00 19.81 391 GLU A O 1
ATOM 2901 N N . LEU A 1 392 ? -17.760 -23.081 25.675 1.00 15.96 392 LEU A N 1
ATOM 2902 C CA . LEU A 1 392 ? -17.157 -24.403 25.573 1.00 16.91 392 LEU A CA 1
ATOM 2903 C C . LEU A 1 392 ? -15.689 -24.297 25.962 1.00 17.95 392 LEU A C 1
ATOM 2904 O O . LEU A 1 392 ? -15.137 -25.083 26.725 1.00 17.03 392 LEU A O 1
ATOM 2909 N N . CYS A 1 393 ? -15.006 -23.315 25.368 1.00 15.74 393 CYS A N 1
ATOM 2910 C CA . CYS A 1 393 ? -13.557 -23.212 25.571 1.00 17.04 393 CYS A CA 1
ATOM 2911 C C . CYS A 1 393 ? -13.141 -22.815 26.988 1.00 15.82 393 CYS A C 1
ATOM 2912 O O . CYS A 1 393 ? -11.989 -22.998 27.350 1.00 16.39 393 CYS A O 1
ATOM 2915 N N . THR A 1 394 ? -14.088 -22.252 27.771 1.00 16.35 394 THR A N 1
ATOM 2916 C CA . THR A 1 394 ? -13.866 -21.845 29.151 1.00 16.74 394 THR A CA 1
ATOM 2917 C C . THR A 1 394 ? -14.569 -22.775 30.146 1.00 17.44 394 THR A C 1
ATOM 2918 O O . THR A 1 394 ? -14.629 -22.454 31.344 1.00 17.07 394 THR A O 1
ATOM 2922 N N . TRP A 1 395 ? -15.038 -23.899 29.640 1.00 16.50 395 TRP A N 1
ATOM 2923 C CA . TRP A 1 395 ? -15.576 -24.959 30.503 1.00 17.53 395 TRP A CA 1
ATOM 2924 C C . TRP A 1 395 ? -16.679 -24.407 31.385 1.00 19.99 395 TRP A C 1
ATOM 2925 O O . TRP A 1 395 ? -16.733 -24.655 32.583 1.00 19.85 395 TRP A O 1
ATOM 2936 N N . LYS A 1 396 ? -17.565 -23.620 30.791 1.00 18.93 396 LYS A N 1
ATOM 2937 C CA . LYS A 1 396 ? -18.594 -22.947 31.579 1.00 21.63 396 LYS A CA 1
ATOM 2938 C C . LYS A 1 396 ? -19.545 -23.961 32.219 1.00 22.61 396 LYS A C 1
ATOM 2939 O O . LYS A 1 396 ? -19.809 -23.789 33.407 1.00 25.48 396 LYS A O 1
ATOM 2945 N N . ASP A 1 397 ? -20.065 -24.894 31.435 1.00 23.47 397 ASP A N 1
ATOM 2946 C CA . ASP A 1 397 ? -21.145 -25.786 31.869 1.00 29.68 397 ASP A CA 1
ATOM 2947 C C . ASP A 1 397 ? -20.621 -27.129 32.366 1.00 26.61 397 ASP A C 1
ATOM 2948 O O . ASP A 1 397 ? -21.336 -27.852 33.072 1.00 26.28 397 ASP A O 1
ATOM 2953 N N . ARG A 1 398 ? -19.455 -27.512 31.850 1.00 22.42 398 ARG A N 1
ATOM 2954 C CA . ARG A 1 398 ? -18.876 -28.828 32.009 1.00 21.83 398 ARG A CA 1
ATOM 2955 C C . ARG A 1 398 ? -17.377 -28.744 31.826 1.00 21.30 398 ARG A C 1
ATOM 2956 O O . ARG A 1 398 ? -16.880 -27.839 31.163 1.00 19.64 398 ARG A O 1
ATOM 2964 N N . ASP A 1 399 ? -16.665 -29.686 32.441 1.00 18.86 399 ASP A N 1
ATOM 2965 C CA . ASP A 1 399 ? -15.231 -29.787 32.260 1.00 19.65 399 ASP A CA 1
ATOM 2966 C C . ASP A 1 399 ? -14.997 -30.530 30.956 1.00 19.37 399 ASP A C 1
ATOM 2967 O O . ASP A 1 399 ? -15.063 -31.769 30.888 1.00 19.84 399 ASP A O 1
ATOM 2972 N N . TRP A 1 400 ? -14.730 -29.781 29.847 1.00 19.59 400 TRP A N 1
ATOM 2973 C CA . TRP A 1 400 ? -14.594 -30.436 28.557 1.00 20.45 400 TRP A CA 1
ATOM 2974 C C . TRP A 1 400 ? -13.245 -31.101 28.396 1.00 22.44 400 TRP A C 1
ATOM 2975 O O . TRP A 1 400 ? -13.108 -31.910 27.505 1.00 23.39 400 TRP A O 1
ATOM 2986 N N . GLY A 1 401 ? -12.289 -30.774 29.274 1.00 21.51 401 GLY A N 1
ATOM 2987 C CA . GLY A 1 401 ? -11.042 -31.496 29.324 1.00 21.84 401 GLY A CA 1
ATOM 2988 C C . GLY A 1 401 ? -11.320 -32.991 29.497 1.00 21.83 401 GLY A C 1
ATOM 2989 O O . GLY A 1 401 ? -10.489 -33.825 29.124 1.00 24.44 401 GLY A O 1
ATOM 2990 N N . LEU A 1 402 ? -12.408 -33.327 30.194 1.00 24.50 402 LEU A N 1
ATOM 2991 C CA . LEU A 1 402 ? -12.753 -34.709 30.508 1.00 25.36 402 LEU A CA 1
ATOM 2992 C C . LEU A 1 402 ? -13.823 -35.250 29.579 1.00 26.29 402 LEU A C 1
ATOM 2993 O O . LEU A 1 402 ? -14.325 -36.345 29.793 1.00 27.00 402 LEU A O 1
ATOM 2998 N N . ALA A 1 403 ? -14.169 -34.521 28.521 1.00 23.84 403 ALA A N 1
ATOM 2999 C CA . ALA A 1 403 ? -15.135 -34.985 27.525 1.00 21.85 403 ALA A CA 1
ATOM 3000 C C . ALA A 1 403 ? -14.682 -34.485 26.145 1.00 20.52 403 ALA A C 1
ATOM 3001 O O . ALA A 1 403 ? -15.419 -33.769 25.443 1.00 21.08 403 ALA A O 1
ATOM 3003 N N . ALA A 1 404 ? -13.495 -34.913 25.742 1.00 20.52 404 ALA A N 1
ATOM 3004 C CA . ALA A 1 404 ? -12.866 -34.438 24.515 1.00 20.19 404 ALA A CA 1
ATOM 3005 C C . ALA A 1 404 ? -13.675 -34.758 23.266 1.00 22.08 404 ALA A C 1
ATOM 3006 O O . ALA A 1 404 ? -13.702 -33.983 22.302 1.00 21.70 404 ALA A O 1
ATOM 3008 N N . GLU A 1 405 ? -14.252 -35.952 23.179 1.00 21.78 405 GLU A N 1
ATOM 3009 C CA . GLU A 1 405 ? -14.917 -36.418 21.986 1.00 20.76 405 GLU A CA 1
ATOM 3010 C C . GLU A 1 405 ? -16.185 -35.607 21.756 1.00 18.86 405 GLU A C 1
ATOM 3011 O O . GLU A 1 405 ? -16.485 -35.169 20.650 1.00 21.37 405 GLU A O 1
ATOM 3017 N N . GLU A 1 406 ? -16.924 -35.371 22.841 1.00 20.86 406 GLU A N 1
ATOM 3018 C CA . GLU A 1 406 ? -18.106 -34.542 22.791 1.00 21.95 406 GLU A CA 1
ATOM 3019 C C . GLU A 1 406 ? -17.751 -33.128 22.353 1.00 19.75 406 GLU A C 1
ATOM 3020 O O . GLU A 1 406 ? -18.455 -32.577 21.517 1.00 22.02 406 GLU A O 1
ATOM 3026 N N . LEU A 1 407 ? -16.712 -32.584 22.968 1.00 19.47 407 LEU A N 1
ATOM 3027 C CA . LEU A 1 407 ? -16.302 -31.233 22.647 1.00 19.24 407 LEU A CA 1
ATOM 3028 C C . LEU A 1 407 ? -16.005 -31.182 21.144 1.00 19.25 407 LEU A C 1
ATOM 3029 O O . LEU A 1 407 ? -16.445 -30.271 20.434 1.00 19.78 407 LEU A O 1
ATOM 3034 N N . SER A 1 408 ? -15.223 -32.149 20.667 1.00 18.42 408 SER A N 1
ATOM 3035 C CA . SER A 1 408 ? -14.770 -32.181 19.285 1.00 19.48 408 SER A CA 1
ATOM 3036 C C . SER A 1 408 ? -15.961 -32.160 18.317 1.00 18.63 408 SER A C 1
ATOM 3037 O O . SER A 1 408 ? -15.967 -31.442 17.295 1.00 18.83 408 SER A O 1
ATOM 3040 N N . ARG A 1 409 ? -17.013 -32.932 18.570 1.00 19.31 409 ARG A N 1
ATOM 3041 C CA . ARG A 1 409 ? -18.165 -33.019 17.693 1.00 20.16 409 ARG A CA 1
ATOM 3042 C C . ARG A 1 409 ? -18.867 -31.657 17.629 1.00 19.81 409 ARG A C 1
ATOM 3043 O O . ARG A 1 409 ? -19.230 -31.209 16.560 1.00 19.32 409 ARG A O 1
ATOM 3051 N N . ASP A 1 410 ? -18.960 -30.981 18.763 1.00 18.93 410 ASP A N 1
ATOM 3052 C CA . ASP A 1 410 ? -19.642 -29.695 18.849 1.00 19.23 410 ASP A CA 1
ATOM 3053 C C . ASP A 1 410 ? -18.854 -28.618 18.071 1.00 17.19 410 ASP A C 1
ATOM 3054 O O . ASP A 1 410 ? -19.405 -27.967 17.187 1.00 17.93 410 ASP A O 1
ATOM 3059 N N . ILE A 1 411 ? -17.565 -28.463 18.369 1.00 17.04 411 ILE A N 1
ATOM 3060 C CA . ILE A 1 411 ? -16.765 -27.448 17.702 1.00 15.21 411 ILE A CA 1
ATOM 3061 C C . ILE A 1 411 ? -16.657 -27.733 16.209 1.00 17.81 411 ILE A C 1
ATOM 3062 O O . ILE A 1 411 ? -16.743 -26.809 15.400 1.00 16.71 411 ILE A O 1
ATOM 3067 N N . ILE A 1 412 ? -16.456 -28.993 15.805 1.00 16.20 412 ILE A N 1
ATOM 3068 C CA . ILE A 1 412 ? -16.287 -29.292 14.390 1.00 16.12 412 ILE A CA 1
ATOM 3069 C C . ILE A 1 412 ? -17.561 -28.937 13.632 1.00 18.14 412 ILE A C 1
ATOM 3070 O O . ILE A 1 412 ? -17.517 -28.369 12.546 1.00 18.31 412 ILE A O 1
ATOM 3075 N N . SER A 1 413 ? -18.714 -29.298 14.182 1.00 17.68 413 SER A N 1
ATOM 3076 C CA . SER A 1 413 ? -20.026 -29.011 13.539 1.00 18.85 413 SER A CA 1
ATOM 3077 C C . SER A 1 413 ? -20.253 -27.501 13.329 1.00 17.39 413 SER A C 1
ATOM 3078 O O . SER A 1 413 ? -20.595 -27.089 12.232 1.00 17.88 413 SER A O 1
ATOM 3081 N N . ARG A 1 414 ? -20.081 -26.722 14.387 1.00 17.45 414 ARG A N 1
ATOM 3082 C CA . ARG A 1 414 ? -20.340 -25.265 14.258 1.00 17.46 414 ARG A CA 1
ATOM 3083 C C . ARG A 1 414 ? -19.289 -24.625 13.332 1.00 17.71 414 ARG A C 1
ATOM 3084 O O . ARG A 1 414 ? -19.619 -23.687 12.624 1.00 16.19 414 ARG A O 1
ATOM 3092 N N . SER A 1 415 ? -18.071 -25.140 13.365 1.00 16.16 415 SER A N 1
ATOM 3093 C CA . SER A 1 415 ? -17.015 -24.633 12.462 1.00 15.89 415 SER A CA 1
ATOM 3094 C C . SER A 1 415 ? -17.409 -24.905 11.004 1.00 17.31 415 SER A C 1
ATOM 3095 O O . SER A 1 415 ? -17.256 -24.012 10.173 1.00 16.43 415 SER A O 1
ATOM 3098 N N . HIS A 1 416 ? -17.913 -26.104 10.734 1.00 16.78 416 HIS A N 1
ATOM 3099 C CA . HIS A 1 416 ? -18.326 -26.436 9.386 1.00 18.05 416 HIS A CA 1
ATOM 3100 C C . HIS A 1 416 ? -19.446 -25.534 8.892 1.00 17.08 416 HIS A C 1
ATOM 3101 O O . HIS A 1 416 ? -19.415 -25.060 7.772 1.00 17.38 416 HIS A O 1
ATOM 3108 N N . GLN A 1 417 ? -20.430 -25.263 9.734 1.00 16.60 417 GLN A N 1
ATOM 3109 C CA . GLN A 1 417 ? -21.577 -24.424 9.308 1.00 16.25 417 GLN A CA 1
ATOM 3110 C C . GLN A 1 417 ? -21.096 -23.006 8.973 1.00 16.11 417 GLN A C 1
ATOM 3111 O O . GLN A 1 417 ? -21.621 -22.387 8.066 1.00 17.05 417 GLN A O 1
ATOM 3117 N N . LEU A 1 418 ? -20.109 -22.549 9.725 1.00 15.51 418 LEU A N 1
ATOM 3118 C CA . LEU A 1 418 ? -19.609 -21.187 9.486 1.00 14.97 418 LEU A CA 1
ATOM 3119 C C . LEU A 1 418 ? -18.666 -21.158 8.288 1.00 15.97 418 LEU A C 1
ATOM 3120 O O . LEU A 1 418 ? -18.924 -20.399 7.364 1.00 15.57 418 LEU A O 1
ATOM 3125 N N . TRP A 1 419 ? -17.654 -22.017 8.306 1.00 15.70 419 TRP A N 1
ATOM 3126 C CA . TRP A 1 419 ? -16.548 -21.863 7.338 1.00 18.85 419 TRP A CA 1
ATOM 3127 C C . TRP A 1 419 ? -16.839 -22.450 5.956 1.00 20.70 419 TRP A C 1
ATOM 3128 O O . TRP A 1 419 ? -16.263 -21.910 5.001 1.00 23.00 419 TRP A O 1
ATOM 3139 N N . ASP A 1 420 ? -17.727 -23.428 5.840 1.00 18.68 420 ASP A N 1
ATOM 3140 C CA . ASP A 1 420 ? -17.934 -24.133 4.542 1.00 22.48 420 ASP A CA 1
ATOM 3141 C C . ASP A 1 420 ? -19.240 -23.667 3.888 1.00 22.08 420 ASP A C 1
ATOM 3142 O O . ASP A 1 420 ? -19.749 -24.363 3.010 1.00 26.22 420 ASP A O 1
ATOM 3147 N N . HIS A 1 421 ? -19.718 -22.486 4.268 1.00 18.14 421 HIS A N 1
ATOM 3148 C CA . HIS A 1 421 ? -20.917 -21.885 3.749 1.00 18.01 421 HIS A CA 1
ATOM 3149 C C . HIS A 1 421 ? -20.856 -21.713 2.220 1.00 16.72 421 HIS A C 1
ATOM 3150 O O . HIS A 1 421 ? -19.817 -21.376 1.698 1.00 18.70 421 HIS A O 1
ATOM 3157 N N . ASP A 1 422 ? -22.014 -21.894 1.556 1.00 16.70 422 ASP A N 1
ATOM 3158 C CA . ASP A 1 422 ? -22.132 -21.770 0.104 1.00 16.93 422 ASP A CA 1
ATOM 3159 C C . ASP A 1 422 ? -22.209 -20.284 -0.267 1.00 16.39 422 ASP A C 1
ATOM 3160 O O . ASP A 1 422 ? -23.310 -19.775 -0.486 1.00 18.39 422 ASP A O 1
ATOM 3165 N N . THR A 1 423 ? -21.038 -19.682 -0.463 1.00 17.63 423 THR A N 1
ATOM 3166 C CA . THR A 1 423 ? -20.983 -18.248 -0.756 1.00 15.88 423 THR A CA 1
ATOM 3167 C C . THR A 1 423 ? -21.722 -17.927 -2.064 1.00 16.91 423 THR A C 1
ATOM 3168 O O . THR A 1 423 ? -22.478 -16.958 -2.172 1.00 18.75 423 THR A O 1
ATOM 3172 N N . ALA A 1 424 ? -21.455 -18.710 -3.120 1.00 16.78 424 ALA A N 1
ATOM 3173 C CA . ALA A 1 424 ? -22.046 -18.444 -4.406 1.00 16.37 424 ALA A CA 1
ATOM 3174 C C . ALA A 1 424 ? -23.556 -18.639 -4.399 1.00 16.53 424 ALA A C 1
ATOM 3175 O O . ALA A 1 424 ? -24.330 -17.929 -5.059 1.00 17.88 424 ALA A O 1
ATOM 3177 N N . GLY A 1 425 ? -24.017 -19.675 -3.701 1.00 16.04 425 GLY A N 1
ATOM 3178 C CA . GLY A 1 425 ? -25.433 -19.932 -3.523 1.00 16.12 425 GLY A CA 1
ATOM 3179 C C . GLY A 1 425 ? -26.162 -18.811 -2.796 1.00 15.76 425 GLY A C 1
ATOM 3180 O O . GLY A 1 425 ? -27.318 -18.540 -3.069 1.00 17.92 425 GLY A O 1
ATOM 3181 N N . MET A 1 426 ? -25.467 -18.171 -1.853 1.00 16.59 426 MET A N 1
ATOM 3182 C CA . MET A 1 426 ? -26.030 -17.049 -1.155 1.00 17.70 426 MET A CA 1
ATOM 3183 C C . MET A 1 426 ? -26.337 -15.947 -2.167 1.00 17.21 426 MET A C 1
ATOM 3184 O O . MET A 1 426 ? -27.373 -15.309 -2.046 1.00 17.01 426 MET A O 1
ATOM 3189 N N . VAL A 1 427 ? -25.412 -15.687 -3.083 1.00 16.92 427 VAL A N 1
ATOM 3190 C CA . VAL A 1 427 ? -25.622 -14.638 -4.075 1.00 17.54 427 VAL A CA 1
ATOM 3191 C C . VAL A 1 427 ? -26.799 -14.975 -4.994 1.00 18.15 427 VAL A C 1
ATOM 3192 O O . VAL A 1 427 ? -27.697 -14.138 -5.211 1.00 17.60 427 VAL A O 1
ATOM 3196 N N . SER A 1 428 ? -26.819 -16.200 -5.555 1.00 16.99 428 SER A N 1
ATOM 3197 C CA . SER A 1 428 ? -27.954 -16.564 -6.406 1.00 16.50 428 SER A CA 1
ATOM 3198 C C . SER A 1 428 ? -29.299 -16.603 -5.681 1.00 16.88 428 SER A C 1
ATOM 3199 O O . SER A 1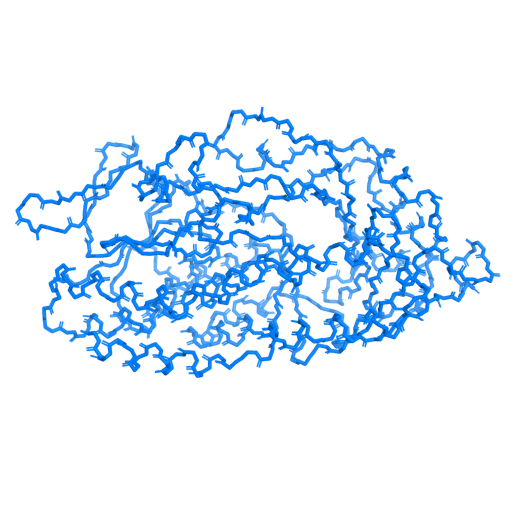 428 ? -30.316 -16.221 -6.234 1.00 18.16 428 SER A O 1
ATOM 3202 N N . ASP A 1 429 ? -29.296 -16.938 -4.394 1.00 17.54 429 ASP A N 1
ATOM 3203 C CA . ASP A 1 429 ? -30.490 -16.878 -3.583 1.00 17.74 429 ASP A CA 1
ATOM 3204 C C . ASP A 1 429 ? -30.994 -15.451 -3.487 1.00 17.98 429 ASP A C 1
ATOM 3205 O O . ASP A 1 429 ? -32.161 -15.162 -3.663 1.00 19.27 429 ASP A O 1
ATOM 3210 N N . ALA A 1 430 ? -30.063 -14.541 -3.222 1.00 17.85 430 ALA A N 1
ATOM 3211 C CA . ALA A 1 430 ? -30.407 -13.142 -3.148 1.00 17.00 430 ALA A CA 1
ATOM 3212 C C . ALA A 1 430 ? -31.032 -12.659 -4.446 1.00 17.91 430 ALA A C 1
ATOM 3213 O O . ALA A 1 430 ? -32.014 -11.942 -4.381 1.00 19.07 430 ALA A O 1
ATOM 3215 N N . LEU A 1 431 ? -30.421 -13.013 -5.556 1.00 18.48 431 LEU A N 1
ATOM 3216 C CA . LEU A 1 431 ? -30.905 -12.494 -6.830 1.00 18.03 431 LEU A CA 1
ATOM 3217 C C . LEU A 1 431 ? -32.254 -13.113 -7.199 1.00 20.51 431 LEU A C 1
ATOM 3218 O O . LEU A 1 431 ? -33.117 -12.460 -7.805 1.00 21.79 431 LEU A O 1
ATOM 3223 N N . ALA A 1 432 ? -32.490 -14.358 -6.755 1.00 19.00 432 ALA A N 1
ATOM 3224 C CA . ALA A 1 432 ? -33.770 -15.007 -6.966 1.00 19.73 432 ALA A CA 1
ATOM 3225 C C . ALA A 1 432 ? -34.870 -14.289 -6.203 1.00 22.25 432 ALA A C 1
ATOM 3226 O O . ALA A 1 432 ? -35.954 -14.012 -6.721 1.00 23.46 432 ALA A O 1
ATOM 3228 N N . ILE A 1 433 ? -34.622 -14.039 -4.910 1.00 20.59 433 ILE A N 1
ATOM 3229 C CA . ILE A 1 433 ? -35.625 -13.427 -4.064 1.00 19.55 433 ILE A CA 1
ATOM 3230 C C . ILE A 1 433 ? -35.857 -11.995 -4.532 1.00 21.95 433 ILE A C 1
ATOM 3231 O O . ILE A 1 433 ? -36.985 -11.524 -4.539 1.00 25.21 433 ILE A O 1
ATOM 3236 N N . LEU A 1 434 ? -34.808 -11.315 -4.972 1.00 21.00 434 LEU A N 1
ATOM 3237 C CA . LEU A 1 434 ? -34.955 -9.942 -5.430 1.00 23.10 434 LEU A CA 1
ATOM 3238 C C . LEU A 1 434 ? -35.978 -9.956 -6.570 1.00 25.29 434 LEU A C 1
ATOM 3239 O O . LEU A 1 434 ? -36.866 -9.109 -6.652 1.00 28.14 434 LEU A O 1
ATOM 3244 N N . GLY A 1 435 ? -35.804 -10.910 -7.481 1.00 26.05 435 GLY A N 1
ATOM 3245 C CA . GLY A 1 435 ? -36.742 -11.078 -8.581 1.00 28.94 435 GLY A CA 1
ATOM 3246 C C . GLY A 1 435 ? -38.170 -11.128 -8.058 1.00 33.99 435 GLY A C 1
ATOM 3247 O O . GLY A 1 435 ? -39.003 -10.302 -8.437 1.00 43.09 435 GLY A O 1
ATOM 3248 N N . GLU A 1 436 ? -38.451 -12.077 -7.168 1.00 31.35 436 GLU A N 1
ATOM 3249 C CA . GLU A 1 436 ? -39.780 -12.229 -6.591 1.00 38.33 436 GLU A CA 1
ATOM 3250 C C . GLU A 1 436 ? -40.291 -10.835 -6.233 1.00 46.19 436 GLU A C 1
ATOM 3251 O O . GLU A 1 436 ? -41.259 -10.361 -6.823 1.00 57.01 436 GLU A O 1
ATOM 3257 N N . ARG A 1 437 ? -39.587 -10.175 -5.296 1.00 47.16 437 ARG A N 1
ATOM 3258 C CA . ARG A 1 437 ? -39.941 -8.835 -4.851 1.00 47.80 437 ARG A CA 1
ATOM 3259 C C . ARG A 1 437 ? -39.587 -7.886 -6.015 1.00 40.61 437 ARG A C 1
ATOM 3260 O O . ARG A 1 437 ? -40.406 -6.998 -6.316 1.00 54.05 437 ARG A O 1
#

B-factor: mean 24.42, std 9.13, range [12.23, 71.42]

Sequence (430 aa):
PFEVAIVGGGITGLALAVGLLKRNVSFTIYERAENFGELGVGITFTPNAQRAMEALDPCVLQSFTNVASAPSGGTINFVDGVREQGSEDPRTSTAALLFQLHVKGGYKACRRCDFVDQIVQHIPKDCVQYRKWLDSIETDHESGRAVLKFRDGEIAHADVVIGCDGIRSQVRASMFGTDELCPRAQYSHQLGYRRGMVPLAQATAVLGPEKTSSAVLHTGPGAFVLTIPLAEVHAMHIEAFIMDKEEWPEVQTSSDSKRYVLPATRNEATKAFAEFGPTVRSAVSMFPEKLEKWAVFDMLEAPVPTFAKGRVCLAGDAAHASTPNQGGGAGFGIEDALVLAEVLAVLAEAPNVSGIVASEALAVYSEVRYERSQWLVRSSSRRTGELCTWKDRDWGLAAEELSRDIISRSHQLWDHDTAGMVSDALAILGER

Organism: Penicillium rubens (strain ATCC 28089 / DSM 1075 / NRRL 1951 / Wisconsin 54-1255) (NCBI:txid500485)

Solvent-accessible surface area: 18018 Å² total; per-residue (Å²): 165,25,33,0,0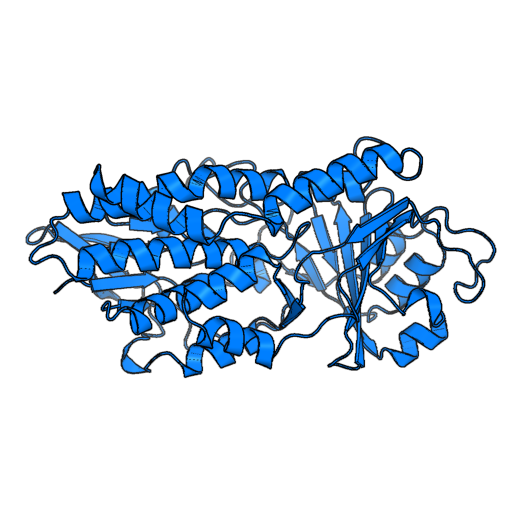,0,6,8,4,16,9,14,0,0,0,0,0,0,0,0,51,98,55,135,5,66,14,18,0,11,21,102,42,112,84,32,53,81,84,31,63,26,24,32,0,10,5,1,0,21,88,0,0,90,45,3,26,84,20,1,37,101,2,0,53,85,38,13,8,10,12,102,60,18,44,18,32,6,6,3,3,42,93,24,102,73,42,126,46,9,139,101,11,72,44,23,97,26,20,77,10,119,7,145,72,19,18,67,16,8,127,52,13,38,0,5,92,36,1,44,135,64,10,58,189,131,18,18,73,75,153,34,68,7,65,31,24,89,104,38,114,104,62,30,58,4,15,0,84,9,146,74,64,101,99,16,70,0,8,0,0,0,0,8,34,23,25,86,5,66,0,16,21,54,10,41,32,113,73,149,158,15,23,70,15,49,10,1,49,3,13,6,4,75,12,100,17,72,43,80,111,0,42,63,61,2,2,80,128,28,10,73,28,1,11,13,10,0,0,68,33,0,6,0,30,1,12,10,8,52,104,80,138,10,0,7,1,20,0,6,20,56,28,181,128,134,22,81,128,60,162,34,61,44,54,54,138,34,12,34,59,109,8,90,58,67,43,1,77,147,29,1,50,144,6,4,6,6,0,87,23,0,4,71,35,6,77,78,86,21,117,31,100,0,0,15,1,2,32,109,14,51,0,88,44,0,12,119,42,32,16,0,0,0,1,56,0,0,2,1,16,1,31,21,10,15,18,10,20,2,2,0,0,0,0,0,0,0,0,0,37,0,0,19,70,6,35,153,43,136,133,27,60,24,136,70,0,30,73,0,0,44,0,0,6,88,29,1,58,144,28,0,40,54,7,1,149,2,0,38,64,8,2,40,0,1,4,25,127,87,106,50,16,13,126,12,16,115,74,1,15,154,42,4,81,74,43,6,111,95,5,22,48,42,98,11,76,19,10,21,67,82,0,66,62,28,19,59,125,129

Foldseek 3Di:
DAEEEEEALFLLSLLLLLLQVVLVHHYAYEYQAPDNDAQFDKFKAAQLLLVLSVLSPVLLNVLDVVFWFFADFFKEWEFAQQPFADDLQLQGTHTHTLDIAHGVRHMIMGTRRSSSVSSVVSHDPVRYDYNFAWQEWDADPPARFIWTAGPVGDIDTHLFYEFAHAQQTNLQCRVFNDDPQTQHWAFLQKKKWKDKAQLVVLCVRNNCVVQNAWYWHFEAQKIWIWTQTPVVRITMIIMMGGHPDGDDADDDPDLCVGFKDKDQLCPLCVRCVSGGNSSNVSSVRGDNITMMGGAIWRLPRADPWQADQRYGYAQSSHTRADQQLTHSVSRSSLLSSQCSLLVSVVSPDPDAGSVLSRVSRRLSRVLRVPVSNVRRVLSSVSRCLRNQVPHGCSVVSVVSCVSVNVVSCCPRVDPSVVSNVSSVVVSVVD